Protein 5YY3 (pdb70)

Radius of gyration: 24.17 Å; Cα contacts (8 Å, |Δi|>4): 1103; chains: 1; bounding box: 72×65×64 Å

Organism: Emericella nidulans (strain FGSC A4 / ATCC 38163 / CBS 112.46 / NRRL 194 / M139) (NCBI:txid227321)

Structure (mmCIF, N/CA/C/O backbone):
data_5YY3
#
_entry.id   5YY3
#
_cell.length_a   85.082
_cell.length_b   117.435
_cell.length_c   159.000
_cell.angle_alpha   90.00
_cell.angle_beta   90.00
_cell.angle_gamma   90.00
#
_symmetry.space_group_name_H-M   'I 2 2 2'
#
loop_
_entity.id
_entity.type
_entity.pdbx_description
1 polymer 'Uncharacterized protein AsqI'
2 water water
#
loop_
_atom_site.group_PDB
_atom_site.id
_atom_site.type_symbol
_atom_site.label_atom_id
_atom_site.label_alt_id
_atom_site.label_comp_id
_atom_site.label_asym_id
_atom_site.label_entity_id
_atom_site.label_seq_id
_atom_site.pdbx_PDB_ins_code
_atom_site.Cartn_x
_atom_site.Cartn_y
_atom_site.Cartn_z
_atom_site.occupancy
_atom_site.B_iso_or_equiv
_atom_site.auth_seq_id
_atom_site.auth_comp_id
_atom_site.auth_asym_id
_atom_site.auth_atom_id
_atom_site.pdbx_PDB_model_num
ATOM 1 N N . ARG A 1 52 ? -8.165 -51.255 -20.327 1.00 72.64 42 ARG A N 1
ATOM 2 C CA . ARG A 1 52 ? -6.722 -51.174 -20.542 1.00 71.34 42 ARG A CA 1
ATOM 3 C C . ARG A 1 52 ? -6.385 -50.177 -21.642 1.00 65.28 42 ARG A C 1
ATOM 4 O O . ARG A 1 52 ? -5.223 -49.831 -21.837 1.00 68.85 42 ARG A O 1
ATOM 12 N N . VAL A 1 53 ? -7.402 -49.715 -22.362 1.00 67.37 43 VAL A N 1
ATOM 13 C CA . VAL A 1 53 ? -7.217 -48.589 -23.260 1.00 63.21 43 VAL A CA 1
ATOM 14 C C . VAL A 1 53 ? -6.998 -47.345 -22.403 1.00 57.83 43 VAL A C 1
ATOM 15 O O . VAL A 1 53 ? -6.093 -46.560 -22.661 1.00 58.29 43 VAL A O 1
ATOM 19 N N . SER A 1 54 ? -7.816 -47.185 -21.364 1.00 59.04 44 SER A N 1
ATOM 20 C CA . SER A 1 54 ? -7.763 -45.984 -20.537 1.00 60.07 44 SER A CA 1
ATOM 21 C C . SER A 1 54 ? -6.448 -45.882 -19.745 1.00 55.52 44 SER A C 1
ATOM 22 O O . SER A 1 54 ? -5.912 -44.788 -19.554 1.00 54.27 44 SER A O 1
ATOM 25 N N . SER A 1 55 ? -5.925 -47.016 -19.291 1.00 53.18 45 SER A N 1
ATOM 26 C CA . SER A 1 55 ? -4.694 -47.005 -18.504 1.00 60.54 45 SER A CA 1
ATOM 27 C C . SER A 1 55 ? -3.447 -46.930 -19.393 1.00 55.67 45 SER A C 1
ATOM 28 O O . SER A 1 55 ? -2.376 -46.525 -18.941 1.00 49.73 45 SER A O 1
ATOM 31 N N . ASP A 1 56 ? -3.592 -47.317 -20.656 1.00 57.74 46 ASP A N 1
ATOM 32 C CA . ASP A 1 56 ? -2.542 -47.090 -21.645 1.00 52.51 46 ASP A CA 1
ATOM 33 C C . ASP A 1 56 ? -2.361 -45.592 -21.836 1.00 47.27 46 ASP A C 1
ATOM 34 O O . ASP A 1 56 ? -1.242 -45.082 -21.861 1.00 45.90 46 ASP A O 1
ATOM 39 N N . VAL A 1 57 ? -3.486 -44.894 -21.960 1.00 47.45 47 VAL A N 1
ATOM 40 C CA . VAL A 1 57 ? -3.490 -43.458 -22.186 1.00 48.80 47 VAL A CA 1
ATOM 41 C C . VAL A 1 57 ? -2.869 -42.715 -21.004 1.00 48.38 47 VAL A C 1
ATOM 42 O O . VAL A 1 57 ? -2.007 -41.860 -21.204 1.00 46.99 47 VAL A O 1
ATOM 46 N N . ARG A 1 58 ? -3.294 -43.046 -19.781 1.00 50.79 48 ARG A N 1
ATOM 47 C CA . ARG A 1 58 ? -2.691 -42.466 -18.575 1.00 49.92 48 ARG A CA 1
ATOM 48 C C . ARG A 1 58 ? -1.201 -42.792 -18.486 1.00 46.76 48 ARG A C 1
ATOM 49 O O . ARG A 1 58 ? -0.397 -41.946 -18.098 1.00 48.82 48 ARG A O 1
ATOM 57 N N . GLY A 1 59 ? -0.836 -44.016 -18.847 1.00 44.94 49 GLY A N 1
ATOM 58 C CA . GLY A 1 59 ? 0.558 -44.412 -18.863 1.00 45.89 49 GLY A CA 1
ATOM 59 C C . GLY A 1 59 ? 1.394 -43.571 -19.811 1.00 44.83 49 GLY A C 1
ATOM 60 O O . GLY A 1 59 ? 2.512 -43.177 -19.489 1.00 44.55 49 GLY A O 1
ATOM 61 N N . ILE A 1 60 ? 0.849 -43.296 -20.990 1.00 47.22 50 ILE A N 1
ATOM 62 C CA . ILE A 1 60 ? 1.555 -42.502 -21.994 1.00 44.31 50 ILE A CA 1
ATOM 63 C C . ILE A 1 60 ? 1.715 -41.051 -21.520 1.00 42.71 50 ILE A C 1
ATOM 64 O O . ILE A 1 60 ? 2.816 -40.506 -21.529 1.00 41.32 50 ILE A O 1
ATOM 69 N N . PHE A 1 61 ? 0.617 -40.439 -21.082 1.00 44.93 51 PHE A N 1
ATOM 70 C CA . PHE A 1 61 ? 0.643 -39.057 -20.597 1.00 40.82 51 PHE A CA 1
ATOM 71 C C . PHE A 1 61 ? 1.546 -38.847 -19.383 1.00 42.87 51 PHE A C 1
ATOM 72 O O . PHE A 1 61 ? 1.934 -37.716 -19.080 1.00 38.32 51 PHE A O 1
ATOM 80 N N . ALA A 1 62 ? 1.890 -39.937 -18.700 1.00 44.26 52 ALA A N 1
ATOM 81 C CA . ALA A 1 62 ? 2.752 -39.862 -17.525 1.00 42.19 52 ALA A CA 1
ATOM 82 C C . ALA A 1 62 ? 4.239 -39.964 -17.874 1.00 45.30 52 ALA A C 1
ATOM 83 O O . ALA A 1 62 ? 5.104 -39.714 -17.026 1.00 45.32 52 ALA A O 1
ATOM 85 N N . LEU A 1 63 ? 4.542 -40.338 -19.113 1.00 41.55 53 LEU A N 1
ATOM 86 C CA . LEU A 1 63 ? 5.923 -40.600 -19.492 1.00 43.54 53 LEU A CA 1
ATOM 87 C C . LEU A 1 63 ? 6.833 -39.377 -19.370 1.00 46.89 53 LEU A C 1
ATOM 88 O O . LEU A 1 63 ? 6.591 -38.349 -20.002 1.00 43.94 53 LEU A O 1
ATOM 93 N N . PRO A 1 64 ? 7.899 -39.499 -18.562 1.00 47.49 54 PRO A N 1
ATOM 94 C CA . PRO A 1 64 ? 8.860 -38.417 -18.324 1.00 44.24 54 PRO A CA 1
ATOM 95 C C . PRO A 1 64 ? 9.843 -38.222 -19.480 1.00 46.97 54 PRO A C 1
ATOM 96 O O . PRO A 1 64 ? 10.282 -39.194 -20.102 1.00 50.83 54 PRO A O 1
ATOM 100 N N . VAL A 1 65 ? 10.187 -36.972 -19.765 1.00 47.52 55 VAL A N 1
ATOM 101 C CA . VAL A 1 65 ? 11.220 -36.690 -20.751 1.00 47.39 55 VAL A CA 1
ATOM 102 C C . VAL A 1 65 ? 12.577 -37.046 -20.167 1.00 48.28 55 VAL A C 1
ATOM 103 O O . VAL A 1 65 ? 12.946 -36.557 -19.103 1.00 49.79 55 VAL A O 1
ATOM 107 N N . GLN A 1 66 ? 13.323 -37.897 -20.864 1.00 53.47 56 GLN A N 1
ATOM 108 C CA . GLN A 1 66 ? 14.639 -38.309 -20.387 1.00 52.04 56 GLN A CA 1
ATOM 109 C C . GLN A 1 66 ? 15.734 -37.726 -21.272 1.00 52.12 56 GLN A C 1
ATOM 110 O O . GLN A 1 66 ? 15.447 -37.155 -22.323 1.00 53.53 56 GLN A O 1
ATOM 116 N N . LYS A 1 67 ? 16.986 -37.872 -20.854 1.00 48.08 57 LYS A N 1
ATOM 117 C CA . LYS A 1 67 ? 18.070 -37.096 -21.455 1.00 53.45 57 LYS A CA 1
ATOM 118 C C . LYS A 1 67 ? 18.465 -37.538 -22.872 1.00 51.24 57 LYS A C 1
ATOM 119 O O . LYS A 1 67 ? 19.198 -36.825 -23.561 1.00 50.42 57 LYS A O 1
ATOM 125 N N . ASP A 1 68 ? 17.973 -38.692 -23.317 1.00 53.38 58 ASP A N 1
ATOM 126 C CA . ASP A 1 68 ? 18.287 -39.176 -24.662 1.00 49.42 58 ASP A CA 1
ATOM 127 C C . ASP A 1 68 ? 17.232 -38.721 -25.663 1.00 51.63 58 ASP A C 1
ATOM 128 O O . ASP A 1 68 ? 17.461 -38.749 -26.880 1.00 52.87 58 ASP A O 1
ATOM 133 N N . HIS A 1 69 ? 16.073 -38.312 -25.146 1.00 48.90 59 HIS A N 1
ATOM 134 C CA . HIS A 1 69 ? 14.975 -37.851 -25.996 1.00 47.60 59 HIS A CA 1
ATOM 135 C C . HIS A 1 69 ? 15.398 -36.609 -26.767 1.00 44.84 59 HIS A C 1
ATOM 136 O O . HIS A 1 69 ? 15.949 -35.672 -26.189 1.00 47.85 59 HIS A O 1
ATOM 143 N N . LYS A 1 70 ? 15.175 -36.633 -28.076 1.00 42.92 60 LYS A N 1
ATOM 144 C CA . LYS A 1 70 ? 15.373 -35.465 -28.917 1.00 42.20 60 LYS A CA 1
ATOM 145 C C . LYS A 1 70 ? 14.564 -34.320 -28.323 1.00 47.48 60 LYS A C 1
ATOM 146 O O . LYS A 1 70 ? 13.415 -34.516 -27.933 1.00 48.52 60 LYS A O 1
ATOM 152 N N . PRO A 1 71 ? 15.165 -33.131 -28.207 1.00 47.02 61 PRO A N 1
ATOM 153 C CA . PRO A 1 71 ? 14.467 -32.037 -27.520 1.00 47.35 61 PRO A CA 1
ATOM 154 C C . PRO A 1 71 ? 13.248 -31.516 -28.287 1.00 46.46 61 PRO A C 1
ATOM 155 O O . PRO A 1 71 ? 13.220 -31.515 -29.526 1.00 41.43 61 PRO A O 1
ATOM 159 N N . TYR A 1 72 ? 12.241 -31.091 -27.526 1.00 39.13 62 TYR A N 1
ATOM 160 C CA . TYR A 1 72 ? 10.966 -30.649 -28.084 1.00 38.04 62 TYR A CA 1
ATOM 161 C C . TYR A 1 72 ? 10.597 -29.267 -27.547 1.00 33.69 62 TYR A C 1
ATOM 162 O O . TYR A 1 72 ? 10.807 -28.974 -26.363 1.00 37.05 62 TYR A O 1
ATOM 171 N N . ASN A 1 73 ? 10.055 -28.421 -28.422 1.00 34.00 63 ASN A N 1
ATOM 172 C CA . ASN A 1 73 ? 9.578 -27.101 -28.024 1.00 33.11 63 ASN A CA 1
ATOM 173 C C . ASN A 1 73 ? 8.108 -26.936 -28.399 1.00 31.25 63 ASN A C 1
ATOM 174 O O . ASN A 1 73 ? 7.783 -26.536 -29.523 1.00 28.71 63 ASN A O 1
ATOM 179 N N . GLY A 1 74 ? 7.221 -27.217 -27.443 1.00 34.24 64 GLY A N 1
ATOM 180 C CA . GLY A 1 74 ? 5.786 -27.131 -27.673 1.00 29.64 64 GLY A CA 1
ATOM 181 C C . GLY A 1 74 ? 5.259 -25.741 -28.009 1.00 29.19 64 GLY A C 1
ATOM 182 O O . GLY A 1 74 ? 4.063 -25.577 -28.234 1.00 31.47 64 GLY A O 1
ATOM 183 N N . LEU A 1 75 ? 6.140 -24.745 -28.036 1.00 29.63 65 LEU A N 1
ATOM 184 C CA . LEU A 1 75 ? 5.775 -23.380 -28.416 1.00 29.66 65 LEU A CA 1
ATOM 185 C C . LEU A 1 75 ? 6.488 -22.948 -29.698 1.00 36.13 65 LEU A C 1
ATOM 186 O O . LEU A 1 75 ? 6.398 -21.788 -30.108 1.00 38.06 65 LEU A O 1
ATOM 191 N N . SER A 1 76 ? 7.209 -23.871 -30.326 1.00 33.52 66 SER A N 1
ATOM 192 C CA . SER A 1 76 ? 7.848 -23.583 -31.613 1.00 35.11 66 SER A CA 1
ATOM 193 C C . SER A 1 76 ? 7.003 -24.057 -32.812 1.00 30.99 66 SER A C 1
ATOM 194 O O . SER A 1 76 ? 6.626 -25.231 -32.897 1.00 33.90 66 SER A O 1
ATOM 197 N N . PRO A 1 77 ? 6.702 -23.140 -33.740 1.00 29.38 67 PRO A N 1
ATOM 198 C CA . PRO A 1 77 ? 5.896 -23.512 -34.912 1.00 32.76 67 PRO A CA 1
ATOM 199 C C . PRO A 1 77 ? 6.483 -24.690 -35.702 1.00 33.54 67 PRO A C 1
ATOM 200 O O . PRO A 1 77 ? 5.720 -25.553 -36.152 1.00 34.06 67 PRO A O 1
ATOM 204 N N . GLU A 1 78 ? 7.808 -24.736 -35.843 1.00 29.91 68 GLU A N 1
ATOM 205 C CA . GLU A 1 78 ? 8.463 -25.859 -36.511 1.00 32.11 68 GLU A CA 1
ATOM 206 C C . GLU A 1 78 ? 8.193 -27.178 -35.787 1.00 34.18 68 GLU A C 1
ATOM 207 O O . GLU A 1 78 ? 7.870 -28.195 -36.411 1.00 35.35 68 GLU A O 1
ATOM 213 N N . HIS A 1 79 ? 8.318 -27.157 -34.466 1.00 28.22 69 HIS A N 1
ATOM 214 C CA . HIS A 1 79 ? 8.088 -28.354 -33.682 1.00 28.82 69 HIS A CA 1
ATOM 215 C C . HIS A 1 79 ? 6.606 -28.728 -33.662 1.00 30.25 69 HIS A C 1
ATOM 216 O O . HIS A 1 79 ? 6.266 -29.901 -33.534 1.00 32.94 69 HIS A O 1
ATOM 223 N N . LEU A 1 80 ? 5.724 -27.738 -33.763 1.00 26.44 70 LEU A N 1
ATOM 224 C CA . LEU A 1 80 ? 4.285 -28.025 -33.743 1.00 33.00 70 LEU A CA 1
ATOM 225 C C . LEU A 1 80 ? 3.888 -28.723 -35.035 1.00 32.49 70 LEU A C 1
ATOM 226 O O . LEU A 1 80 ? 3.032 -29.607 -35.038 1.00 32.78 70 LEU A O 1
ATOM 231 N N . GLU A 1 81 ? 4.532 -28.334 -36.128 1.00 31.86 71 GLU A N 1
ATOM 232 C CA . GLU A 1 81 ? 4.331 -28.990 -37.419 1.00 37.60 71 GLU A CA 1
ATOM 233 C C . GLU A 1 81 ? 4.621 -30.485 -37.308 1.00 35.68 71 GLU A C 1
ATOM 234 O O . GLU A 1 81 ? 3.848 -31.323 -37.784 1.00 32.96 71 GLU A O 1
ATOM 240 N N . THR A 1 82 ? 5.726 -30.805 -36.641 1.00 31.67 72 THR A N 1
ATOM 241 C CA . THR A 1 82 ? 6.160 -32.184 -36.464 1.00 35.00 72 THR A CA 1
ATOM 242 C C . THR A 1 82 ? 5.185 -32.939 -35.574 1.00 33.84 72 THR A C 1
ATOM 243 O O . THR A 1 82 ? 4.769 -34.061 -35.879 1.00 35.93 72 THR A O 1
ATOM 247 N N . MET A 1 83 ? 4.825 -32.302 -34.470 1.00 34.30 73 MET A N 1
ATOM 248 C CA . MET A 1 83 ? 3.860 -32.849 -33.531 1.00 29.96 73 MET A CA 1
ATOM 249 C C . MET A 1 83 ? 2.563 -33.178 -34.247 1.00 32.38 73 MET A C 1
ATOM 250 O O . MET A 1 83 ? 2.008 -34.262 -34.052 1.00 37.49 73 MET A O 1
ATOM 255 N N . LYS A 1 84 ? 2.086 -32.256 -35.085 1.00 30.52 74 LYS A N 1
ATOM 256 C CA . LYS A 1 84 ? 0.817 -32.452 -35.792 1.00 33.53 74 LYS A CA 1
ATOM 257 C C . LYS A 1 84 ? 0.878 -33.628 -36.762 1.00 33.44 74 LYS A C 1
ATOM 258 O O . LYS A 1 84 ? -0.082 -34.391 -36.874 1.00 38.54 74 LYS A O 1
ATOM 264 N N . ALA A 1 85 ? 1.999 -33.774 -37.465 1.00 33.31 75 ALA A N 1
ATOM 265 C CA . ALA A 1 85 ? 2.168 -34.890 -38.383 1.00 32.51 75 ALA A CA 1
ATOM 266 C C . ALA A 1 85 ? 2.178 -36.208 -37.615 1.00 35.00 75 ALA A C 1
ATOM 267 O O . ALA A 1 85 ? 1.670 -37.226 -38.094 1.00 37.61 75 ALA A O 1
ATOM 269 N N . VAL A 1 86 ? 2.746 -36.182 -36.415 1.00 31.37 76 VAL A N 1
ATOM 270 C CA . VAL A 1 86 ? 2.780 -37.367 -35.574 1.00 34.48 76 VAL A CA 1
ATOM 271 C C . VAL A 1 86 ? 1.377 -37.694 -35.090 1.00 39.05 76 VAL A C 1
ATOM 272 O O . VAL A 1 86 ? 0.981 -38.862 -34.997 1.00 38.77 76 VAL A O 1
ATOM 276 N N . SER A 1 87 ? 0.616 -36.647 -34.792 1.00 34.32 77 SER A N 1
ATOM 277 C CA . SER A 1 87 ? -0.777 -36.813 -34.433 1.00 33.90 77 SER A CA 1
ATOM 278 C C . SER A 1 87 ? -1.538 -37.473 -35.583 1.00 35.47 77 SER A C 1
ATOM 279 O O . SER A 1 87 ? -2.341 -38.383 -35.355 1.00 33.67 77 SER A O 1
ATOM 282 N N . LEU A 1 88 ? -1.279 -37.019 -36.811 1.00 35.59 78 LEU A N 1
ATOM 283 C CA . LEU A 1 88 ? -1.924 -37.587 -38.011 1.00 37.23 78 LEU A CA 1
ATOM 284 C C . LEU A 1 88 ? -1.481 -39.033 -38.257 1.00 35.07 78 LEU A C 1
ATOM 285 O O . LEU A 1 88 ? -2.262 -39.892 -38.682 1.00 34.62 78 LEU A O 1
ATOM 290 N N . MET A 1 89 ? -0.202 -39.265 -38.002 1.00 32.12 79 MET A N 1
ATOM 291 C CA . MET A 1 89 ? 0.390 -40.590 -37.991 1.00 38.31 79 MET A CA 1
ATOM 292 C C . MET A 1 89 ? -0.477 -41.528 -37.148 1.00 36.65 79 MET A C 1
ATOM 293 O O . MET A 1 89 ? -0.868 -42.591 -37.620 1.00 41.88 79 MET A O 1
ATOM 298 N N . LEU A 1 90 ? -0.812 -41.114 -35.923 1.00 38.84 80 LEU A N 1
ATOM 299 C CA . LEU A 1 90 ? -1.650 -41.930 -35.033 1.00 35.61 80 LEU A CA 1
ATOM 300 C C . LEU A 1 90 ? -3.001 -42.233 -35.662 1.00 34.78 80 LEU A C 1
ATOM 301 O O . LEU A 1 90 ? -3.535 -43.336 -35.555 1.00 38.47 80 LEU A O 1
ATOM 306 N N . ASP A 1 91 ? -3.551 -41.223 -36.313 1.00 32.74 81 ASP A N 1
ATOM 307 C CA . ASP A 1 91 ? -4.820 -41.338 -36.988 1.00 37.45 81 ASP A CA 1
ATOM 308 C C . ASP A 1 91 ? -4.721 -42.314 -38.170 1.00 40.91 81 ASP A C 1
ATOM 309 O O . ASP A 1 91 ? -5.661 -43.066 -38.459 1.00 38.24 81 ASP A O 1
ATOM 314 N N . ALA A 1 92 ? -3.565 -42.300 -38.835 1.00 42.70 82 ALA A N 1
ATOM 315 C CA . ALA A 1 92 ? -3.331 -43.094 -40.044 1.00 43.18 82 ALA A CA 1
ATOM 316 C C . ALA A 1 92 ? -3.176 -44.595 -39.769 1.00 42.09 82 ALA A C 1
ATOM 317 O O . ALA A 1 92 ? -3.240 -45.410 -40.688 1.00 40.41 82 ALA A O 1
ATOM 319 N N . ALA A 1 93 ? -2.998 -44.952 -38.499 1.00 42.94 83 ALA A N 1
ATOM 320 C CA . ALA A 1 93 ? -2.800 -46.345 -38.105 1.00 42.44 83 ALA A CA 1
ATOM 321 C C . ALA A 1 93 ? -4.104 -47.134 -38.017 1.00 45.79 83 ALA A C 1
ATOM 322 O O . ALA A 1 93 ? -4.079 -48.324 -37.710 1.00 51.43 83 ALA A O 1
ATOM 324 N N . GLY A 1 94 ? -5.240 -46.489 -38.275 1.00 42.64 84 GLY A N 1
ATOM 325 C CA . GLY A 1 94 ? -6.505 -47.207 -38.287 1.00 46.31 84 GLY A CA 1
ATOM 326 C C . G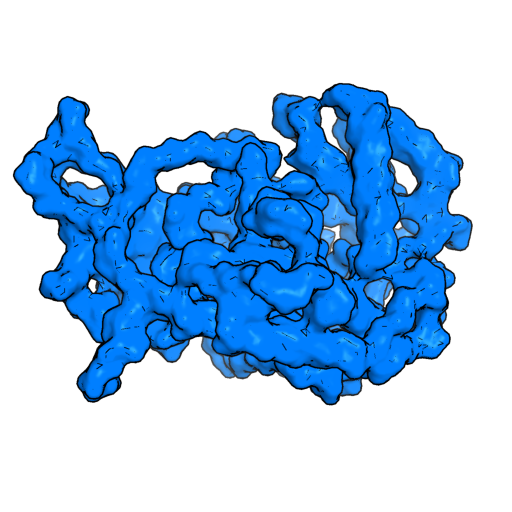LY A 1 94 ? -7.702 -46.496 -37.676 1.00 48.21 84 GLY A C 1
ATOM 327 O O . GLY A 1 94 ? -7.559 -45.437 -37.067 1.00 47.77 84 GLY A O 1
ATOM 328 N N . PRO A 1 95 ? -8.901 -47.087 -37.835 1.00 48.82 85 PRO A N 1
ATOM 329 C CA . PRO A 1 95 ? -10.159 -46.466 -37.408 1.00 50.28 85 PRO A CA 1
ATOM 330 C C . PRO A 1 95 ? -10.430 -46.561 -35.900 1.00 49.10 85 PRO A C 1
ATOM 331 O O . PRO A 1 95 ? -11.284 -45.827 -35.404 1.00 50.87 85 PRO A O 1
ATOM 335 N N . LYS A 1 96 ? -9.733 -47.442 -35.189 1.00 45.61 86 LYS A N 1
ATOM 336 C CA . LYS A 1 96 ? -10.025 -47.650 -33.771 1.00 48.70 86 LYS A CA 1
ATOM 337 C C . LYS A 1 96 ? -8.913 -47.164 -32.847 1.00 45.74 86 LYS A C 1
ATOM 338 O O . LYS A 1 96 ? -7.756 -47.053 -33.249 1.00 42.00 86 LYS A O 1
ATOM 344 N N . LEU A 1 97 ? -9.290 -46.877 -31.602 1.00 48.21 87 LEU A N 1
ATOM 345 C CA . LEU A 1 97 ? -8.371 -46.378 -30.584 1.00 42.02 87 LEU A CA 1
ATOM 346 C C . LEU A 1 97 ? -7.153 -47.249 -30.375 1.00 42.85 87 LEU A C 1
ATOM 347 O O . LEU A 1 97 ? -6.045 -46.738 -30.253 1.00 45.02 87 LEU A O 1
ATOM 352 N N . GLU A 1 98 ? -7.354 -48.559 -30.304 1.00 45.63 88 GLU A N 1
ATOM 353 C CA . GLU A 1 98 ? -6.236 -49.464 -30.052 1.00 50.04 88 GLU A CA 1
ATOM 354 C C . GLU A 1 98 ? -5.223 -49.390 -31.186 1.00 44.79 88 GLU A C 1
ATOM 355 O O . GLU A 1 98 ? -4.047 -49.700 -30.994 1.00 49.16 88 GLU A O 1
ATOM 361 N N . ASP A 1 99 ? -5.677 -48.963 -32.363 1.00 45.16 89 ASP A N 1
ATOM 362 C CA . ASP A 1 99 ? -4.762 -48.721 -33.475 1.00 45.80 89 ASP A CA 1
ATOM 363 C C . ASP A 1 99 ? -3.834 -47.537 -33.148 1.00 42.74 89 ASP A C 1
ATOM 364 O O . ASP A 1 99 ? -2.609 -47.671 -33.200 1.00 49.14 89 ASP A O 1
ATOM 369 N N . GLY A 1 100 ? -4.413 -46.392 -32.797 1.00 41.04 90 GLY A N 1
ATOM 370 C CA . GLY A 1 100 ? -3.626 -45.210 -32.484 1.00 38.74 90 GLY A CA 1
ATOM 371 C C . GLY A 1 100 ? -2.667 -45.464 -31.337 1.00 37.63 90 GLY A C 1
ATOM 372 O O . GLY A 1 100 ? -1.512 -45.042 -31.360 1.00 40.05 90 GLY A O 1
ATOM 373 N N . ILE A 1 101 ? -3.141 -46.184 -30.331 1.00 37.28 91 ILE A N 1
ATOM 374 C CA . ILE A 1 101 ? -2.337 -46.406 -29.143 1.00 40.96 91 ILE A CA 1
ATOM 375 C C . ILE A 1 101 ? -1.182 -47.366 -29.414 1.00 39.68 91 ILE A C 1
ATOM 376 O O . ILE A 1 101 ? -0.101 -47.207 -28.846 1.00 44.06 91 ILE A O 1
ATOM 381 N N . SER A 1 102 ? -1.401 -48.334 -30.304 1.00 44.18 92 SER A N 1
ATOM 382 C CA . SER A 1 102 ? -0.325 -49.216 -30.756 1.00 41.60 92 SER A CA 1
ATOM 383 C C . SER A 1 102 ? 0.789 -48.429 -31.443 1.00 40.57 92 SER A C 1
ATOM 384 O O . SER A 1 102 ? 1.968 -48.605 -31.113 1.00 44.49 92 SER A O 1
ATOM 387 N N . LYS A 1 103 ? 0.409 -47.571 -32.392 1.00 38.74 93 LYS A N 1
ATOM 388 C CA . LYS A 1 103 ? 1.362 -46.702 -33.092 1.00 40.16 93 LYS A CA 1
ATOM 389 C C . LYS A 1 103 ? 2.125 -45.847 -32.081 1.00 44.46 93 LYS A C 1
ATOM 390 O O . LYS A 1 103 ? 3.352 -45.707 -32.152 1.00 45.19 93 LYS A O 1
ATOM 396 N N . ALA A 1 104 ? 1.379 -45.298 -31.125 1.00 44.20 94 ALA A N 1
ATOM 397 C CA . ALA A 1 104 ? 1.932 -44.466 -30.064 1.00 39.62 94 ALA A CA 1
ATOM 398 C C . ALA A 1 104 ? 3.013 -45.201 -29.269 1.00 41.82 94 ALA A C 1
ATOM 399 O O . ALA A 1 104 ? 4.132 -44.696 -29.128 1.00 40.61 94 ALA A O 1
ATOM 401 N N . LYS A 1 105 ? 2.672 -46.380 -28.744 1.00 43.81 95 LYS A N 1
ATOM 402 C CA . LYS A 1 105 ? 3.622 -47.191 -27.984 1.00 43.86 95 LYS A CA 1
ATOM 403 C C . LYS A 1 105 ? 4.867 -47.441 -28.807 1.00 42.85 95 LYS A C 1
ATOM 404 O O . LYS A 1 105 ? 5.996 -47.351 -28.323 1.00 46.37 95 LYS A O 1
ATOM 410 N N . GLU A 1 106 ? 4.632 -47.763 -30.068 1.00 45.21 96 GLU A N 1
ATOM 411 C CA . GLU A 1 106 ? 5.696 -48.060 -31.009 1.00 46.09 96 GLU A CA 1
ATOM 412 C C . GLU A 1 106 ? 6.655 -46.885 -31.120 1.00 45.12 96 GLU A C 1
ATOM 413 O O . GLU A 1 106 ? 7.863 -47.034 -30.933 1.00 49.76 96 GLU A O 1
ATOM 419 N N . LEU A 1 107 ? 6.101 -45.712 -31.403 1.00 44.40 97 LEU A N 1
ATOM 420 C CA . LEU A 1 107 ? 6.891 -44.495 -31.533 1.00 42.78 97 LEU A CA 1
ATOM 421 C C . LEU A 1 107 ? 7.622 -44.173 -30.234 1.00 44.09 97 LEU A C 1
ATOM 422 O O . LEU A 1 107 ? 8.774 -43.740 -30.252 1.00 44.95 97 LEU A O 1
ATOM 427 N N . LEU A 1 108 ? 6.954 -44.404 -29.104 1.00 47.48 98 LEU A N 1
ATOM 428 C CA . LEU A 1 108 ? 7.548 -44.146 -27.786 1.00 45.49 98 LEU A CA 1
ATOM 429 C C . LEU A 1 108 ? 8.791 -44.998 -27.529 1.00 48.61 98 LEU A C 1
ATOM 430 O O . LEU A 1 108 ? 9.819 -44.487 -27.053 1.00 47.26 98 LEU A O 1
ATOM 435 N N . GLU A 1 109 ? 8.712 -46.289 -27.846 1.00 47.89 99 GLU A N 1
ATOM 436 C CA . GLU A 1 109 ? 9.882 -47.142 -27.649 1.00 56.08 99 GLU A CA 1
ATOM 437 C C . GLU A 1 109 ? 10.937 -46.887 -28.728 1.00 49.68 99 GLU A C 1
ATOM 438 O O . GLU A 1 109 ? 12.095 -47.256 -28.546 1.00 50.28 99 GLU A O 1
ATOM 444 N N . GLU A 1 110 ? 10.548 -46.228 -29.824 1.00 46.02 100 GLU A N 1
ATOM 445 C CA . GLU A 1 110 ? 11.524 -45.641 -30.756 1.00 44.86 100 GLU A CA 1
ATOM 446 C C . GLU A 1 110 ? 12.096 -44.311 -30.233 1.00 46.72 100 GLU A C 1
ATOM 447 O O . GLU A 1 110 ? 12.793 -43.596 -30.963 1.00 42.61 100 GLU A O 1
ATOM 453 N N . ARG A 1 111 ? 11.760 -43.982 -28.981 1.00 49.11 101 ARG A N 1
ATOM 454 C CA . ARG A 1 111 ? 12.324 -42.840 -28.238 1.00 50.26 101 ARG A CA 1
ATOM 455 C C . ARG A 1 111 ? 11.901 -41.453 -28.755 1.00 42.78 101 ARG A C 1
ATOM 456 O O . ARG A 1 111 ? 12.625 -40.478 -28.596 1.00 42.78 101 ARG A O 1
ATOM 464 N N . ILE A 1 112 ? 10.717 -41.359 -29.349 1.00 47.15 102 ILE A N 1
ATOM 465 C CA . ILE A 1 112 ? 10.141 -40.048 -29.615 1.00 40.34 102 ILE A CA 1
ATOM 466 C C . ILE A 1 112 ? 9.878 -39.337 -28.279 1.00 40.09 102 ILE A C 1
ATOM 467 O O . ILE A 1 112 ? 9.588 -39.981 -27.259 1.00 42.70 102 ILE A O 1
ATOM 472 N N . ASN A 1 113 ? 10.037 -38.016 -28.277 1.00 40.59 103 ASN A N 1
ATOM 473 C CA . ASN A 1 113 ? 9.840 -37.195 -27.081 1.00 37.08 103 ASN A CA 1
ATOM 474 C C . ASN A 1 113 ? 8.419 -37.330 -26.520 1.00 38.26 103 ASN A C 1
ATOM 475 O O . ASN A 1 113 ? 7.442 -37.119 -27.252 1.00 38.53 103 ASN A O 1
ATOM 480 N N . PRO A 1 114 ? 8.297 -37.687 -25.222 1.00 40.42 104 PRO A N 1
ATOM 481 C CA . PRO A 1 114 ? 7.006 -37.908 -24.550 1.00 38.22 104 PRO A CA 1
ATOM 482 C C . PRO A 1 114 ? 6.123 -36.661 -24.487 1.00 36.15 104 PRO A C 1
ATOM 483 O O . PRO A 1 114 ? 4.903 -36.786 -24.510 1.00 37.39 104 PRO A O 1
ATOM 487 N N . GLU A 1 115 ? 6.729 -35.483 -24.392 1.00 34.49 105 GLU A N 1
ATOM 488 C CA . GLU A 1 115 ? 5.967 -34.241 -24.374 1.00 32.20 105 GLU A CA 1
ATOM 489 C C . GLU A 1 115 ? 5.355 -34.033 -25.743 1.00 35.36 105 GLU A C 1
ATOM 490 O O . GLU A 1 115 ? 4.192 -33.634 -25.869 1.00 33.13 105 GLU A O 1
ATOM 496 N N . LEU A 1 116 ? 6.147 -34.315 -26.772 1.00 34.24 106 LEU A N 1
ATOM 497 C CA . LEU A 1 116 ? 5.650 -34.284 -28.134 1.00 32.43 106 LEU A CA 1
ATOM 498 C C . LEU A 1 116 ? 4.477 -35.250 -28.243 1.00 29.93 106 LEU A C 1
ATOM 499 O O . LEU A 1 116 ? 3.426 -34.904 -28.781 1.00 29.74 106 LEU A O 1
ATOM 504 N N . MET A 1 117 ? 4.663 -36.461 -27.724 1.00 32.32 107 MET A N 1
ATOM 505 C CA . MET A 1 117 ? 3.612 -37.477 -27.781 1.00 32.03 107 MET A CA 1
ATOM 506 C C . MET A 1 117 ? 2.346 -37.034 -27.051 1.00 34.17 107 MET A C 1
ATOM 507 O O . MET A 1 117 ? 1.240 -37.279 -27.532 1.00 32.98 107 MET A O 1
ATOM 512 N N . ARG A 1 118 ? 2.502 -36.380 -25.898 1.00 33.34 108 ARG A N 1
ATOM 513 C CA . ARG A 1 118 ? 1.336 -35.924 -25.129 1.00 33.71 108 ARG A CA 1
ATOM 514 C C . ARG A 1 118 ? 0.473 -34.977 -25.930 1.00 31.45 108 ARG A C 1
ATOM 515 O O . ARG A 1 118 ? -0.746 -35.113 -25.942 1.00 30.66 108 ARG A O 1
ATOM 523 N N . ASP A 1 119 ? 1.113 -34.037 -26.619 1.00 32.87 109 ASP A N 1
ATOM 524 C CA . ASP A 1 119 ? 0.404 -33.111 -27.488 1.00 30.11 109 ASP A CA 1
ATOM 525 C C . ASP A 1 119 ? -0.258 -33.848 -28.649 1.00 32.73 109 ASP A C 1
ATOM 526 O O . ASP A 1 119 ? -1.409 -33.577 -28.996 1.00 30.01 109 ASP A O 1
ATOM 531 N N . ALA A 1 120 ? 0.473 -34.788 -29.242 1.00 33.83 110 ALA A N 1
ATOM 532 C CA . ALA A 1 120 ? -0.017 -35.524 -30.405 1.00 32.39 110 ALA A CA 1
ATOM 533 C C . ALA A 1 120 ? -1.192 -36.416 -30.016 1.00 28.36 110 ALA A C 1
ATOM 534 O O . ALA A 1 120 ? -2.217 -36.458 -30.699 1.00 32.97 110 ALA A O 1
ATOM 536 N N . LEU A 1 121 ? -1.039 -37.112 -28.897 1.00 29.79 111 LEU A N 1
ATOM 537 C CA . LEU A 1 121 ? -2.048 -38.035 -28.423 1.00 31.99 111 LEU A CA 1
ATOM 538 C C . LEU A 1 121 ? -3.293 -37.289 -27.983 1.00 35.36 111 LEU A C 1
ATOM 539 O O . LEU A 1 121 ? -4.416 -37.775 -28.163 1.00 33.89 111 LEU A O 1
ATOM 544 N N . GLY A 1 122 ? -3.080 -36.109 -27.400 1.00 32.70 112 GLY A N 1
ATOM 545 C CA . GLY A 1 122 ? -4.163 -35.279 -26.912 1.00 27.81 112 GLY A CA 1
ATOM 546 C C . GLY A 1 122 ? -5.094 -34.897 -28.032 1.00 27.55 112 GLY A C 1
ATOM 547 O O . GLY A 1 122 ? -6.302 -35.108 -27.938 1.00 30.44 112 GLY A O 1
ATOM 548 N N . ILE A 1 123 ? -4.519 -34.329 -29.089 1.00 32.27 113 ILE A N 1
ATOM 549 C CA . ILE A 1 123 ? -5.243 -33.984 -30.310 1.00 29.40 113 ILE A CA 1
ATOM 550 C C . ILE A 1 123 ? -5.910 -35.211 -30.909 1.00 29.65 113 ILE A C 1
ATOM 551 O O . ILE A 1 123 ? -7.081 -35.181 -31.285 1.00 28.35 113 ILE A O 1
ATOM 556 N N . TYR A 1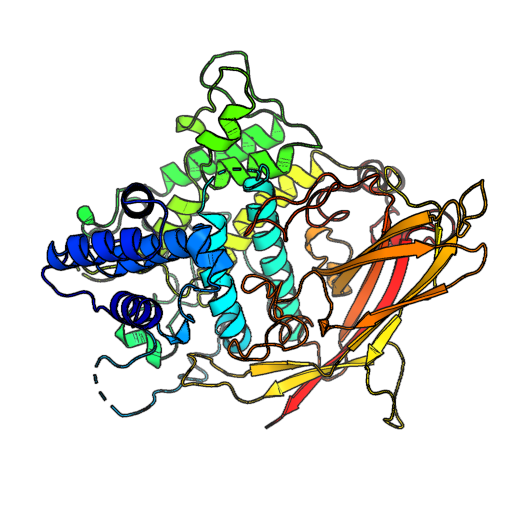 124 ? -5.150 -36.297 -30.984 1.00 34.06 114 TYR A N 1
ATOM 557 C CA . TYR A 1 124 ? -5.660 -37.537 -31.563 1.00 35.51 114 TYR A CA 1
ATOM 558 C C . TYR A 1 124 ? -6.940 -38.000 -30.862 1.00 30.07 114 TYR A C 1
ATOM 559 O O . TYR A 1 124 ? -7.965 -38.170 -31.506 1.00 34.66 114 TYR A O 1
ATOM 568 N N . LEU A 1 125 ? -6.870 -38.189 -29.548 1.00 32.26 115 LEU A N 1
ATOM 569 C CA . LEU A 1 125 ? -8.021 -38.613 -28.750 1.00 30.00 115 LEU A CA 1
ATOM 570 C C . LEU A 1 125 ? -9.194 -37.650 -28.898 1.00 32.08 115 LEU A C 1
ATOM 571 O O . LEU A 1 125 ? -10.331 -38.081 -29.078 1.00 36.71 115 LEU A O 1
ATOM 576 N N . THR A 1 126 ? -8.919 -36.348 -28.849 1.00 31.72 116 THR A N 1
ATOM 577 C CA . THR A 1 126 ? -9.984 -35.343 -28.926 1.00 35.98 116 THR A CA 1
ATOM 578 C C . THR A 1 126 ? -10.810 -35.447 -30.209 1.00 36.77 116 THR A C 1
ATOM 579 O O . THR A 1 126 ? -12.029 -35.227 -30.198 1.00 41.54 116 THR A O 1
ATOM 583 N N . HIS A 1 127 ? -10.158 -35.809 -31.311 1.00 37.74 117 HIS A N 1
ATOM 584 C CA . HIS A 1 127 ? -10.818 -35.781 -32.613 1.00 35.18 117 HIS A CA 1
ATOM 585 C C . HIS A 1 127 ? -11.099 -37.167 -33.193 1.00 32.14 117 HIS A C 1
ATOM 586 O O . HIS A 1 127 ? -11.637 -37.284 -34.287 1.00 36.71 117 HIS A O 1
ATOM 593 N N . SER A 1 128 ? -10.754 -38.209 -32.442 1.00 35.51 118 SER A N 1
ATOM 594 C CA . SER A 1 128 ? -11.116 -39.575 -32.806 1.00 36.39 118 SER A CA 1
ATOM 595 C C . SER A 1 128 ? -12.586 -39.880 -32.550 1.00 40.27 118 SER A C 1
ATOM 596 O O . SER A 1 128 ? -13.053 -39.804 -31.404 1.00 42.23 118 SER A O 1
ATOM 599 N N . LYS A 1 129 ? -13.308 -40.244 -33.607 1.00 39.13 119 LYS A N 1
ATOM 600 C CA . LYS A 1 129 ? -14.718 -40.591 -33.476 1.00 37.54 119 LYS A CA 1
ATOM 601 C C . LYS A 1 129 ? -14.871 -41.816 -32.589 1.00 43.28 119 LYS A C 1
ATOM 602 O O . LYS A 1 129 ? -15.827 -41.921 -31.815 1.00 42.96 119 LYS A O 1
ATOM 608 N N . ASP A 1 130 ? -13.915 -42.736 -32.686 1.00 46.45 120 ASP A N 1
ATOM 609 C CA . ASP A 1 130 ? -13.922 -43.907 -31.813 1.00 47.89 120 ASP A CA 1
ATOM 610 C C . ASP A 1 130 ? -13.819 -43.478 -30.350 1.00 45.98 120 ASP A C 1
ATOM 611 O O . ASP A 1 130 ? -14.590 -43.938 -29.508 1.00 48.71 120 ASP A O 1
ATOM 616 N N . ALA A 1 131 ? -12.874 -42.590 -30.054 1.00 43.02 121 ALA A N 1
ATOM 617 C CA . ALA A 1 131 ? -12.660 -42.166 -28.674 1.00 44.65 121 ALA A CA 1
ATOM 618 C C . ALA A 1 131 ? -13.877 -41.420 -28.137 1.00 44.13 121 ALA A C 1
ATOM 619 O O . ALA A 1 131 ? -14.275 -41.620 -26.993 1.00 41.73 121 ALA A O 1
ATOM 621 N N . GLN A 1 132 ? -14.471 -40.571 -28.966 1.00 40.93 122 GLN A N 1
ATOM 622 C CA . GLN A 1 132 ? -15.607 -39.769 -28.532 1.00 43.01 122 GLN A CA 1
ATOM 623 C C . GLN A 1 132 ? -16.797 -40.634 -28.158 1.00 49.93 122 GLN A C 1
ATOM 624 O O . GLN A 1 132 ? -17.398 -40.442 -27.098 1.00 48.79 122 GLN A O 1
ATOM 630 N N . GLN A 1 133 ? -17.122 -41.594 -29.022 1.00 47.59 123 GLN A N 1
ATOM 631 C CA . GLN A 1 133 ? -18.258 -42.478 -28.781 1.00 50.26 123 GLN A CA 1
ATOM 632 C C . GLN A 1 133 ? -17.968 -43.439 -27.620 1.00 47.56 123 GLN A C 1
ATOM 633 O O . GLN A 1 133 ? -18.878 -43.826 -26.888 1.00 51.40 123 GLN A O 1
ATOM 639 N N . ARG A 1 134 ? -16.699 -43.795 -27.439 1.00 46.88 124 ARG A N 1
ATOM 640 C CA . ARG A 1 134 ? -16.288 -44.650 -26.325 1.00 47.94 124 ARG A CA 1
ATOM 641 C C . ARG A 1 134 ? -16.020 -43.840 -25.061 1.00 50.28 124 ARG A C 1
ATOM 642 O O . ARG A 1 134 ? -15.458 -44.354 -24.092 1.00 46.41 124 ARG A O 1
ATOM 650 N N . LYS A 1 135 ? -16.425 -42.570 -25.093 1.00 50.55 125 LYS A N 1
ATOM 651 C CA . LYS A 1 135 ? -16.211 -41.601 -24.015 1.00 48.86 125 LYS A CA 1
ATOM 652 C C . LYS A 1 135 ? -14.802 -41.682 -23.407 1.00 50.50 125 LYS A C 1
ATOM 653 O O . LYS A 1 135 ? -14.618 -41.465 -22.209 1.00 52.52 125 LYS A O 1
ATOM 659 N N . ILE A 1 136 ? -13.804 -41.989 -24.240 1.00 49.92 126 ILE A N 1
ATOM 660 C CA . ILE A 1 136 ? -12.408 -41.978 -23.796 1.00 47.17 126 ILE A CA 1
ATOM 661 C C . ILE A 1 136 ? -11.770 -40.628 -24.119 1.00 45.28 126 ILE A C 1
ATOM 662 O O . ILE A 1 136 ? -11.830 -40.143 -25.256 1.00 43.53 126 ILE A O 1
ATOM 667 N N . PHE A 1 137 ? -11.184 -40.012 -23.098 1.00 41.65 127 PHE A N 1
ATOM 668 C CA . PHE A 1 137 ? -10.811 -38.606 -23.163 1.00 36.28 127 PHE A CA 1
ATOM 669 C C . PHE A 1 137 ? -9.347 -38.410 -22.848 1.00 32.83 127 PHE A C 1
ATOM 670 O O . PHE A 1 137 ? -8.749 -39.251 -22.187 1.00 31.96 127 PHE A O 1
ATOM 678 N N . PRO A 1 138 ? -8.763 -37.302 -23.327 1.00 29.78 128 PRO A N 1
ATOM 679 C CA . PRO A 1 138 ? -7.428 -36.960 -22.828 1.00 29.32 128 PRO A CA 1
ATOM 680 C C . PRO A 1 138 ? -7.514 -36.748 -21.317 1.00 34.91 128 PRO A C 1
ATOM 681 O O . PRO A 1 138 ? -8.551 -36.294 -20.834 1.00 27.93 128 PRO A O 1
ATOM 685 N N . PRO A 1 139 ? -6.451 -37.101 -20.577 1.00 33.70 129 PRO A N 1
ATOM 686 C CA . PRO A 1 139 ? -6.498 -37.045 -19.111 1.00 33.93 129 PRO A CA 1
ATOM 687 C C . PRO A 1 139 ? -6.732 -35.636 -18.574 1.00 35.55 129 PRO A C 1
ATOM 688 O O . PRO A 1 139 ? -6.496 -34.654 -19.279 1.00 34.75 129 PRO A O 1
ATOM 692 N N . PRO A 1 140 ? -7.215 -35.543 -17.335 1.00 33.03 130 PRO A N 1
ATOM 693 C CA . PRO A 1 140 ? -7.217 -34.275 -16.602 1.00 34.80 130 PRO A CA 1
ATOM 694 C C . PRO A 1 140 ? -5.831 -33.635 -16.620 1.00 31.10 130 PRO A C 1
ATOM 695 O O . PRO A 1 140 ? -4.849 -34.362 -16.610 1.00 33.17 130 PRO A O 1
ATOM 699 N N . LEU A 1 141 ? -5.752 -32.309 -16.654 1.00 30.30 131 LEU A N 1
ATOM 700 C CA . LEU A 1 141 ? -4.468 -31.624 -16.557 1.00 29.49 131 LEU A CA 1
ATOM 701 C C . LEU A 1 141 ? -3.723 -32.072 -15.308 1.00 31.40 131 LEU A C 1
ATOM 702 O O . LEU A 1 141 ? -2.492 -32.037 -15.268 1.00 32.69 131 LEU A O 1
ATOM 707 N N . LYS A 1 142 ? -4.476 -32.511 -14.297 1.00 29.96 132 LYS A N 1
ATOM 708 C CA . LYS A 1 142 ? -3.883 -32.918 -13.039 1.00 32.91 132 LYS A CA 1
ATOM 709 C C . LYS A 1 142 ? -2.945 -34.111 -13.210 1.00 34.37 132 LYS A C 1
ATOM 710 O O . LYS A 1 142 ? -2.050 -34.315 -12.402 1.00 36.90 132 LYS A O 1
ATOM 716 N N . ASN A 1 143 ? -3.147 -34.904 -14.256 1.00 34.61 133 ASN A N 1
ATOM 717 C CA . ASN A 1 143 ? -2.288 -36.057 -14.487 1.00 36.61 133 ASN A CA 1
ATOM 718 C C . ASN A 1 143 ? -0.947 -35.701 -15.116 1.00 35.16 133 ASN A C 1
ATOM 719 O O . ASN A 1 143 ? -0.056 -36.546 -15.161 1.00 37.13 133 ASN A O 1
ATOM 724 N N . HIS A 1 144 ? -0.809 -34.467 -15.597 1.00 30.59 134 HIS A N 1
ATOM 725 C CA . HIS A 1 144 ? 0.398 -34.042 -16.283 1.00 29.94 134 HIS A CA 1
ATOM 726 C C . HIS A 1 144 ? 1.596 -34.187 -15.351 1.00 32.47 134 HIS A C 1
ATOM 727 O O . HIS A 1 144 ? 1.481 -33.924 -14.149 1.00 34.78 134 HIS A O 1
ATOM 734 N N . PRO A 1 145 ? 2.739 -34.641 -15.897 1.00 32.01 135 PRO A N 1
ATOM 735 C CA . PRO A 1 145 ? 3.978 -34.833 -15.128 1.00 32.37 135 PRO A CA 1
ATOM 736 C C . PRO A 1 145 ? 4.365 -33.651 -14.231 1.00 33.51 135 PRO A C 1
ATOM 737 O O . PRO A 1 145 ? 4.975 -33.871 -13.185 1.00 34.51 135 PRO A O 1
ATOM 741 N N . PHE A 1 146 ? 4.028 -32.426 -14.631 1.00 33.50 136 PHE A N 1
ATOM 742 C CA . PHE A 1 146 ? 4.418 -31.243 -13.859 1.00 32.60 136 PHE A CA 1
ATOM 743 C C . PHE A 1 146 ? 3.665 -31.153 -12.525 1.00 31.40 136 PHE A C 1
ATOM 744 O O . PHE A 1 146 ? 4.099 -30.461 -11.606 1.00 34.81 136 PHE A O 1
ATOM 752 N N . PHE A 1 147 ? 2.540 -31.854 -12.430 1.00 32.02 137 PHE A N 1
ATOM 753 C CA . PHE A 1 147 ? 1.763 -31.920 -11.197 1.00 36.45 137 PHE A CA 1
ATOM 754 C C . PHE A 1 147 ? 2.332 -32.911 -10.190 1.00 37.77 137 PHE A C 1
ATOM 755 O O . PHE A 1 147 ? 1.648 -33.293 -9.246 1.00 46.41 137 PHE A O 1
ATOM 763 N N . SER A 1 148 ? 3.579 -33.330 -10.387 1.00 44.67 138 SER A N 1
ATOM 764 C CA . SER A 1 148 ? 4.251 -34.221 -9.441 1.00 45.22 138 SER A CA 1
ATOM 765 C C . SER A 1 148 ? 5.669 -33.743 -9.173 1.00 49.40 138 SER A C 1
ATOM 766 O O . SER A 1 148 ? 6.263 -33.045 -9.997 1.00 44.92 138 SER A O 1
ATOM 769 N N . THR A 1 149 ? 6.204 -34.123 -8.017 1.00 56.60 139 THR A N 1
ATOM 770 C CA . THR A 1 149 ? 7.564 -33.761 -7.629 1.00 57.78 139 THR A CA 1
ATOM 771 C C . THR A 1 149 ? 8.576 -34.701 -8.298 1.00 66.36 139 THR A C 1
ATOM 772 O O . THR A 1 149 ? 8.261 -35.860 -8.571 1.00 69.65 139 THR A O 1
ATOM 776 N N . LYS A 1 150 ? 9.773 -34.184 -8.589 1.00 71.13 140 LYS A N 1
ATOM 777 C CA . LYS A 1 150 ? 10.903 -34.989 -9.080 1.00 69.72 140 LYS A CA 1
ATOM 778 C C . LYS A 1 150 ? 10.584 -35.764 -10.356 1.00 72.32 140 LYS A C 1
ATOM 779 O O . LYS A 1 150 ? 10.885 -36.960 -10.447 1.00 74.08 140 LYS A O 1
ATOM 785 N N . ALA A 1 155 ? 8.464 -34.737 -1.424 1.00 55.45 145 ALA A N 1
ATOM 786 C CA . ALA A 1 155 ? 7.991 -35.126 -0.102 1.00 54.36 145 ALA A CA 1
ATOM 787 C C . ALA A 1 155 ? 7.172 -33.997 0.537 1.00 59.04 145 ALA A C 1
ATOM 788 O O . ALA A 1 155 ? 6.032 -34.211 0.980 1.00 64.97 145 ALA A O 1
ATOM 790 N N . ASN A 1 156 ? 7.755 -32.799 0.590 1.00 50.80 146 ASN A N 1
ATOM 791 C CA . ASN A 1 156 ? 7.067 -31.643 1.164 1.00 42.87 146 ASN A CA 1
ATOM 792 C C . ASN A 1 156 ? 6.289 -30.868 0.118 1.00 39.76 146 ASN A C 1
ATOM 793 O O . ASN A 1 156 ? 6.723 -30.749 -1.028 1.00 47.99 146 ASN A O 1
ATOM 798 N N . VAL A 1 157 ? 5.129 -30.355 0.512 1.00 32.63 147 VAL A N 1
ATOM 799 C CA . VAL A 1 157 ? 4.308 -29.583 -0.397 1.00 27.69 147 VAL A CA 1
ATOM 800 C C . VAL A 1 157 ? 4.683 -28.116 -0.273 1.00 29.36 147 VAL A C 1
ATOM 801 O O . VAL A 1 157 ? 4.451 -27.482 0.760 1.00 31.74 147 VAL A O 1
ATOM 805 N N . ALA A 1 158 ? 5.282 -27.585 -1.329 1.00 28.38 148 ALA A N 1
ATOM 806 C CA . ALA A 1 158 ? 5.727 -26.200 -1.339 1.00 29.99 148 ALA A CA 1
ATOM 807 C C . ALA A 1 158 ? 4.572 -25.282 -1.671 1.00 26.68 148 ALA A C 1
ATOM 808 O O . ALA A 1 158 ? 3.879 -25.480 -2.656 1.00 29.96 148 ALA A O 1
ATOM 810 N N . GLY A 1 159 ? 4.353 -24.280 -0.838 1.00 27.86 149 GLY A N 1
ATOM 811 C CA . GLY A 1 159 ? 3.322 -23.303 -1.133 1.00 27.78 149 GLY A CA 1
ATOM 812 C C . GLY A 1 159 ? 3.947 -22.123 -1.843 1.00 29.69 149 GLY A C 1
ATOM 813 O O . GLY A 1 159 ? 5.117 -22.163 -2.215 1.00 30.50 149 GLY A O 1
ATOM 814 N N . GLU A 1 160 ? 3.163 -21.071 -2.023 1.00 28.80 150 GLU A N 1
ATOM 815 C CA . GLU A 1 160 ? 3.598 -19.881 -2.727 1.00 28.27 150 GLU A CA 1
ATOM 816 C C . GLU A 1 160 ? 4.334 -18.938 -1.777 1.00 26.88 150 GLU A C 1
ATOM 817 O O . GLU A 1 160 ? 4.031 -18.882 -0.592 1.00 29.68 150 GLU A O 1
ATOM 823 N N . ILE A 1 161 ? 5.310 -18.200 -2.293 1.00 25.21 151 ILE A N 1
ATOM 824 C CA . ILE A 1 161 ? 5.965 -17.171 -1.502 1.00 27.07 151 ILE A CA 1
ATOM 825 C C . ILE A 1 161 ? 5.128 -15.880 -1.563 1.00 29.43 151 ILE A C 1
ATOM 826 O O . ILE A 1 161 ? 5.217 -15.150 -2.558 1.00 32.97 151 ILE A O 1
ATOM 831 N N . CYS A 1 162 ? 4.283 -15.627 -0.545 1.00 24.93 152 CYS A N 1
ATOM 832 C CA . CYS A 1 162 ? 3.497 -14.368 -0.473 1.00 29.27 152 CYS A CA 1
ATOM 833 C C . CYS A 1 162 ? 4.251 -13.489 0.538 1.00 27.63 152 CYS A C 1
ATOM 834 O O . CYS A 1 162 ? 4.232 -13.725 1.758 1.00 30.80 152 CYS A O 1
ATOM 837 N N . THR A 1 163 ? 4.930 -12.482 -0.005 1.00 23.73 153 THR A N 1
ATOM 838 C CA . THR A 1 163 ? 5.845 -11.607 0.717 1.00 20.86 153 THR A CA 1
ATOM 839 C C . THR A 1 163 ? 5.682 -10.169 0.190 1.00 25.60 153 THR A C 1
ATOM 840 O O . THR A 1 163 ? 5.182 -9.976 -0.911 1.00 26.15 153 THR A O 1
ATOM 844 N N . ALA A 1 164 ? 6.070 -9.155 0.961 1.00 25.69 154 ALA A N 1
ATOM 845 C CA . ALA A 1 164 ? 5.978 -7.777 0.478 1.00 23.76 154 ALA A CA 1
ATOM 846 C C . ALA A 1 164 ? 6.818 -7.597 -0.781 1.00 25.85 154 ALA A C 1
ATOM 847 O O . ALA A 1 164 ? 6.519 -6.761 -1.626 1.00 32.27 154 ALA A O 1
ATOM 849 N N . ASP A 1 165 ? 7.873 -8.386 -0.903 1.00 26.81 155 ASP A N 1
ATOM 850 C CA . ASP A 1 165 ? 8.742 -8.317 -2.062 1.00 24.18 155 ASP A CA 1
ATOM 851 C C . ASP A 1 165 ? 8.066 -8.934 -3.289 1.00 26.64 155 ASP A C 1
ATOM 852 O O . ASP A 1 165 ? 8.386 -8.569 -4.401 1.00 26.04 155 ASP A O 1
ATOM 857 N N . THR A 1 166 ? 7.130 -9.862 -3.091 1.00 27.17 156 THR A N 1
ATOM 858 C CA . THR A 1 166 ? 6.573 -10.611 -4.217 1.00 22.00 156 THR A CA 1
ATOM 859 C C . THR A 1 166 ? 5.140 -10.197 -4.568 1.00 31.83 156 THR A C 1
ATOM 860 O O . THR A 1 166 ? 4.544 -10.734 -5.508 1.00 29.01 156 THR A O 1
ATOM 864 N N . LEU A 1 167 ? 4.606 -9.239 -3.813 1.00 26.45 157 LEU A N 1
ATOM 865 C CA . LEU A 1 167 ? 3.243 -8.761 -3.979 1.00 27.20 157 LEU A CA 1
ATOM 866 C C . LEU A 1 167 ? 3.147 -7.439 -4.763 1.00 33.92 157 LEU A C 1
ATOM 867 O O . LEU A 1 167 ? 2.540 -6.474 -4.298 1.00 45.14 157 LEU A O 1
ATOM 872 N N . HIS A 1 168 ? 3.746 -7.398 -5.948 1.00 31.54 158 HIS A N 1
ATOM 873 C CA . HIS A 1 168 ? 3.745 -6.193 -6.775 1.00 35.21 158 HIS A CA 1
ATOM 874 C C . HIS A 1 168 ? 2.977 -6.469 -8.058 1.00 31.41 158 HIS A C 1
ATOM 875 O O . HIS A 1 168 ? 2.541 -7.594 -8.286 1.00 33.44 158 HIS A O 1
ATOM 882 N N . GLY A 1 169 ? 2.801 -5.445 -8.886 1.00 31.21 159 GLY A N 1
ATOM 883 C CA . GLY A 1 169 ? 2.104 -5.601 -10.150 1.00 25.70 159 GLY A CA 1
ATOM 884 C C . GLY A 1 169 ? 0.728 -6.227 -10.015 1.00 29.96 159 GLY A C 1
ATOM 885 O O . GLY A 1 169 ? -0.115 -5.755 -9.247 1.00 30.19 159 GLY A O 1
ATOM 886 N N . HIS A 1 170 ? 0.506 -7.305 -10.763 1.00 24.56 160 HIS A N 1
ATOM 887 C CA . HIS A 1 170 ? -0.757 -8.017 -10.718 1.00 26.91 160 HIS A CA 1
ATOM 888 C C . HIS A 1 170 ? -0.606 -9.361 -9.991 1.00 26.89 160 HIS A C 1
ATOM 889 O O . HIS A 1 170 ? -1.289 -10.332 -10.322 1.00 24.82 160 HIS A O 1
ATOM 896 N N . ALA A 1 171 ? 0.289 -9.422 -9.004 1.00 24.47 161 ALA A N 1
ATOM 897 C CA . ALA A 1 171 ? 0.505 -10.669 -8.270 1.00 24.18 161 ALA A CA 1
ATOM 898 C C . ALA A 1 171 ? -0.759 -11.129 -7.539 1.00 25.52 161 ALA A C 1
ATOM 899 O O . ALA A 1 171 ? -0.986 -12.330 -7.373 1.00 26.50 161 ALA A O 1
ATOM 901 N N . LEU A 1 172 ? -1.585 -10.187 -7.100 1.00 22.52 162 LEU A N 1
ATOM 902 C CA . LEU A 1 172 ? -2.785 -10.560 -6.365 1.00 23.31 162 LEU A CA 1
ATOM 903 C C . LEU A 1 172 ? -3.739 -11.412 -7.211 1.00 24.77 162 LEU A C 1
ATOM 904 O O . LEU A 1 172 ? -4.514 -12.211 -6.664 1.00 25.49 162 LEU A O 1
ATOM 909 N N . LEU A 1 173 ? -3.671 -11.250 -8.531 1.00 22.69 163 LEU A N 1
ATOM 910 C CA . LEU A 1 173 ? -4.568 -11.951 -9.469 1.00 23.31 163 LEU A CA 1
ATOM 911 C C . LEU A 1 173 ? -4.147 -13.399 -9.716 1.00 23.58 163 LEU A C 1
ATOM 912 O O . LEU A 1 173 ? -4.780 -14.135 -10.472 1.00 22.48 163 LEU A O 1
ATOM 917 N N . SER A 1 174 ? -3.052 -13.788 -9.090 1.00 23.12 164 SER A N 1
ATOM 918 C CA . SER A 1 174 ? -2.549 -15.146 -9.162 1.00 21.73 164 SER A CA 1
ATOM 919 C C . SER A 1 174 ? -3.640 -16.212 -8.928 1.00 19.67 164 SER A C 1
ATOM 920 O O . SER A 1 174 ? -3.631 -17.253 -9.579 1.00 22.67 164 SER A O 1
ATOM 923 N N . TYR A 1 175 ? -4.584 -15.951 -8.023 1.00 18.49 165 TYR A N 1
ATOM 924 C CA . TYR A 1 175 ? -5.661 -16.927 -7.743 1.00 21.38 165 TYR A CA 1
ATOM 925 C C . TYR A 1 175 ? -6.482 -17.230 -9.003 1.00 21.50 165 TYR A C 1
ATOM 926 O O . TYR A 1 175 ? -6.946 -18.352 -9.234 1.00 20.85 165 TYR A O 1
ATOM 935 N N . TRP A 1 176 ? -6.642 -16.208 -9.825 1.00 20.42 166 TRP A N 1
ATOM 936 C CA . TRP A 1 176 ? -7.414 -16.315 -11.037 1.00 20.04 166 TRP A CA 1
ATOM 937 C C . TRP A 1 176 ? -6.572 -16.974 -12.135 1.00 23.69 166 TRP A C 1
ATOM 938 O O . TRP A 1 176 ? -7.042 -17.878 -12.821 1.00 25.59 166 TRP A O 1
ATOM 949 N N . ARG A 1 177 ? -5.327 -16.540 -12.296 1.00 20.12 167 ARG A N 1
ATOM 950 C CA . ARG A 1 177 ? -4.481 -17.109 -13.359 1.00 21.14 167 ARG A CA 1
ATOM 951 C C . ARG A 1 177 ? -4.063 -18.556 -13.081 1.00 25.68 167 ARG A C 1
ATOM 952 O O . ARG A 1 177 ? -3.899 -19.350 -14.019 1.00 19.93 167 ARG A O 1
ATOM 960 N N . ASP A 1 178 ? -3.899 -18.908 -11.805 1.00 19.95 168 ASP A N 1
ATOM 961 C CA . ASP A 1 178 ? -3.518 -20.273 -11.438 1.00 20.19 168 ASP A CA 1
ATOM 962 C C . ASP A 1 178 ? -4.717 -21.180 -11.240 1.00 22.85 168 ASP A C 1
ATOM 963 O O . ASP A 1 178 ? -4.558 -22.336 -10.845 1.00 25.01 168 ASP A O 1
ATOM 968 N N . ASP A 1 179 ? -5.917 -20.664 -11.457 1.00 20.67 169 ASP A N 1
ATOM 969 C CA . ASP A 1 179 ? -7.094 -21.486 -11.225 1.00 24.57 169 ASP A CA 1
ATOM 970 C C . ASP A 1 179 ? -6.997 -22.786 -12.029 1.00 21.19 169 ASP A C 1
ATOM 971 O O . ASP A 1 179 ? -6.799 -22.765 -13.249 1.00 23.67 169 ASP A O 1
ATOM 976 N N . TYR A 1 180 ? -7.114 -23.908 -11.324 1.00 25.19 170 TYR A N 1
ATOM 977 C CA . TYR A 1 180 ? -6.977 -25.218 -11.944 1.00 25.08 170 TYR A CA 1
ATOM 978 C C . TYR A 1 180 ? -7.935 -25.386 -13.112 1.00 26.21 170 TYR A C 1
ATOM 979 O O . TYR A 1 180 ? -7.563 -25.910 -14.154 1.00 24.29 170 TYR A O 1
ATOM 988 N N . ASP A 1 181 ? -9.187 -24.975 -12.924 1.00 22.88 171 ASP A N 1
ATOM 989 C CA . ASP A 1 181 ? -10.196 -25.261 -13.917 1.00 22.17 171 ASP A CA 1
ATOM 990 C C . ASP A 1 181 ? -10.061 -24.324 -15.115 1.00 21.20 171 ASP A C 1
ATOM 991 O O . ASP A 1 181 ? -10.374 -24.708 -16.240 1.00 22.77 171 ASP A O 1
ATOM 996 N N . LEU A 1 182 ? -9.592 -23.104 -14.897 1.00 19.55 172 LEU A N 1
ATOM 997 C CA . LEU A 1 182 ? -9.234 -22.275 -16.041 1.00 20.64 172 LEU A CA 1
ATOM 998 C C . LEU A 1 182 ? -8.112 -22.963 -16.808 1.00 23.61 172 LEU A C 1
ATOM 999 O O . LEU A 1 182 ? -8.141 -23.057 -18.030 1.00 22.44 172 LEU A O 1
ATOM 1004 N N . ASN A 1 183 ? -7.127 -23.464 -16.085 1.00 23.21 173 ASN A N 1
ATOM 1005 C CA . ASN A 1 183 ? -5.979 -24.047 -16.739 1.00 21.64 173 ASN A CA 1
ATOM 1006 C C . ASN A 1 183 ? -6.313 -25.365 -17.411 1.00 26.00 173 ASN A C 1
ATOM 1007 O O . ASN A 1 183 ? -5.858 -25.626 -18.540 1.00 24.61 173 ASN A 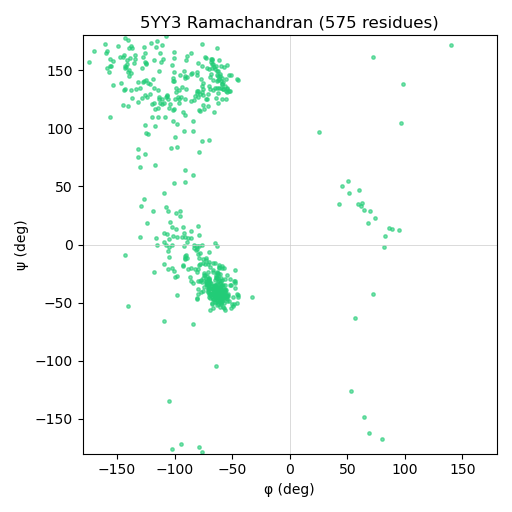O 1
ATOM 1012 N N . ASP A 1 184 ? -7.123 -26.191 -16.756 1.00 22.71 174 ASP A N 1
ATOM 1013 C CA . ASP A 1 184 ? -7.517 -27.434 -17.406 1.00 28.41 174 ASP A CA 1
ATOM 1014 C C . ASP A 1 184 ? -8.388 -27.132 -18.622 1.00 25.13 174 ASP A C 1
ATOM 1015 O O . ASP A 1 184 ? -8.265 -27.795 -19.642 1.00 29.17 174 ASP A O 1
ATOM 1020 N N . SER A 1 185 ? -9.258 -26.130 -18.519 1.00 23.22 175 SER A N 1
ATOM 1021 C CA . SER A 1 185 ? -10.103 -25.752 -19.655 1.00 24.11 175 SER A CA 1
ATOM 1022 C C . SER A 1 185 ? -9.282 -25.277 -20.856 1.00 25.56 175 SER A C 1
ATOM 1023 O O . SER A 1 185 ? -9.558 -25.634 -22.009 1.00 24.50 175 SER A O 1
ATOM 1026 N N . HIS A 1 186 ? -8.289 -24.442 -20.576 1.00 25.45 176 HIS A N 1
ATOM 1027 C CA . HIS A 1 186 ? -7.429 -23.872 -21.597 1.00 25.48 176 HIS A CA 1
ATOM 1028 C C . HIS A 1 186 ? -6.622 -24.980 -22.267 1.00 28.64 176 HIS A C 1
ATOM 1029 O O . HIS A 1 186 ? -6.351 -24.946 -23.468 1.00 29.48 176 HIS A O 1
ATOM 1036 N N . TYR A 1 187 ? -6.246 -25.960 -21.459 1.00 28.57 177 TYR A N 1
ATOM 1037 C CA . TYR A 1 187 ? -5.422 -27.086 -21.875 1.00 27.10 177 TYR A CA 1
ATOM 1038 C C . TYR A 1 187 ? -6.176 -27.961 -22.870 1.00 32.40 177 TYR A C 1
ATOM 1039 O O . TYR A 1 187 ? -5.629 -28.374 -23.890 1.00 34.31 177 TYR A O 1
ATOM 1048 N N . TYR A 1 188 ? -7.445 -28.217 -22.584 1.00 28.39 178 TYR A N 1
ATOM 1049 C CA . TYR A 1 188 ? -8.265 -28.985 -23.499 1.00 28.20 178 TYR A CA 1
ATOM 1050 C C . TYR A 1 188 ? -8.617 -28.151 -24.731 1.00 28.74 178 TYR A C 1
ATOM 1051 O O . TYR A 1 188 ? -8.716 -28.682 -25.832 1.00 27.95 178 TYR A O 1
ATOM 1060 N N . TRP A 1 189 ? -8.788 -26.846 -24.546 1.00 27.16 179 TRP A N 1
ATOM 1061 C CA . TRP A 1 189 ? -9.197 -25.977 -25.643 1.00 26.95 179 TRP A CA 1
ATOM 1062 C C . TRP A 1 189 ? -8.238 -26.088 -26.817 1.00 30.12 179 TRP A C 1
ATOM 1063 O O . TRP A 1 189 ? -8.642 -26.107 -27.973 1.00 31.90 179 TRP A O 1
ATOM 1074 N N . HIS A 1 190 ? -6.954 -26.161 -26.509 1.00 33.91 180 HIS A N 1
ATOM 1075 C CA . HIS A 1 190 ? -5.953 -26.206 -27.553 1.00 33.59 180 HIS A CA 1
ATOM 1076 C C . HIS A 1 190 ? -5.991 -27.553 -28.259 1.00 35.18 180 HIS A C 1
ATOM 1077 O O . HIS A 1 190 ? -5.782 -27.620 -29.472 1.00 37.79 180 HIS A O 1
ATOM 1084 N N . MET A 1 191 ? -6.298 -28.621 -27.521 1.00 29.68 181 MET A N 1
ATOM 1085 C CA . MET A 1 191 ? -6.487 -29.907 -28.167 1.00 32.19 181 MET A CA 1
ATOM 1086 C C . MET A 1 191 ? -7.681 -29.820 -29.109 1.00 32.46 181 MET A C 1
ATOM 1087 O O . MET A 1 191 ? -7.639 -30.336 -30.225 1.00 32.40 181 MET A O 1
ATOM 1092 N N . VAL A 1 192 ? -8.743 -29.159 -28.662 1.00 33.55 182 VAL A N 1
ATOM 1093 C CA . VAL A 1 192 ? -9.917 -28.981 -29.504 1.00 32.23 182 VAL A CA 1
ATOM 1094 C C . VAL A 1 192 ? -9.580 -28.170 -30.746 1.00 35.46 182 VAL A C 1
ATOM 1095 O O . VAL A 1 192 ? -9.873 -28.579 -31.871 1.00 37.04 182 VAL A O 1
ATOM 1099 N N . TYR A 1 193 ? -8.946 -27.025 -30.523 1.00 35.02 183 TYR A N 1
ATOM 1100 C CA . TYR A 1 193 ? -8.690 -26.048 -31.571 1.00 34.64 183 TYR A CA 1
ATOM 1101 C C . TYR A 1 193 ? -7.741 -26.577 -32.660 1.00 39.76 183 TYR A C 1
ATOM 1102 O O . TYR A 1 193 ? -7.950 -26.309 -33.844 1.00 39.80 183 TYR A O 1
ATOM 1111 N N . ARG A 1 194 ? -6.722 -27.339 -32.256 1.00 37.13 184 ARG A N 1
ATOM 1112 C CA . ARG A 1 194 ? -5.647 -27.772 -33.165 1.00 38.81 184 ARG A CA 1
ATOM 1113 C C . ARG A 1 194 ? -6.023 -28.907 -34.117 1.00 46.20 184 ARG A C 1
ATOM 1114 O O . ARG A 1 194 ? -5.193 -29.354 -34.918 1.00 50.18 184 ARG A O 1
ATOM 1122 N N . GLY A 1 195 ? -7.257 -29.386 -34.022 1.00 46.05 185 GLY A N 1
ATOM 1123 C CA . GLY A 1 195 ? -7.747 -30.372 -34.963 1.00 43.78 185 GLY A CA 1
ATOM 1124 C C . GLY A 1 195 ? -8.294 -29.669 -36.190 1.00 49.11 185 GLY A C 1
ATOM 1125 O O . GLY A 1 195 ? -8.842 -28.559 -36.089 1.00 50.62 185 GLY A O 1
ATOM 1126 N N . ALA A 1 196 ? -8.148 -30.320 -37.345 1.00 54.44 186 ALA A N 1
ATOM 1127 C CA . ALA A 1 196 ? -8.546 -29.746 -38.628 1.00 54.74 186 ALA A CA 1
ATOM 1128 C C . ALA A 1 196 ? -10.055 -29.512 -38.710 1.00 50.31 186 ALA A C 1
ATOM 1129 O O . ALA A 1 196 ? -10.502 -28.522 -39.289 1.00 52.84 186 ALA A O 1
ATOM 1131 N N . ASP A 1 206 ? -18.398 -30.049 -40.509 1.00 64.64 196 ASP A N 1
ATOM 1132 C CA . ASP A 1 206 ? -17.135 -29.358 -40.772 1.00 68.14 196 ASP A CA 1
ATOM 1133 C C . ASP A 1 206 ? -17.091 -28.025 -40.041 1.00 65.27 196 ASP A C 1
ATOM 1134 O O . ASP A 1 206 ? -18.134 -27.430 -39.765 1.00 61.23 196 ASP A O 1
ATOM 1139 N N . PHE A 1 207 ? -15.883 -27.551 -39.744 1.00 64.97 197 PHE A N 1
ATOM 1140 C CA . PHE A 1 207 ? -15.722 -26.306 -39.001 1.00 61.00 197 PHE A CA 1
ATOM 1141 C C . PHE A 1 207 ? -14.955 -25.211 -39.773 1.00 60.38 197 PHE A C 1
ATOM 1142 O O . PHE A 1 207 ? -13.792 -25.385 -40.141 1.00 59.01 197 PHE A O 1
ATOM 1150 N N . ASP A 1 208 ? -15.620 -24.071 -39.972 1.00 58.60 198 ASP A N 1
ATOM 1151 C CA . ASP A 1 208 ? -15.149 -22.994 -40.852 1.00 57.90 198 ASP A CA 1
ATOM 1152 C C . ASP A 1 208 ? -14.431 -21.836 -40.154 1.00 52.09 198 ASP A C 1
ATOM 1153 O O . ASP A 1 208 ? -13.611 -21.141 -40.760 1.00 47.41 198 ASP A O 1
ATOM 1158 N N . ARG A 1 209 ? -14.767 -21.613 -38.889 1.00 52.61 199 ARG A N 1
ATOM 1159 C CA . ARG A 1 209 ? -14.503 -20.326 -38.250 1.00 49.84 199 ARG A CA 1
ATOM 1160 C C . ARG A 1 209 ? -13.393 -20.343 -37.199 1.00 39.13 199 ARG A C 1
ATOM 1161 O O . ARG A 1 209 ? -13.560 -19.769 -36.129 1.00 40.73 199 ARG A O 1
ATOM 1169 N N . HIS A 1 210 ? -12.272 -20.995 -37.500 1.00 39.33 200 HIS A N 1
ATOM 1170 C CA . HIS A 1 210 ? -11.134 -21.054 -36.569 1.00 38.93 200 HIS A CA 1
ATOM 1171 C C . HIS A 1 210 ? -10.685 -19.667 -36.119 1.00 31.99 200 HIS A C 1
ATOM 1172 O O . HIS A 1 210 ? -10.423 -19.441 -34.942 1.00 34.23 200 HIS A O 1
ATOM 1179 N N . GLY A 1 211 ? -10.601 -18.742 -37.068 1.00 30.23 201 GLY A N 1
ATOM 1180 C CA . GLY A 1 211 ? -10.043 -17.432 -36.805 1.00 32.60 201 GLY A CA 1
ATOM 1181 C C . GLY A 1 211 ? -10.956 -16.597 -35.943 1.00 31.96 201 GLY A C 1
ATOM 1182 O O . GLY A 1 211 ? -10.504 -15.840 -35.090 1.00 27.43 201 GLY A O 1
ATOM 1183 N N . GLU A 1 212 ? -12.250 -16.742 -36.180 1.00 32.28 202 GLU A N 1
ATOM 1184 C CA . GLU A 1 212 ? -13.277 -16.051 -35.415 1.00 31.47 202 GLU A CA 1
ATOM 1185 C C . GLU A 1 212 ? -13.279 -16.490 -33.963 1.00 27.37 202 GLU A C 1
ATOM 1186 O O . GLU A 1 212 ? -13.293 -15.672 -33.053 1.00 30.73 202 GLU A O 1
ATOM 1192 N N . VAL A 1 213 ? -13.274 -17.803 -33.772 1.00 27.93 203 VAL A N 1
ATOM 1193 C CA . VAL A 1 213 ? -13.174 -18.424 -32.462 1.00 24.53 203 VAL A CA 1
ATOM 1194 C C . VAL A 1 213 ? -11.879 -18.068 -31.702 1.00 29.41 203 VAL A C 1
ATOM 1195 O O . VAL A 1 213 ? -11.915 -17.738 -30.516 1.00 25.40 203 VAL A O 1
ATOM 1199 N N . PHE A 1 214 ? -10.745 -18.160 -32.388 1.00 27.57 204 PHE A N 1
ATOM 1200 C CA . PHE A 1 214 ? -9.444 -17.789 -31.843 1.00 26.33 204 PHE A CA 1
ATOM 1201 C C . PHE A 1 214 ? -9.485 -16.386 -31.232 1.00 25.95 204 PHE A C 1
ATOM 1202 O O . PHE A 1 214 ? -9.163 -16.198 -30.066 1.00 26.61 204 PHE A O 1
ATOM 1210 N N . LEU A 1 215 ? -9.911 -15.412 -32.023 1.00 25.96 205 LEU A N 1
ATOM 1211 C CA . LEU A 1 215 ? -9.946 -14.019 -31.601 1.00 24.78 205 LEU A CA 1
ATOM 1212 C C . LEU A 1 215 ? -10.958 -13.778 -30.478 1.00 26.17 205 LEU A C 1
ATOM 1213 O O . LEU A 1 215 ? -10.687 -13.056 -29.512 1.00 25.20 205 LEU A O 1
ATOM 1218 N N . TYR A 1 216 ? -12.132 -14.388 -30.613 1.00 24.42 206 TYR A N 1
ATOM 1219 C CA . TYR A 1 216 ? -13.200 -14.213 -29.640 1.00 23.06 206 TYR A CA 1
ATOM 1220 C C . TYR A 1 216 ? -12.872 -14.783 -28.253 1.00 25.62 206 TYR A C 1
ATOM 1221 O O . TYR A 1 216 ? -13.093 -14.124 -27.229 1.00 25.22 206 TYR A O 1
ATOM 1230 N N . VAL A 1 217 ? -12.364 -16.008 -28.217 1.00 22.88 207 VAL A N 1
ATOM 1231 C CA . VAL A 1 217 ? -11.999 -16.644 -26.961 1.00 22.00 207 VAL A CA 1
ATOM 1232 C C . VAL A 1 217 ? -10.925 -15.836 -26.240 1.00 27.29 207 VAL A C 1
ATOM 1233 O O . VAL A 1 217 ? -11.048 -15.536 -25.047 1.00 24.82 207 VAL A O 1
ATOM 1237 N N . HIS A 1 218 ? -9.887 -15.447 -26.972 1.00 25.26 208 HIS A N 1
ATOM 1238 C CA . HIS A 1 218 ? -8.830 -14.653 -26.374 1.00 26.29 208 HIS A CA 1
ATOM 1239 C C . HIS A 1 218 ? -9.295 -13.259 -25.960 1.00 23.46 208 HIS A C 1
ATOM 1240 O O . HIS A 1 218 ? -8.873 -12.756 -24.920 1.00 27.00 208 HIS A O 1
ATOM 1247 N N . SER A 1 219 ? -10.156 -12.632 -26.754 1.00 22.92 209 SER A N 1
ATOM 1248 C CA . SER A 1 219 ? -10.676 -11.315 -26.371 1.00 26.00 209 SER A CA 1
ATOM 1249 C C . SER A 1 219 ? -11.598 -11.404 -25.165 1.00 26.68 209 SER A C 1
ATOM 1250 O O . SER A 1 219 ? -11.666 -10.500 -24.339 1.00 20.58 209 SER A O 1
ATOM 1253 N N . GLN A 1 220 ? -12.315 -12.511 -25.078 1.00 25.43 210 GLN A N 1
ATOM 1254 C CA . GLN A 1 220 ? -13.273 -12.696 -24.016 1.00 23.41 210 GLN A CA 1
ATOM 1255 C C . GLN A 1 220 ? -12.506 -13.002 -22.702 1.00 28.87 210 GLN A C 1
ATOM 1256 O O . GLN A 1 220 ? -12.877 -12.497 -21.630 1.00 23.94 210 GLN A O 1
ATOM 1262 N N . MET A 1 221 ? -11.398 -13.749 -22.760 1.00 24.14 211 MET A N 1
ATOM 1263 C CA . MET A 1 221 ? -10.670 -13.956 -21.503 1.00 27.80 211 MET A CA 1
ATOM 1264 C C . MET A 1 221 ? -9.921 -12.677 -21.061 1.00 23.82 211 MET A C 1
ATOM 1265 O O . MET A 1 221 ? -9.818 -12.416 -19.867 1.00 21.22 211 MET A O 1
ATOM 1270 N N . VAL A 1 222 ? -9.458 -11.860 -21.999 1.00 22.62 212 VAL A N 1
ATOM 1271 C CA . VAL A 1 222 ? -8.895 -10.547 -21.661 1.00 20.73 212 VAL A CA 1
ATOM 1272 C C . VAL A 1 222 ? -9.927 -9.610 -20.980 1.00 23.13 212 VAL A C 1
ATOM 1273 O O . VAL A 1 222 ? -9.615 -8.962 -19.969 1.00 22.38 212 VAL A O 1
ATOM 1277 N N . ALA A 1 223 ? -11.145 -9.530 -21.518 1.00 20.34 213 ALA A N 1
ATOM 1278 C CA . ALA A 1 223 ? -12.188 -8.715 -20.883 1.00 23.79 213 ALA A CA 1
ATOM 1279 C C . ALA A 1 223 ? -12.459 -9.167 -19.440 1.00 17.27 213 ALA A C 1
ATOM 1280 O O . ALA A 1 223 ? -12.603 -8.357 -18.535 1.00 18.85 213 ALA A O 1
ATOM 1282 N N . ARG A 1 224 ? -12.512 -10.472 -19.222 1.00 18.49 214 ARG A N 1
ATOM 1283 C CA . ARG A 1 224 ? -12.685 -11.004 -17.883 1.00 15.07 214 ARG A CA 1
ATOM 1284 C C . ARG A 1 224 ? -11.469 -10.728 -16.960 1.00 17.24 214 ARG A C 1
ATOM 1285 O O . ARG A 1 224 ? -11.633 -10.305 -15.806 1.00 17.39 214 ARG A O 1
ATOM 1293 N N . TYR A 1 225 ? -10.260 -10.982 -17.462 1.00 18.22 215 TYR A N 1
ATOM 1294 C CA . TYR A 1 225 ? -9.042 -10.696 -16.714 1.00 17.90 215 TYR A CA 1
ATOM 1295 C C . TYR A 1 225 ? -8.928 -9.224 -16.323 1.00 20.36 215 TYR A C 1
ATOM 1296 O O . TYR A 1 225 ? -8.535 -8.885 -15.198 1.00 19.78 215 TYR A O 1
ATOM 1305 N N . GLU A 1 226 ? -9.260 -8.351 -17.263 1.00 21.09 216 GLU A N 1
ATOM 1306 C CA . GLU A 1 226 ? -9.150 -6.928 -17.017 1.00 22.63 216 GLU A CA 1
ATOM 1307 C C . GLU A 1 226 ? -10.222 -6.498 -16.037 1.00 21.04 216 GLU A C 1
ATOM 1308 O O . GLU A 1 226 ? -9.963 -5.702 -15.141 1.00 24.88 216 GLU A O 1
ATOM 1314 N N . THR A 1 227 ? -11.429 -7.035 -16.200 1.00 19.96 217 THR A N 1
ATOM 1315 C CA . THR A 1 227 ? -12.511 -6.730 -15.272 1.00 20.96 217 THR A CA 1
ATOM 1316 C C . THR A 1 227 ? -12.152 -7.221 -13.866 1.00 21.00 217 THR A C 1
ATOM 1317 O O . THR A 1 227 ? -12.440 -6.551 -12.872 1.00 20.44 217 THR A O 1
ATOM 1321 N N . GLU A 1 228 ? -11.520 -8.388 -13.785 1.00 20.70 218 GLU A N 1
ATOM 1322 C CA . GLU A 1 228 ? -11.111 -8.945 -12.498 1.00 15.98 218 GLU A CA 1
ATOM 1323 C C . GLU A 1 228 ? -10.076 -8.024 -11.863 1.00 20.12 218 GLU A C 1
ATOM 1324 O O . GLU A 1 228 ? -10.083 -7.794 -10.645 1.00 19.88 218 GLU A O 1
ATOM 1330 N N . SER A 1 229 ? -9.183 -7.504 -12.698 1.00 21.45 219 SER A N 1
ATOM 1331 C CA . SER A 1 229 ? -8.230 -6.487 -12.278 1.00 20.44 219 SER A CA 1
ATOM 1332 C C . SER A 1 229 ? -8.903 -5.251 -11.640 1.00 23.73 219 SER A C 1
ATOM 1333 O O . SER A 1 229 ? -8.481 -4.782 -10.591 1.00 21.28 219 SER A O 1
ATOM 1336 N N . LEU A 1 230 ? -9.949 -4.734 -12.274 1.00 23.02 220 LEU A N 1
ATOM 1337 C CA . LEU A 1 230 ? -10.631 -3.554 -11.776 1.00 21.76 220 LEU A CA 1
ATOM 1338 C C . LEU A 1 230 ? -11.275 -3.784 -10.414 1.00 26.73 220 LEU A C 1
ATOM 1339 O O . LEU A 1 230 ? -11.429 -2.850 -9.623 1.00 27.76 220 LEU A O 1
ATOM 1344 N N . CYS A 1 231 ? -11.661 -5.026 -10.144 1.00 21.91 221 CYS A N 1
ATOM 1345 C CA . CYS A 1 231 ? -12.324 -5.349 -8.891 1.00 22.35 221 CYS A CA 1
ATOM 1346 C C . CYS A 1 231 ? -11.385 -5.120 -7.701 1.00 24.68 221 CYS A C 1
ATOM 1347 O O . CYS A 1 231 ? -11.809 -4.705 -6.620 1.00 23.02 221 CYS A O 1
ATOM 1350 N N . TRP A 1 232 ? -10.105 -5.380 -7.911 1.00 21.67 222 TRP A N 1
ATOM 1351 C CA . TRP A 1 232 ? -9.130 -5.144 -6.868 1.00 23.49 222 TRP A CA 1
ATOM 1352 C C . TRP A 1 232 ? -8.505 -3.764 -7.004 1.00 23.64 222 TRP A C 1
ATOM 1353 O O . TRP A 1 232 ? -7.557 -3.437 -6.298 1.00 24.72 222 TRP A O 1
ATOM 1364 N N . SER A 1 233 ? -9.036 -2.975 -7.932 1.00 21.52 223 SER A N 1
ATOM 1365 C CA . SER A 1 233 ? -8.547 -1.623 -8.197 1.00 25.07 223 SER A CA 1
ATOM 1366 C C . SER A 1 233 ? -7.122 -1.621 -8.736 1.00 28.09 223 SER A C 1
ATOM 1367 O O . SER A 1 233 ? -6.389 -0.665 -8.521 1.00 26.88 223 SER A O 1
ATOM 1370 N N . LEU A 1 234 ? -6.745 -2.684 -9.449 1.00 27.41 224 LEU A N 1
ATOM 1371 C CA . LEU A 1 234 ? -5.426 -2.769 -10.075 1.00 25.93 224 LEU A CA 1
ATOM 1372 C C . LEU A 1 234 ? -5.451 -2.170 -11.493 1.00 25.36 224 LEU A C 1
ATOM 1373 O O . LEU A 1 234 ? -6.513 -1.966 -12.068 1.00 28.19 224 LEU A O 1
ATOM 1378 N N . PRO A 1 235 ? -4.282 -1.850 -12.047 1.00 25.24 225 PRO A N 1
ATOM 1379 C CA . PRO A 1 235 ? -4.333 -1.241 -13.377 1.00 27.61 225 PRO A CA 1
ATOM 1380 C C . PRO A 1 235 ? -4.829 -2.170 -14.485 1.00 25.47 225 PRO A C 1
ATOM 1381 O O . PRO A 1 235 ? -4.810 -3.398 -14.357 1.00 25.19 225 PRO A O 1
ATOM 1385 N N . LEU A 1 236 ? -5.298 -1.563 -15.565 1.00 23.99 226 LEU A N 1
ATOM 1386 C CA . LEU A 1 236 ? -5.636 -2.311 -16.758 1.00 24.81 226 LEU A CA 1
ATOM 1387 C C . LEU A 1 236 ? -4.334 -2.851 -17.355 1.00 24.83 226 LEU A C 1
ATOM 1388 O O . LEU A 1 236 ? -3.243 -2.351 -17.059 1.00 27.71 226 LEU A O 1
ATOM 1393 N N . VAL A 1 237 ? -4.438 -3.884 -18.181 1.00 24.58 227 VAL A N 1
ATOM 1394 C CA . VAL A 1 237 ? -3.252 -4.494 -18.768 1.00 22.94 227 VAL A CA 1
ATOM 1395 C C . VAL A 1 237 ? -2.650 -3.649 -19.890 1.00 23.81 227 VAL A C 1
ATOM 1396 O O . VAL A 1 237 ? -3.382 -3.154 -20.758 1.00 24.30 227 VAL A O 1
ATOM 1400 N N . ARG A 1 238 ? -1.323 -3.475 -19.869 1.00 20.97 228 ARG A N 1
ATOM 1401 C CA . ARG A 1 238 ? -0.617 -2.862 -20.995 1.00 23.62 228 ARG A CA 1
ATOM 1402 C C . ARG A 1 238 ? -0.454 -3.900 -22.094 1.00 21.38 228 ARG A C 1
ATOM 1403 O O . ARG A 1 238 ? 0.229 -4.900 -21.908 1.00 26.15 228 ARG A O 1
ATOM 1411 N N . PRO A 1 239 ? -1.076 -3.670 -23.249 1.00 22.55 229 PRO A N 1
ATOM 1412 C CA . PRO A 1 239 ? -0.944 -4.683 -24.306 1.00 22.82 229 PRO A CA 1
ATOM 1413 C C . PRO A 1 239 ? 0.480 -4.770 -24.812 1.00 23.72 229 PRO A C 1
ATOM 1414 O O . PRO A 1 239 ? 1.229 -3.802 -24.692 1.00 24.46 229 PRO A O 1
ATOM 1418 N N . TRP A 1 240 ? 0.848 -5.924 -25.355 1.00 22.98 230 TRP A N 1
ATOM 1419 C CA . TRP A 1 240 ? 2.165 -6.117 -25.951 1.00 20.05 230 TRP A CA 1
ATOM 1420 C C . TRP A 1 240 ? 2.151 -5.613 -27.379 1.00 22.83 230 TRP A C 1
ATOM 1421 O O . TRP A 1 240 ? 2.366 -6.391 -28.319 1.00 20.02 230 TRP A O 1
ATOM 1432 N N . ASN A 1 241 ? 1.854 -4.323 -27.542 1.00 22.77 231 ASN A N 1
ATOM 1433 C CA . ASN A 1 241 ? 1.757 -3.709 -28.869 1.00 21.93 231 ASN A CA 1
ATOM 1434 C C . ASN A 1 241 ? 3.122 -3.279 -29.406 1.00 25.87 231 ASN A C 1
ATOM 1435 O O . ASN A 1 241 ? 3.359 -3.311 -30.616 1.00 25.92 231 ASN A O 1
ATOM 1440 N N . GLN A 1 242 ? 4.003 -2.872 -28.491 1.00 22.51 232 GLN A N 1
ATOM 1441 C CA . GLN A 1 242 ? 5.378 -2.521 -28.799 1.00 23.99 232 GLN A CA 1
ATOM 1442 C C . GLN A 1 242 ? 6.290 -3.702 -28.414 1.00 22.94 232 GLN A C 1
ATOM 1443 O O . GLN A 1 242 ? 6.382 -4.076 -27.247 1.00 24.89 232 GLN A O 1
ATOM 1449 N N . TYR A 1 243 ? 6.951 -4.303 -29.394 1.00 24.52 233 TYR A N 1
ATOM 1450 C CA . TYR A 1 243 ? 7.657 -5.569 -29.156 1.00 22.99 233 TYR A CA 1
ATOM 1451 C C . TYR A 1 243 ? 9.022 -5.388 -28.469 1.00 23.06 233 TYR A C 1
ATOM 1452 O O . TYR A 1 243 ? 9.657 -6.365 -28.070 1.00 24.69 233 TYR A O 1
ATOM 1461 N N . ASP A 1 244 ? 9.470 -4.144 -28.334 1.00 25.06 234 ASP A N 1
ATOM 1462 C CA . ASP A 1 244 ? 10.682 -3.845 -27.583 1.00 24.08 234 ASP A CA 1
ATOM 1463 C C . ASP A 1 244 ? 10.347 -3.451 -26.151 1.00 24.96 234 ASP A C 1
ATOM 1464 O O . ASP A 1 244 ? 11.071 -2.691 -25.512 1.00 25.07 234 ASP A O 1
ATOM 1469 N N . ASP A 1 245 ? 9.239 -3.970 -25.645 1.00 27.44 235 ASP A N 1
ATOM 1470 C CA . ASP A 1 245 ? 8.768 -3.558 -24.333 1.00 25.03 235 ASP A CA 1
ATOM 1471 C C . ASP A 1 245 ? 9.432 -4.365 -23.219 1.00 27.10 235 ASP A C 1
ATOM 1472 O O . ASP A 1 245 ? 10.045 -5.419 -23.451 1.00 21.85 235 ASP A O 1
ATOM 1477 N N . PHE A 1 246 ? 9.305 -3.846 -22.004 1.00 21.41 236 PHE A N 1
ATOM 1478 C CA . PHE A 1 246 ? 9.798 -4.534 -20.839 1.00 25.40 236 PHE A CA 1
ATOM 1479 C C . PHE A 1 246 ? 8.655 -5.231 -20.122 1.00 24.53 236 PHE A C 1
ATOM 1480 O O . PHE A 1 246 ? 7.525 -4.773 -20.156 1.00 26.78 236 PHE A O 1
ATOM 1488 N N . LEU A 1 247 ? 8.959 -6.353 -19.491 1.00 28.06 237 LEU A N 1
ATOM 1489 C CA . LEU A 1 247 ? 8.079 -6.958 -18.511 1.00 24.92 237 LEU A CA 1
ATOM 1490 C C . LEU A 1 247 ? 8.594 -6.568 -17.123 1.00 26.06 237 LEU A C 1
ATOM 1491 O O . LEU A 1 247 ? 9.448 -7.245 -16.564 1.00 30.23 237 LEU A O 1
ATOM 1496 N N . GLU A 1 248 ? 8.088 -5.484 -16.554 1.00 25.86 238 GLU A N 1
ATOM 1497 C CA . GLU A 1 248 ? 8.772 -4.912 -15.401 1.00 33.02 238 GLU A CA 1
ATOM 1498 C C . GLU A 1 248 ? 8.599 -5.662 -14.072 1.00 31.32 238 GLU A C 1
ATOM 1499 O O . GLU A 1 248 ? 9.334 -5.384 -13.121 1.00 34.03 238 GLU A O 1
ATOM 1505 N N . ASN A 1 249 ? 7.667 -6.608 -13.992 1.00 30.55 239 ASN A N 1
ATOM 1506 C CA . ASN A 1 249 ? 7.439 -7.287 -12.718 1.00 29.61 239 ASN A CA 1
ATOM 1507 C C . ASN A 1 249 ? 8.070 -8.668 -12.563 1.00 32.82 239 ASN A C 1
ATOM 1508 O O . ASN A 1 249 ? 8.298 -9.135 -11.433 1.00 38.02 239 ASN A O 1
ATOM 1513 N N . GLY A 1 250 ? 8.350 -9.340 -13.670 1.00 29.70 240 GLY A N 1
ATOM 1514 C CA . GLY A 1 250 ? 9.003 -10.631 -13.547 1.00 31.66 240 GLY A CA 1
ATOM 1515 C C . GLY A 1 250 ? 8.031 -11.665 -13.012 1.00 31.75 240 GLY A C 1
ATOM 1516 O O . GLY A 1 250 ? 7.003 -11.332 -12.441 1.00 38.17 240 GLY A O 1
ATOM 1517 N N . TYR A 1 251 ? 8.349 -12.935 -13.191 1.00 27.82 241 TYR A N 1
ATOM 1518 C CA . TYR A 1 251 ? 7.376 -13.961 -12.899 1.00 26.72 241 TYR A CA 1
ATOM 1519 C C . TYR A 1 251 ? 8.041 -15.212 -12.381 1.00 27.87 241 TYR A C 1
ATOM 1520 O O . TYR A 1 251 ? 9.080 -15.629 -12.896 1.00 27.51 241 TYR A O 1
ATOM 1529 N N . ALA A 1 252 ? 7.427 -15.827 -11.380 1.00 24.16 242 ALA A N 1
ATOM 1530 C CA . ALA A 1 252 ? 7.894 -17.110 -10.895 1.00 27.91 242 ALA A CA 1
ATOM 1531 C C . ALA A 1 252 ? 6.724 -18.072 -10.764 1.00 25.23 242 ALA A C 1
ATOM 1532 O O . ALA A 1 252 ? 5.769 -17.778 -10.048 1.00 29.47 242 ALA A O 1
ATOM 1534 N N . PRO A 1 253 ? 6.793 -19.232 -11.442 1.00 29.13 243 PRO A N 1
ATOM 1535 C CA . PRO A 1 253 ? 5.702 -20.213 -11.335 1.00 33.91 243 PRO A CA 1
ATOM 1536 C C . PRO A 1 253 ? 5.472 -20.606 -9.867 1.00 34.75 243 PRO A C 1
ATOM 1537 O O . PRO A 1 253 ? 6.428 -20.493 -9.094 1.00 32.81 243 PRO A O 1
ATOM 1541 N N . ILE A 1 254 ? 4.261 -21.022 -9.483 1.00 33.20 244 ILE A N 1
ATOM 1542 C CA . ILE A 1 254 ? 4.045 -21.426 -8.086 1.00 36.78 244 ILE A CA 1
ATOM 1543 C C . ILE A 1 254 ? 4.989 -22.548 -7.730 1.00 43.31 244 ILE A C 1
ATOM 1544 O O . ILE A 1 254 ? 5.197 -23.475 -8.525 1.00 43.12 244 ILE A O 1
ATOM 1549 N N . SER A 1 255 ? 5.519 -22.465 -6.514 1.00 39.10 245 SER A N 1
ATOM 1550 C CA . SER A 1 255 ? 6.728 -23.181 -6.131 1.00 42.82 245 SER A CA 1
ATOM 1551 C C . SER A 1 255 ? 6.718 -24.655 -6.545 1.00 39.47 245 SER A C 1
ATOM 1552 O O . SER A 1 255 ? 7.748 -25.208 -6.900 1.00 45.07 245 SER A O 1
ATOM 1555 N N . SER A 1 256 ? 5.553 -25.279 -6.540 1.00 33.15 246 SER A N 1
ATOM 1556 C CA . SER A 1 256 ? 5.473 -26.687 -6.900 1.00 35.98 246 SER A CA 1
ATOM 1557 C C . SER A 1 256 ? 5.886 -26.915 -8.367 1.00 40.47 246 SER A C 1
ATOM 1558 O O . SER A 1 256 ? 6.416 -27.967 -8.708 1.00 44.75 246 SER A O 1
ATOM 1561 N N . LEU A 1 257 ? 5.684 -25.908 -9.218 1.00 36.24 247 LEU A N 1
ATOM 1562 C CA . LEU A 1 257 ? 5.949 -26.007 -10.654 1.00 33.09 247 LEU A CA 1
ATOM 1563 C C . LEU A 1 257 ? 7.357 -25.573 -11.032 1.00 33.50 247 LEU A C 1
ATOM 1564 O O . LEU A 1 257 ? 7.793 -25.798 -12.164 1.00 30.96 247 LEU A O 1
ATOM 1569 N N . ILE A 1 258 ? 8.062 -24.936 -10.097 1.00 32.31 248 ILE A N 1
ATOM 1570 C CA . ILE A 1 258 ? 9.367 -24.353 -10.398 1.00 38.80 248 ILE A CA 1
ATOM 1571 C C . ILE A 1 258 ? 10.391 -25.448 -10.725 1.00 35.17 248 ILE A C 1
ATOM 1572 O O . ILE A 1 258 ? 11.402 -25.206 -11.389 1.00 32.80 248 ILE A O 1
ATOM 1577 N N . GLU A 1 259 ? 10.102 -26.661 -10.266 1.00 37.12 249 GLU A N 1
ATOM 1578 C CA . GLU A 1 259 ? 10.937 -27.817 -10.548 1.00 37.84 249 GLU A CA 1
ATOM 1579 C C . GLU A 1 259 ? 11.066 -28.088 -12.041 1.00 37.55 249 GLU A C 1
ATOM 1580 O O . GLU A 1 259 ? 12.136 -28.462 -12.518 1.00 39.72 249 GLU A O 1
ATOM 1586 N N . HIS A 1 260 ? 9.969 -27.897 -12.772 1.00 36.70 250 HIS A N 1
ATOM 1587 C CA . HIS A 1 260 ? 9.874 -28.351 -14.158 1.00 35.22 250 HIS A CA 1
ATOM 1588 C C . HIS A 1 260 ? 10.120 -27.249 -15.157 1.00 34.25 250 HIS A C 1
ATOM 1589 O O . HIS A 1 260 ? 10.541 -27.526 -16.272 1.00 38.24 250 HIS A O 1
ATOM 1596 N N . TYR A 1 261 ? 9.825 -26.008 -14.777 1.00 33.63 251 TYR A N 1
ATOM 1597 C CA . TYR A 1 261 ? 10.202 -24.857 -15.598 1.00 26.49 251 TYR A CA 1
ATOM 1598 C C . TYR A 1 261 ? 10.311 -23.592 -14.756 1.00 30.50 251 TYR A C 1
ATOM 1599 O O . TYR A 1 261 ? 9.766 -23.519 -13.650 1.00 35.20 251 TYR A O 1
ATOM 1608 N N . GLY A 1 262 ? 11.029 -22.603 -15.281 1.00 27.14 252 GLY A N 1
ATOM 1609 C CA . GLY A 1 262 ? 11.281 -21.377 -14.553 1.00 25.37 252 GLY A CA 1
ATOM 1610 C C . GLY A 1 262 ? 10.499 -20.190 -15.082 1.00 31.85 252 GLY A C 1
ATOM 1611 O O . GLY A 1 262 ? 9.723 -20.296 -16.040 1.00 26.65 252 GLY A O 1
ATOM 1612 N N . GLY A 1 263 ? 10.699 -19.047 -14.439 1.00 34.14 253 GLY A N 1
ATOM 1613 C CA . GLY A 1 263 ? 10.101 -17.812 -14.894 1.00 28.52 253 GLY A CA 1
ATOM 1614 C C . GLY A 1 263 ? 11.137 -16.925 -15.556 1.00 29.21 253 GLY A C 1
ATOM 1615 O O . GLY A 1 263 ? 11.940 -17.385 -16.361 1.00 28.76 253 GLY A O 1
ATOM 1616 N N . TYR A 1 264 ? 11.118 -15.647 -15.198 1.00 29.13 254 TYR A N 1
ATOM 1617 C CA . TYR A 1 264 ? 12.033 -14.663 -15.754 1.00 26.71 254 TYR A CA 1
ATOM 1618 C C . TYR A 1 264 ? 12.095 -13.498 -14.760 1.00 28.91 254 TYR A C 1
ATOM 1619 O O . TYR A 1 264 ? 11.140 -13.272 -14.008 1.00 25.95 254 TYR A O 1
ATOM 1628 N N . PRO A 1 265 ? 13.224 -12.770 -14.727 1.00 27.01 255 PRO A N 1
ATOM 1629 C CA . PRO A 1 265 ? 13.371 -11.671 -13.757 1.00 25.53 255 PRO A CA 1
ATOM 1630 C C . PRO A 1 265 ? 12.591 -10.399 -14.140 1.00 24.85 255 PRO A C 1
ATOM 1631 O O . PRO A 1 265 ? 12.039 -10.323 -15.238 1.00 28.13 255 PRO A O 1
ATOM 1635 N N . PRO A 1 266 ? 12.548 -9.403 -13.243 1.00 24.73 256 PRO A N 1
ATOM 1636 C CA . PRO A 1 266 ? 11.945 -8.123 -13.627 1.00 27.30 256 PRO A CA 1
ATOM 1637 C C . PRO A 1 266 ? 12.671 -7.482 -14.799 1.00 25.77 256 PRO A C 1
ATOM 1638 O O . PRO A 1 266 ? 13.890 -7.626 -14.913 1.00 28.24 256 PRO A O 1
ATOM 1642 N N . PHE A 1 267 ? 11.920 -6.802 -15.659 1.00 27.20 257 PHE A N 1
ATOM 1643 C CA . PHE A 1 267 ? 12.459 -6.128 -16.841 1.00 24.90 257 PHE A CA 1
ATOM 1644 C C . PHE A 1 267 ? 13.120 -7.082 -17.838 1.00 25.14 257 PHE A C 1
ATOM 1645 O O . PHE A 1 267 ? 14.070 -6.720 -18.511 1.00 24.42 257 PHE A O 1
ATOM 1653 N N . SER A 1 268 ? 12.595 -8.296 -17.942 1.00 24.48 258 SER A N 1
ATOM 1654 C CA . SER A 1 268 ? 12.923 -9.180 -19.061 1.00 26.14 258 SER A CA 1
ATOM 1655 C C . SER A 1 268 ? 12.355 -8.612 -20.354 1.00 25.34 258 SER A C 1
ATOM 1656 O O . SER A 1 268 ? 11.390 -7.842 -20.328 1.00 28.68 258 SER A O 1
ATOM 1659 N N . THR A 1 269 ? 12.955 -8.969 -21.484 1.00 25.10 259 THR A N 1
ATOM 1660 C CA . THR A 1 269 ? 12.452 -8.550 -22.795 1.00 21.86 259 THR A CA 1
ATOM 1661 C C . THR A 1 269 ? 12.549 -9.690 -23.788 1.00 25.01 259 THR A C 1
ATOM 1662 O O . THR A 1 269 ? 13.183 -10.707 -23.508 1.00 26.04 259 THR A O 1
ATOM 1666 N N . TRP A 1 270 ? 11.931 -9.527 -24.952 1.00 21.38 260 TRP A N 1
ATOM 1667 C CA . TRP A 1 270 ? 12.254 -10.394 -26.086 1.00 24.98 260 TRP A CA 1
ATOM 1668 C C . TRP A 1 270 ? 13.734 -10.240 -26.411 1.00 23.13 260 TRP A C 1
ATOM 1669 O O . TRP A 1 270 ? 14.340 -9.193 -26.126 1.00 25.03 260 TRP A O 1
ATOM 1680 N N . TYR A 1 271 ? 14.325 -11.272 -26.993 1.00 24.05 261 TYR A N 1
ATOM 1681 C CA . TYR A 1 271 ? 15.641 -11.104 -27.581 1.00 25.14 261 TYR A CA 1
ATOM 1682 C C . TYR A 1 271 ? 15.442 -10.457 -28.923 1.00 26.17 261 TYR A C 1
ATOM 1683 O O . TYR A 1 271 ? 14.567 -10.884 -29.695 1.00 26.41 261 TYR A O 1
ATOM 1692 N N . SER A 1 272 ? 16.230 -9.416 -29.187 1.00 26.01 262 SER A N 1
ATOM 1693 C CA . SER A 1 272 ? 16.257 -8.751 -30.489 1.00 28.69 262 SER A CA 1
ATOM 1694 C C . SER A 1 272 ? 16.409 -9.738 -31.630 1.00 26.56 262 SER A C 1
ATOM 1695 O O . SER A 1 272 ? 15.624 -9.723 -32.582 1.00 25.94 262 SER A O 1
ATOM 1698 N N . ILE A 1 273 ? 17.429 -10.589 -31.541 1.00 27.83 263 ILE A N 1
ATOM 1699 C CA . ILE A 1 273 ? 17.657 -11.570 -32.586 1.00 27.83 263 ILE A CA 1
ATOM 1700 C C . ILE A 1 273 ? 17.312 -12.951 -32.057 1.00 26.93 263 ILE A C 1
ATOM 1701 O O . ILE A 1 273 ? 16.340 -13.555 -32.499 1.00 28.89 263 ILE A O 1
ATOM 1706 N N . ARG A 1 274 ? 18.071 -13.442 -31.086 1.00 25.63 264 ARG A N 1
ATOM 1707 C CA . ARG A 1 274 ? 17.806 -14.780 -30.563 1.00 30.10 264 ARG A CA 1
ATOM 1708 C C . ARG A 1 274 ? 18.427 -14.942 -29.185 1.00 29.56 264 ARG A C 1
ATOM 1709 O O . ARG A 1 274 ? 19.249 -14.122 -28.784 1.00 32.41 264 ARG A O 1
ATOM 1717 N N . ASN A 1 275 ? 18.013 -15.979 -28.458 1.00 29.06 265 ASN A N 1
ATOM 1718 C CA . ASN A 1 275 ? 18.692 -16.364 -27.225 1.00 29.30 265 ASN A CA 1
ATOM 1719 C C . ASN A 1 275 ? 19.970 -17.127 -27.593 1.00 32.71 265 ASN A C 1
ATOM 1720 O O . ASN A 1 275 ? 19.894 -18.214 -28.178 1.00 33.54 265 ASN A O 1
ATOM 1725 N N . PRO A 1 276 ? 21.148 -16.553 -27.266 1.00 35.30 266 PRO A N 1
ATOM 1726 C CA . PRO A 1 276 ? 22.463 -17.140 -27.588 1.00 30.89 266 PRO A CA 1
ATOM 1727 C C . PRO A 1 276 ? 22.618 -18.510 -26.952 1.00 31.79 266 PRO A C 1
ATOM 1728 O O . PRO A 1 276 ? 23.209 -19.418 -27.525 1.00 35.42 266 PRO A O 1
ATOM 1732 N N . ASP A 1 277 ? 22.061 -18.644 -25.757 1.00 32.79 267 ASP A N 1
ATOM 1733 C CA . ASP A 1 277 ? 22.179 -19.853 -24.959 1.00 32.45 267 ASP A CA 1
ATOM 1734 C C . ASP A 1 277 ? 21.067 -20.849 -25.204 1.00 32.45 267 ASP A C 1
ATOM 1735 O O . ASP A 1 277 ? 20.964 -21.841 -24.490 1.00 38.72 267 ASP A O 1
ATOM 1740 N N . MET A 1 278 ? 20.222 -20.567 -26.192 1.00 33.63 268 MET A N 1
ATOM 1741 C CA . MET A 1 278 ? 19.154 -21.482 -26.567 1.00 31.05 268 MET A CA 1
ATOM 1742 C C . MET A 1 278 ? 19.529 -22.186 -27.863 1.00 30.73 268 MET A C 1
ATOM 1743 O O . MET A 1 278 ? 19.721 -21.538 -28.894 1.00 33.17 268 MET A O 1
ATOM 1748 N N . PRO A 1 279 ? 19.660 -23.517 -27.807 1.00 29.83 269 PRO A N 1
ATOM 1749 C CA . PRO A 1 279 ? 20.077 -24.298 -28.974 1.00 33.19 269 PRO A CA 1
ATOM 1750 C C . PRO A 1 279 ? 19.129 -24.121 -30.151 1.00 42.00 269 PRO A C 1
ATOM 1751 O O . PRO A 1 279 ? 17.914 -24.002 -29.976 1.00 39.55 269 PRO A O 1
ATOM 1755 N N . ASP A 1 280 ? 19.706 -24.102 -31.343 1.00 39.44 270 ASP A N 1
ATOM 1756 C CA . ASP A 1 280 ? 18.967 -23.956 -32.583 1.00 40.28 270 ASP A CA 1
ATOM 1757 C C . ASP A 1 280 ? 17.979 -25.126 -32.793 1.00 43.10 270 ASP A C 1
ATOM 1758 O O . ASP A 1 280 ? 17.004 -25.007 -33.537 1.00 42.45 270 ASP A O 1
ATOM 1763 N N . THR A 1 281 ? 18.222 -26.241 -32.108 1.00 43.70 271 THR A N 1
ATOM 1764 C CA . THR A 1 281 ? 17.334 -27.401 -32.176 1.00 45.17 271 THR A CA 1
ATOM 1765 C C . THR A 1 281 ? 15.984 -27.178 -31.480 1.00 41.56 271 THR A C 1
ATOM 1766 O O . THR A 1 281 ? 15.047 -27.947 -31.689 1.00 43.59 271 THR A O 1
ATOM 1770 N N . LEU A 1 282 ? 15.885 -26.141 -30.655 1.00 38.42 272 LEU A N 1
ATOM 1771 C CA . LEU A 1 282 ? 14.624 -25.825 -29.993 1.00 38.20 272 LEU A CA 1
ATOM 1772 C C . LEU A 1 282 ? 13.898 -24.657 -30.636 1.00 36.67 272 LEU A C 1
ATOM 1773 O O . LEU A 1 282 ? 12.688 -24.503 -30.480 1.00 38.44 272 LEU A O 1
ATOM 1778 N N . ASN A 1 283 ? 14.635 -23.845 -31.377 1.00 34.95 273 ASN A N 1
ATOM 1779 C CA . ASN A 1 283 ? 14.216 -22.476 -31.609 1.00 39.11 273 ASN A CA 1
ATOM 1780 C C . ASN A 1 283 ? 14.803 -21.886 -32.873 1.00 36.29 273 ASN A C 1
ATOM 1781 O O . ASN A 1 283 ? 16.004 -21.618 -32.929 1.00 39.94 273 ASN A O 1
ATOM 1786 N N . VAL A 1 284 ? 13.973 -21.669 -33.885 1.00 31.73 274 VAL A N 1
ATOM 1787 C CA . VAL A 1 284 ? 14.449 -21.023 -35.109 1.00 35.98 274 VAL A CA 1
ATOM 1788 C C . VAL A 1 284 ? 14.619 -19.540 -34.818 1.00 34.25 274 VAL A C 1
ATOM 1789 O O . VAL A 1 284 ? 13.812 -18.956 -34.108 1.00 33.62 274 VAL A O 1
ATOM 1793 N N . THR A 1 285 ? 15.691 -18.942 -35.325 1.00 38.05 275 THR A N 1
ATOM 1794 C CA . THR A 1 285 ? 15.932 -17.524 -35.097 1.00 32.70 275 THR A CA 1
ATOM 1795 C C . THR A 1 285 ? 14.839 -16.711 -35.796 1.00 29.72 275 THR A C 1
ATOM 1796 O O . THR A 1 285 ? 14.727 -16.739 -37.021 1.00 35.29 275 THR A O 1
ATOM 1800 N N . ILE A 1 286 ? 14.015 -16.022 -35.009 1.00 31.41 276 ILE A N 1
ATOM 1801 C CA . ILE A 1 286 ? 13.040 -15.071 -35.539 1.00 29.73 276 ILE A CA 1
ATOM 1802 C C . ILE A 1 286 ? 13.263 -13.728 -34.861 1.00 29.63 276 ILE A C 1
ATOM 1803 O O . ILE A 1 286 ? 12.771 -13.496 -33.765 1.00 31.63 276 ILE A O 1
ATOM 1808 N N . PRO A 1 287 ? 14.026 -12.838 -35.504 1.00 31.45 277 PRO A N 1
ATOM 1809 C CA . PRO A 1 287 ? 14.328 -11.582 -34.811 1.00 29.27 277 PRO A CA 1
ATOM 1810 C C . PRO A 1 287 ? 13.068 -10.749 -34.574 1.00 27.51 277 PRO A C 1
ATOM 1811 O O . PRO A 1 287 ? 12.104 -10.849 -35.329 1.00 27.58 277 PRO A O 1
ATOM 1815 N N . ARG A 1 288 ? 13.080 -9.963 -33.506 1.00 24.05 278 ARG A N 1
ATOM 1816 C CA . ARG A 1 288 ? 11.985 -9.066 -33.187 1.00 26.68 278 ARG A CA 1
ATOM 1817 C C . ARG A 1 288 ? 11.494 -8.280 -34.410 1.00 29.36 278 ARG A C 1
ATOM 1818 O O . ARG A 1 288 ? 10.280 -8.119 -34.614 1.00 29.31 278 ARG A O 1
ATOM 1826 N N . ALA A 1 289 ? 12.433 -7.798 -35.222 1.00 26.97 279 ALA A N 1
ATOM 1827 C CA . ALA A 1 289 ? 12.099 -6.968 -36.391 1.00 28.25 279 ALA A CA 1
ATOM 1828 C C . ALA A 1 289 ? 11.214 -7.709 -37.396 1.00 26.14 279 ALA A C 1
ATOM 1829 O O . ALA A 1 289 ? 10.352 -7.112 -38.048 1.00 26.97 279 ALA A O 1
ATOM 1831 N N . ARG A 1 290 ? 11.424 -9.014 -37.499 1.00 28.48 280 ARG A N 1
ATOM 1832 C CA . ARG A 1 290 ? 10.668 -9.874 -38.399 1.00 27.44 280 ARG A CA 1
ATOM 1833 C C . ARG A 1 290 ? 9.190 -9.967 -37.944 1.00 28.12 280 ARG A C 1
ATOM 1834 O O . ARG A 1 290 ? 8.270 -9.955 -38.768 1.00 25.25 280 ARG A O 1
ATOM 1842 N N . LEU A 1 291 ? 8.970 -10.045 -36.631 1.00 23.47 281 LEU A N 1
ATOM 1843 C CA . LEU A 1 291 ? 7.611 -10.096 -36.096 1.00 24.26 281 LEU A CA 1
ATOM 1844 C C . LEU A 1 291 ? 6.919 -8.747 -36.282 1.00 26.47 281 LEU A C 1
ATOM 1845 O O . LEU A 1 291 ? 5.753 -8.688 -36.679 1.00 25.09 281 LEU A O 1
ATOM 1850 N N . GLU A 1 292 ? 7.657 -7.668 -36.019 1.00 22.81 282 GLU A N 1
ATOM 1851 C CA . GLU A 1 292 ? 7.135 -6.315 -36.191 1.00 23.18 282 GLU A CA 1
ATOM 1852 C C . GLU A 1 292 ? 6.663 -6.087 -37.633 1.00 23.48 282 GLU A C 1
ATOM 1853 O O . GLU A 1 292 ? 5.606 -5.498 -37.867 1.00 25.08 282 GLU A O 1
ATOM 1859 N N . GLU A 1 293 ? 7.443 -6.563 -38.597 1.00 26.56 283 GLU A N 1
ATOM 1860 C CA . GLU A 1 293 ? 7.071 -6.426 -40.007 1.00 28.11 283 GLU A CA 1
ATOM 1861 C C . GLU A 1 293 ? 5.722 -7.108 -40.328 1.00 25.31 283 GLU A C 1
ATOM 1862 O O . GLU A 1 293 ? 4.832 -6.484 -40.911 1.00 24.61 283 GLU A O 1
ATOM 1868 N N . TRP A 1 294 ? 5.574 -8.370 -39.924 1.00 27.29 284 TRP A N 1
ATOM 1869 C CA . TRP A 1 294 ? 4.292 -9.082 -39.993 1.00 25.62 284 TRP A CA 1
ATOM 1870 C C . TRP A 1 294 ? 3.141 -8.271 -39.379 1.00 25.30 284 TRP A C 1
ATOM 1871 O O . TRP A 1 294 ? 2.098 -8.083 -40.009 1.00 26.43 284 TRP A O 1
ATOM 1882 N N . ARG A 1 295 ? 3.349 -7.793 -38.152 1.00 26.69 285 ARG A N 1
ATOM 1883 C CA . ARG A 1 295 ? 2.385 -6.943 -37.451 1.00 27.20 285 ARG A CA 1
ATOM 1884 C C . ARG A 1 295 ? 2.020 -5.718 -38.284 1.00 26.08 285 ARG A C 1
ATOM 1885 O O . ARG A 1 295 ? 0.843 -5.388 -38.427 1.00 23.10 285 ARG A O 1
ATOM 1893 N N . ASP A 1 296 ? 3.042 -5.037 -38.802 1.00 23.79 286 ASP A N 1
ATOM 1894 C CA . ASP A 1 296 ? 2.842 -3.821 -39.590 1.00 26.62 286 ASP A CA 1
ATOM 1895 C C . ASP A 1 296 ? 2.017 -4.118 -40.830 1.00 22.58 286 ASP A C 1
ATOM 1896 O O . ASP A 1 296 ? 1.211 -3.295 -41.269 1.00 24.07 286 ASP A O 1
ATOM 1901 N N . ASN A 1 297 ? 2.240 -5.296 -41.404 1.00 21.29 287 ASN A N 1
ATOM 1902 C CA . ASN A 1 297 ? 1.577 -5.652 -42.645 1.00 25.17 287 ASN A CA 1
ATOM 1903 C C . ASN A 1 297 ? 0.118 -6.019 -42.384 1.00 23.27 287 ASN A C 1
ATOM 1904 O O . ASN A 1 297 ? -0.769 -5.636 -43.150 1.00 23.37 287 ASN A O 1
ATOM 1909 N N . ILE A 1 298 ? -0.133 -6.735 -41.287 1.00 24.30 288 ILE A N 1
ATOM 1910 C CA . ILE A 1 298 ? -1.504 -7.042 -40.879 1.00 22.53 288 ILE A CA 1
ATOM 1911 C C . ILE A 1 298 ? -2.238 -5.753 -40.504 1.00 22.26 288 ILE A C 1
ATOM 1912 O O . ILE A 1 298 ? -3.431 -5.603 -40.796 1.00 25.68 288 ILE A O 1
ATOM 1917 N N . TYR A 1 299 ? -1.529 -4.806 -39.885 1.00 23.25 289 TYR A N 1
ATOM 1918 C CA . TYR A 1 299 ? -2.138 -3.509 -39.581 1.00 24.91 289 TYR A CA 1
ATOM 1919 C C . TYR A 1 299 ? -2.581 -2.818 -40.870 1.00 24.02 289 TYR A C 1
ATOM 1920 O O . TYR A 1 299 ? -3.726 -2.355 -41.001 1.00 23.46 289 TYR A O 1
ATOM 1929 N N . ALA A 1 300 ? -1.654 -2.768 -41.822 1.00 24.99 290 ALA A N 1
ATOM 1930 C CA . ALA A 1 300 ? -1.846 -2.060 -43.084 1.00 25.42 290 ALA A CA 1
ATOM 1931 C C . ALA A 1 300 ? -2.979 -2.672 -43.900 1.00 22.11 290 ALA A C 1
ATOM 1932 O O . ALA A 1 300 ? -3.805 -1.959 -44.481 1.00 24.23 290 ALA A O 1
ATOM 1934 N N . ALA A 1 301 ? -3.000 -4.000 -43.938 1.00 22.57 291 ALA A N 1
ATOM 1935 C CA . ALA A 1 301 ? -4.030 -4.754 -44.639 1.00 21.02 291 ALA A CA 1
ATOM 1936 C C . ALA A 1 301 ? -5.434 -4.484 -44.089 1.00 26.81 291 ALA A C 1
ATOM 1937 O O . ALA A 1 301 ? -6.387 -4.347 -44.847 1.00 29.98 291 ALA A O 1
ATOM 1939 N N . ILE A 1 302 ? -5.564 -4.431 -42.765 1.00 27.73 292 ILE A N 1
ATOM 1940 C CA . ILE A 1 302 ? -6.859 -4.191 -42.139 1.00 24.41 292 ILE A CA 1
ATOM 1941 C C . ILE A 1 302 ? -7.375 -2.787 -42.481 1.00 23.83 292 ILE A C 1
ATOM 1942 O O . ILE A 1 302 ? -8.540 -2.614 -42.812 1.00 25.59 292 ILE A O 1
ATOM 1947 N N . ARG A 1 303 ? -6.509 -1.787 -42.396 1.00 19.94 293 ARG A N 1
ATOM 1948 C CA . ARG A 1 303 ? -6.883 -0.437 -42.785 1.00 24.51 293 ARG A CA 1
ATOM 1949 C C . ARG A 1 303 ? -7.225 -0.384 -44.283 1.00 29.46 293 ARG A C 1
ATOM 1950 O O . ARG A 1 303 ? -8.201 0.252 -44.687 1.00 24.12 293 ARG A O 1
ATOM 1958 N N . LYS A 1 304 ? -6.428 -1.052 -45.110 1.00 29.80 294 LYS A N 1
ATOM 1959 C CA . LYS A 1 304 ? -6.668 -0.985 -46.552 1.00 29.67 294 LYS A CA 1
ATOM 1960 C C . LYS A 1 304 ? -7.888 -1.826 -46.919 1.00 31.46 294 LYS A C 1
ATOM 1961 O O . LYS A 1 304 ? -8.546 -1.578 -47.933 1.00 35.45 294 LYS A O 1
ATOM 1967 N N . GLY A 1 305 ? -8.197 -2.813 -46.086 1.00 27.81 295 GLY A N 1
ATOM 1968 C CA . GLY A 1 305 ? -9.379 -3.631 -46.304 1.00 29.14 295 GLY A CA 1
ATOM 1969 C C . GLY A 1 305 ? -9.168 -4.849 -47.183 1.00 31.90 295 GLY A C 1
ATOM 1970 O O . GLY A 1 305 ? -10.144 -5.437 -47.633 1.00 38.88 295 GLY A O 1
ATOM 1971 N N . GLN A 1 306 ? -7.908 -5.216 -47.435 1.00 33.52 296 GLN A N 1
ATOM 1972 C CA . GLN A 1 306 ? -7.556 -6.413 -48.214 1.00 34.88 296 GLN A CA 1
ATOM 1973 C C . GLN A 1 306 ? -6.353 -7.108 -47.609 1.00 33.51 296 GLN A C 1
ATOM 1974 O O . GLN A 1 306 ? -5.461 -6.445 -47.088 1.00 31.76 296 GLN A O 1
ATOM 1980 N N . PHE A 1 307 ? -6.285 -8.430 -47.734 1.00 31.82 297 PHE A N 1
ATOM 1981 C CA . PHE A 1 307 ? -5.014 -9.126 -47.539 1.00 30.23 297 PHE A CA 1
ATOM 1982 C C . PHE A 1 307 ? -4.455 -9.572 -48.901 1.00 40.27 297 PHE A C 1
ATOM 1983 O O . PHE A 1 307 ? -5.137 -10.257 -49.667 1.00 39.09 297 PHE A O 1
ATOM 1991 N N . GLU A 1 308 ? -3.215 -9.180 -49.193 1.00 37.74 298 GLU A N 1
ATOM 1992 C CA . GLU A 1 308 ? -2.591 -9.504 -50.471 1.00 39.72 298 GLU A CA 1
ATOM 1993 C C . GLU A 1 308 ? -2.428 -11.001 -50.658 1.00 41.92 298 GLU A C 1
ATOM 1994 O O . GLU A 1 308 ? -2.092 -11.745 -49.731 1.00 43.30 298 GLU A O 1
ATOM 2000 N N . THR A 1 309 ? -2.676 -11.414 -51.892 1.00 48.71 299 THR A N 1
ATOM 2001 C CA . THR A 1 309 ? -2.581 -12.793 -52.317 1.00 47.19 299 THR A CA 1
ATOM 2002 C C . THR A 1 309 ? -1.236 -12.940 -53.048 1.00 49.35 299 THR A C 1
ATOM 2003 O O . THR A 1 309 ? -0.570 -11.948 -53.350 1.00 43.71 299 THR A O 1
ATOM 2007 N N . THR A 1 310 ? -0.813 -14.177 -53.268 1.00 55.26 300 THR A N 1
ATOM 2008 C CA . THR A 1 310 ? 0.350 -14.489 -54.089 1.00 56.70 300 THR A CA 1
ATOM 2009 C C . THR A 1 310 ? 0.229 -13.982 -55.545 1.00 59.63 300 THR A C 1
ATOM 2010 O O . THR A 1 310 ? 1.238 -13.833 -56.242 1.00 62.12 300 THR A O 1
ATOM 2014 N N . SER A 1 311 ? -0.992 -13.719 -56.009 1.00 59.88 301 SER A N 1
ATOM 2015 C CA . SER A 1 311 ? -1.183 -13.217 -57.369 1.00 57.35 301 SER A CA 1
ATOM 2016 C C . SER A 1 311 ? -1.617 -11.743 -57.383 1.00 60.61 301 SER A C 1
ATOM 2017 O O . SER A 1 311 ? -2.659 -11.372 -56.832 1.00 57.31 301 SER A O 1
ATOM 2020 N N . LYS A 1 312 ? -0.802 -10.939 -58.064 1.00 62.38 302 LYS A N 1
ATOM 2021 C CA . LYS A 1 312 ? -0.775 -9.473 -57.984 1.00 60.21 302 LYS A CA 1
ATOM 2022 C C . LYS A 1 312 ? -2.090 -8.722 -57.726 1.00 57.46 302 LYS A C 1
ATOM 2023 O O . LYS A 1 312 ? -2.118 -7.804 -56.918 1.00 60.98 302 LYS A O 1
ATOM 2029 N N . ASP A 1 313 ? -3.166 -9.081 -58.413 1.00 63.30 303 ASP A N 1
ATOM 2030 C CA . ASP A 1 313 ? -4.355 -8.223 -58.422 1.00 61.86 303 ASP A CA 1
ATOM 2031 C C . ASP A 1 313 ? -5.620 -8.922 -57.961 1.00 55.26 303 ASP A C 1
ATOM 2032 O O . ASP A 1 313 ? -6.721 -8.449 -58.235 1.00 53.36 303 ASP A O 1
ATOM 2037 N N . LYS A 1 314 ? -5.473 -10.042 -57.264 1.00 54.26 304 LYS A N 1
ATOM 2038 C CA . LYS A 1 314 ? -6.632 -10.691 -56.655 1.00 54.99 304 LYS A CA 1
ATOM 2039 C C . LYS A 1 314 ? -6.495 -10.722 -55.122 1.00 49.27 304 LYS A C 1
ATOM 2040 O O . LYS A 1 314 ? -6.326 -11.788 -54.521 1.00 49.30 304 LYS A O 1
ATOM 2046 N N . PRO A 1 315 ? -6.568 -9.544 -54.484 1.00 42.93 305 PRO A N 1
ATOM 2047 C CA . PRO A 1 315 ? -6.444 -9.529 -53.033 1.00 39.90 305 PRO A CA 1
ATOM 2048 C C . PRO A 1 315 ? -7.668 -10.155 -52.417 1.00 39.28 305 PRO A C 1
ATOM 2049 O O . PRO A 1 315 ? -8.726 -10.090 -53.036 1.00 40.24 305 PRO A O 1
ATOM 2053 N N . LEU A 1 316 ? -7.552 -10.761 -51.241 1.00 40.84 306 LEU A N 1
ATOM 2054 C CA . LEU A 1 316 ? -8.767 -11.110 -50.524 1.00 33.27 306 LEU A CA 1
ATOM 2055 C C . LEU A 1 316 ? -9.377 -9.848 -49.924 1.00 34.04 306 LEU A C 1
ATOM 2056 O O . LEU A 1 316 ? -8.762 -9.195 -49.077 1.00 40.08 306 LEU A O 1
ATOM 2061 N N . VAL A 1 317 ? -10.579 -9.497 -50.363 1.00 35.96 307 VAL A N 1
ATOM 2062 C CA . VAL A 1 317 ? -11.239 -8.309 -49.850 1.00 34.59 307 VAL A CA 1
ATOM 2063 C C . VAL A 1 317 ? -11.958 -8.607 -48.541 1.00 38.31 307 VAL A C 1
ATOM 2064 O O . VAL A 1 317 ? -12.790 -9.513 -48.462 1.00 41.11 307 VAL A O 1
ATOM 2068 N N . LEU A 1 318 ? -11.618 -7.849 -47.505 1.00 34.30 308 LEU A N 1
ATOM 2069 C CA . LEU A 1 318 ? -12.301 -7.975 -46.224 1.00 36.50 308 LEU A CA 1
ATOM 2070 C C . LEU A 1 318 ? -13.729 -7.464 -46.341 1.00 37.13 308 LEU A C 1
ATOM 2071 O O . LEU A 1 318 ? -14.001 -6.501 -47.071 1.00 36.36 308 LEU A O 1
ATOM 2076 N N . THR A 1 319 ? -14.628 -8.134 -45.619 1.00 32.10 309 THR A N 1
ATOM 2077 C CA . THR A 1 319 ? -16.031 -7.763 -45.530 1.00 32.32 309 THR A CA 1
ATOM 2078 C C . THR A 1 319 ? -16.473 -7.820 -44.070 1.00 33.58 309 THR A C 1
ATOM 2079 O O . THR A 1 319 ? -15.835 -8.485 -43.252 1.00 31.16 309 THR A O 1
ATOM 2083 N N . ARG A 1 320 ? -17.567 -7.132 -43.754 1.00 32.07 310 ARG A N 1
ATOM 2084 C CA . ARG A 1 320 ? -18.190 -7.225 -42.438 1.00 33.15 310 ARG A CA 1
ATOM 2085 C C . ARG A 1 320 ? -18.289 -8.675 -41.966 1.00 33.42 310 ARG A C 1
ATOM 2086 O O . ARG A 1 320 ? -17.973 -9.004 -40.820 1.00 33.03 310 ARG A O 1
ATOM 2094 N N . ASP A 1 321 ? -18.681 -9.551 -42.879 1.00 33.96 311 ASP A N 1
ATOM 2095 C CA . ASP A 1 321 ? -18.883 -10.951 -42.557 1.00 34.88 311 ASP A CA 1
ATOM 2096 C C . ASP A 1 321 ? -17.609 -11.744 -42.294 1.00 39.13 311 ASP A C 1
ATOM 2097 O O . ASP A 1 321 ? -17.592 -12.607 -41.413 1.00 37.25 311 ASP A O 1
ATOM 2102 N N . ASN A 1 322 ? -16.546 -11.474 -43.052 1.00 35.60 312 ASN A N 1
ATOM 2103 C CA . ASN A 1 322 ? -15.360 -12.332 -42.987 1.00 35.25 312 ASN A CA 1
ATOM 2104 C C . ASN A 1 322 ? -14.156 -11.736 -42.248 1.00 31.51 312 ASN A C 1
ATOM 2105 O O . ASN A 1 322 ? -13.152 -12.428 -42.039 1.00 33.36 312 ASN A O 1
ATOM 2110 N N . CYS A 1 323 ? -14.252 -10.471 -41.839 1.00 30.87 313 CYS A N 1
ATOM 2111 C CA . CYS A 1 323 ? -13.081 -9.779 -41.295 1.00 30.73 313 CYS A CA 1
ATOM 2112 C C . CYS A 1 323 ? -12.465 -10.511 -40.092 1.00 28.33 313 CYS A C 1
ATOM 2113 O O . CYS A 1 323 ? -11.276 -10.769 -40.089 1.00 30.56 313 CYS A O 1
ATOM 2116 N N . LEU A 1 324 ? -13.253 -10.883 -39.095 1.00 30.11 314 LEU A N 1
ATOM 2117 C CA . LEU A 1 324 ? -12.652 -11.466 -37.887 1.00 34.91 314 LEU A CA 1
ATOM 2118 C C . LEU A 1 324 ? -12.074 -12.857 -38.130 1.00 31.90 314 LEU A C 1
ATOM 2119 O O . LEU A 1 324 ? -11.005 -13.209 -37.594 1.00 30.62 314 LEU A O 1
ATOM 2124 N N . ASN A 1 325 ? -12.778 -13.641 -38.939 1.00 31.63 315 ASN A N 1
ATOM 2125 C CA . ASN A 1 325 ? -12.313 -14.980 -39.273 1.00 32.17 315 ASN A CA 1
ATOM 2126 C C . ASN A 1 325 ? -10.980 -14.928 -39.994 1.00 29.49 315 ASN A C 1
ATOM 2127 O O . ASN A 1 325 ? -10.101 -15.762 -39.767 1.00 31.38 315 ASN A O 1
ATOM 2132 N N . PHE A 1 326 ? -10.826 -13.935 -40.857 1.00 28.84 316 PHE A N 1
ATOM 2133 C CA . PHE A 1 326 ? -9.603 -13.822 -41.633 1.00 31.08 316 PHE A CA 1
ATOM 2134 C C . PHE A 1 326 ? -8.492 -13.188 -40.825 1.00 27.44 316 PHE A C 1
ATOM 2135 O O . PHE A 1 326 ? -7.372 -13.684 -40.827 1.00 30.15 316 PHE A O 1
ATOM 2143 N N . VAL A 1 327 ? -8.790 -12.094 -40.135 1.00 28.26 317 VAL A N 1
ATOM 2144 C CA . VAL A 1 327 ? -7.792 -11.467 -39.284 1.00 26.39 317 VAL A CA 1
ATOM 2145 C C . VAL A 1 327 ? -7.291 -12.457 -38.224 1.00 25.61 317 VAL A C 1
ATOM 2146 O O . VAL A 1 327 ? -6.090 -12.598 -38.017 1.00 23.07 317 VAL A O 1
ATOM 2150 N N . GLY A 1 328 ? -8.220 -13.149 -37.570 1.00 29.52 318 GLY A N 1
ATOM 2151 C CA . GLY A 1 328 ? -7.878 -14.156 -36.581 1.00 25.37 318 GLY A CA 1
ATOM 2152 C C . GLY A 1 328 ? -7.135 -15.317 -37.204 1.00 26.83 318 GLY A C 1
ATOM 2153 O O . GLY A 1 328 ? -6.123 -15.783 -36.662 1.00 27.53 318 GLY A O 1
ATOM 2154 N N . GLY A 1 329 ? -7.630 -15.781 -38.351 1.00 26.22 319 GLY A N 1
ATOM 2155 C CA . GLY A 1 329 ? -7.011 -16.888 -39.059 1.00 28.52 319 GLY A CA 1
ATOM 2156 C C . GLY A 1 329 ? -5.571 -16.613 -39.477 1.00 27.09 319 GLY A C 1
ATOM 2157 O O . GLY A 1 329 ? -4.687 -17.451 -39.297 1.00 28.52 319 GLY A O 1
ATOM 2158 N N . ILE A 1 330 ? -5.323 -15.433 -40.032 1.00 24.36 320 ILE A N 1
ATOM 2159 C CA . ILE A 1 330 ? -3.985 -15.100 -40.477 1.00 24.62 320 ILE A CA 1
ATOM 2160 C C . ILE A 1 330 ? -3.021 -14.949 -39.290 1.00 28.31 320 ILE A C 1
ATOM 2161 O O . ILE A 1 330 ? -1.892 -15.446 -39.341 1.00 31.96 320 ILE A O 1
ATOM 2166 N N . LEU A 1 331 ? -3.470 -14.293 -38.219 1.00 27.24 321 LEU A N 1
ATOM 2167 C CA . LEU A 1 331 ? -2.693 -14.197 -36.976 1.00 25.38 321 LEU A CA 1
ATOM 2168 C C . LEU A 1 331 ? -2.223 -15.570 -36.501 1.00 27.11 321 LEU A C 1
ATOM 2169 O O . LEU A 1 331 ? -1.124 -15.703 -35.959 1.00 25.66 321 LEU A O 1
ATOM 2174 N N . ASP A 1 332 ? -3.052 -16.589 -36.724 1.00 26.48 322 ASP A N 1
ATOM 2175 C CA . ASP A 1 332 ? -2.734 -17.938 -36.271 1.00 27.55 322 ASP A CA 1
ATOM 2176 C C . ASP A 1 332 ? -2.227 -18.824 -37.413 1.00 27.10 322 ASP A C 1
ATOM 2177 O O . ASP A 1 332 ? -2.169 -20.049 -37.267 1.00 27.62 322 ASP A O 1
ATOM 2182 N N . ALA A 1 333 ? -1.850 -18.194 -38.533 1.00 31.17 323 ALA A N 1
ATOM 2183 C CA . ALA A 1 333 ? -1.278 -18.873 -39.726 1.00 29.96 323 ALA A CA 1
ATOM 2184 C C . ALA A 1 333 ? -2.103 -20.051 -40.234 1.00 31.31 323 ALA A C 1
ATOM 2185 O O . ALA A 1 333 ? -1.571 -21.106 -40.584 1.00 35.87 323 ALA A O 1
ATOM 2187 N N . GLN A 1 334 ? -3.406 -19.866 -40.299 1.00 27.32 324 GLN A N 1
ATOM 2188 C CA . GLN A 1 334 ? -4.268 -20.904 -40.854 1.00 35.56 324 GLN A CA 1
ATOM 2189 C C . GLN A 1 334 ? -4.509 -20.759 -42.332 1.00 36.09 324 GLN A C 1
ATOM 2190 O O . GLN A 1 334 ? -5.633 -20.733 -42.790 1.00 37.48 324 GLN A O 1
ATOM 2196 N N . TYR A 1 335 ? -3.413 -20.671 -43.064 1.00 34.75 325 TYR A N 1
ATOM 2197 C CA . TYR A 1 335 ? -3.482 -20.482 -44.494 1.00 40.44 325 TYR A CA 1
ATOM 2198 C C . TYR A 1 335 ? -4.145 -21.657 -45.240 1.00 41.89 325 TYR A C 1
ATOM 2199 O O . TYR A 1 335 ? -4.869 -21.415 -46.194 1.00 44.43 325 TYR A O 1
ATOM 2208 N N . PRO A 1 336 ? -3.940 -22.919 -44.801 1.00 41.32 326 PRO A N 1
ATOM 2209 C CA . PRO A 1 336 ? -4.693 -23.973 -45.503 1.00 41.36 326 PRO A CA 1
ATOM 2210 C C . PRO A 1 336 ? -6.221 -23.806 -45.440 1.00 46.60 326 PRO A C 1
ATOM 2211 O O . PRO A 1 336 ? -6.896 -23.941 -46.460 1.00 48.53 326 PRO A O 1
ATOM 2215 N N . SER A 1 337 ? -6.758 -23.494 -44.268 1.00 47.08 327 SER A N 1
ATOM 2216 C CA . SER A 1 337 ? -8.201 -23.311 -44.119 1.00 41.60 327 SER A CA 1
ATOM 2217 C C . SER A 1 337 ? -8.699 -22.072 -44.864 1.00 45.33 327 SER A C 1
ATOM 2218 O O . SER A 1 337 ? -9.646 -22.138 -45.651 1.00 49.02 327 SER A O 1
ATOM 2221 N N . LEU A 1 338 ? -8.051 -20.941 -44.626 1.00 45.20 328 LEU A N 1
ATOM 2222 C CA . LEU A 1 338 ? -8.472 -19.687 -45.232 1.00 45.25 328 LEU A CA 1
ATOM 2223 C C . LEU A 1 338 ? -8.362 -19.740 -46.759 1.00 45.80 328 LEU A C 1
ATOM 2224 O O . LEU A 1 338 ? -9.220 -19.203 -47.467 1.00 48.69 328 LEU A O 1
ATOM 2229 N N . ASN A 1 339 ? -7.317 -20.396 -47.263 1.00 47.47 329 ASN A N 1
ATOM 2230 C CA . ASN A 1 339 ? -7.084 -20.473 -48.709 1.00 47.01 329 ASN A CA 1
ATOM 2231 C C . ASN A 1 339 ? -8.208 -21.189 -49.482 1.00 49.86 329 ASN A C 1
ATOM 2232 O O . ASN A 1 339 ? -8.451 -20.883 -50.645 1.00 50.54 329 ASN A O 1
ATOM 2237 N N . LYS A 1 340 ? -8.897 -22.125 -48.830 1.00 50.33 330 LYS A N 1
ATOM 2238 C CA . LYS A 1 340 ? -9.978 -22.888 -49.459 1.00 47.30 330 LYS A CA 1
ATOM 2239 C C . LYS A 1 340 ? -11.170 -22.011 -49.855 1.00 52.28 330 LYS A C 1
ATOM 2240 O O . LYS A 1 340 ? -12.165 -22.512 -50.376 1.00 52.98 330 LYS A O 1
ATOM 2246 N N . LEU A 1 341 ? -11.063 -20.708 -49.608 1.00 56.15 331 LEU A N 1
ATOM 2247 C CA . LEU A 1 341 ? -12.131 -19.753 -49.899 1.00 54.97 331 LEU A CA 1
ATOM 2248 C C . LEU A 1 341 ? -11.748 -18.734 -50.968 1.00 54.57 331 LEU A C 1
ATOM 2249 O O . LEU A 1 341 ? -12.550 -17.866 -51.319 1.00 54.35 331 LEU A O 1
ATOM 2254 N N . LEU A 1 342 ? -10.528 -18.842 -51.483 1.00 49.98 332 LEU A N 1
ATOM 2255 C CA . LEU A 1 342 ? -9.987 -17.818 -52.359 1.00 57.95 332 LEU A CA 1
ATOM 2256 C C . LEU A 1 342 ? -9.996 -18.252 -53.823 1.00 65.13 332 LEU A C 1
ATOM 2257 O O . LEU A 1 342 ? -9.268 -17.684 -54.653 1.00 65.80 332 LEU A O 1
ATOM 2262 N N . GLY A 1 343 ? -10.820 -19.259 -54.122 1.00 61.81 333 GLY A N 1
ATOM 2263 C CA . GLY A 1 343 ? -11.030 -19.744 -55.481 1.00 64.08 333 GLY A CA 1
ATOM 2264 C C . GLY A 1 343 ? -9.802 -19.954 -56.355 1.00 62.85 333 GLY A C 1
ATOM 2265 O O . GLY A 1 343 ? -9.745 -19.465 -57.486 1.00 66.94 333 GLY A O 1
ATOM 2266 N N . GLY A 1 344 ? -8.817 -20.675 -55.831 1.00 63.69 334 GLY A N 1
ATOM 2267 C CA . GLY A 1 344 ? -7.609 -20.968 -56.582 1.00 63.45 334 GLY A CA 1
ATOM 2268 C C . GLY A 1 344 ? -6.463 -20.006 -56.324 1.00 64.45 334 GLY A C 1
ATOM 2269 O O . GLY A 1 344 ? -5.470 -20.007 -57.054 1.00 69.12 334 GLY A O 1
ATOM 2270 N N . CYS A 1 345 ? -6.594 -19.183 -55.289 1.00 61.60 335 CYS A N 1
ATOM 2271 C CA . CYS A 1 345 ? -5.530 -18.247 -54.929 1.00 61.41 335 CYS A CA 1
ATOM 2272 C C . CYS A 1 345 ? -4.978 -18.516 -53.529 1.00 54.04 335 CYS A C 1
ATOM 2273 O O . CYS A 1 345 ? -5.635 -19.151 -52.707 1.00 55.05 335 CYS A O 1
ATOM 2276 N N . SER A 1 346 ? -3.763 -18.045 -53.265 1.00 53.72 336 SER A N 1
ATOM 2277 C CA . SER A 1 346 ? -3.134 -18.258 -51.966 1.00 50.59 336 SER A CA 1
ATOM 2278 C C . SER A 1 346 ? -2.771 -16.949 -51.254 1.00 51.49 336 SER A C 1
ATOM 2279 O O . SER A 1 346 ? -2.273 -16.006 -51.873 1.00 49.71 336 SER A O 1
ATOM 2282 N N . LEU A 1 347 ? -3.021 -16.902 -49.947 1.00 46.63 337 LEU A N 1
ATOM 2283 C CA . LEU A 1 347 ? -2.617 -15.756 -49.134 1.00 41.52 337 LEU A CA 1
ATOM 2284 C C . LEU A 1 347 ? -1.104 -15.675 -49.064 1.00 39.96 337 LEU A C 1
ATOM 2285 O O . LEU A 1 347 ? -0.435 -16.706 -48.984 1.00 42.83 337 LEU A O 1
ATOM 2290 N N . ASP A 1 348 ? -0.570 -14.453 -49.098 1.00 38.60 338 ASP A N 1
ATOM 2291 C CA . ASP A 1 348 ? 0.882 -14.218 -49.082 1.00 37.38 338 ASP A CA 1
ATOM 2292 C C . ASP A 1 348 ? 1.504 -14.415 -47.678 1.00 36.03 338 ASP A C 1
ATOM 2293 O O . ASP A 1 348 ? 1.617 -13.469 -46.893 1.00 34.89 338 ASP A O 1
ATOM 2298 N N . GLU A 1 349 ? 1.912 -15.649 -47.385 1.00 34.45 339 GLU A N 1
ATOM 2299 C CA . GLU A 1 349 ? 2.471 -16.009 -46.083 1.00 33.82 339 GLU A CA 1
ATOM 2300 C C . GLU A 1 349 ? 3.791 -15.317 -45.771 1.00 36.95 339 GLU A C 1
ATOM 2301 O O . GLU A 1 349 ? 4.236 -15.310 -44.632 1.00 37.89 339 GLU A O 1
ATOM 2307 N N . GLU A 1 350 ? 4.438 -14.754 -46.778 1.00 36.51 340 GLU A N 1
ATOM 2308 C CA . GLU A 1 350 ? 5.692 -14.063 -46.527 1.00 39.41 340 GLU A CA 1
ATOM 2309 C C . GLU A 1 350 ? 5.399 -12.684 -45.970 1.00 31.83 340 GLU A C 1
ATOM 2310 O O . GLU A 1 350 ? 6.153 -12.154 -45.170 1.00 35.87 340 GLU A O 1
ATOM 2316 N N . ARG A 1 351 ? 4.283 -12.111 -46.394 1.00 30.10 341 ARG A N 1
ATOM 2317 C CA . ARG A 1 351 ? 3.929 -10.768 -45.985 1.00 33.70 341 ARG A CA 1
ATOM 2318 C C . ARG A 1 351 ? 3.322 -10.754 -44.562 1.00 32.12 341 ARG A C 1
ATOM 2319 O O . ARG A 1 351 ? 3.666 -9.895 -43.739 1.00 26.83 341 ARG A O 1
ATOM 2327 N N . TYR A 1 352 ? 2.451 -11.717 -44.258 1.00 30.64 342 TYR A N 1
ATOM 2328 C CA . TYR A 1 352 ? 1.746 -11.707 -42.977 1.00 29.88 342 TYR A CA 1
ATOM 2329 C C . TYR A 1 352 ? 2.264 -12.749 -41.965 1.00 30.56 342 TYR A C 1
ATOM 2330 O O . TYR A 1 352 ? 2.050 -12.604 -40.757 1.00 32.00 342 TYR A O 1
ATOM 2339 N N . GLY A 1 353 ? 2.938 -13.791 -42.443 1.00 33.07 343 GLY A N 1
ATOM 2340 C CA . GLY A 1 353 ? 3.635 -14.719 -41.564 1.00 26.64 343 GLY A CA 1
ATOM 2341 C C . GLY A 1 353 ? 2.797 -15.551 -40.608 1.00 31.32 343 GLY A C 1
ATOM 2342 O O . GLY A 1 353 ? 1.651 -15.920 -40.904 1.00 29.67 343 GLY A O 1
ATOM 2343 N N . ASN A 1 354 ? 3.391 -15.856 -39.455 1.00 29.21 344 ASN A N 1
ATOM 2344 C CA . ASN A 1 354 ? 2.736 -16.594 -38.375 1.00 30.70 344 ASN A CA 1
ATOM 2345 C C . ASN A 1 354 ? 2.921 -15.868 -37.039 1.00 30.26 344 ASN A C 1
ATOM 2346 O O . ASN A 1 354 ? 3.607 -16.365 -36.142 1.00 27.17 344 ASN A O 1
ATOM 2351 N N . LEU A 1 355 ? 2.315 -14.689 -36.912 1.00 30.64 345 LEU A N 1
ATOM 2352 C CA . LEU A 1 355 ? 2.635 -13.778 -35.806 1.00 28.75 345 LEU A CA 1
ATOM 2353 C C . LEU A 1 355 ? 2.286 -14.304 -34.407 1.00 25.97 345 LEU A C 1
ATOM 2354 O O . LEU A 1 355 ? 3.066 -14.125 -33.473 1.00 27.14 345 LEU A O 1
ATOM 2359 N N . HIS A 1 356 ? 1.120 -14.930 -34.251 1.00 28.06 346 HIS A N 1
ATOM 2360 C CA . HIS A 1 356 ? 0.682 -15.383 -32.934 1.00 25.43 346 HIS A CA 1
ATOM 2361 C C . HIS A 1 356 ? 1.632 -16.428 -32.376 1.00 28.74 346 HIS A C 1
ATOM 2362 O O . HIS A 1 356 ? 2.121 -16.302 -31.250 1.00 27.50 346 HIS A O 1
ATOM 2369 N N . ASN A 1 357 ? 1.905 -17.460 -33.165 1.00 28.01 347 ASN A N 1
ATOM 2370 C CA . ASN A 1 357 ? 2.690 -18.583 -32.651 1.00 27.70 347 ASN A CA 1
ATOM 2371 C C . ASN A 1 357 ? 4.193 -18.277 -32.558 1.00 25.51 347 ASN A C 1
ATOM 2372 O O . ASN A 1 357 ? 4.875 -18.768 -31.662 1.00 29.94 347 ASN A O 1
ATOM 2377 N N . TYR A 1 358 ? 4.723 -17.455 -33.454 1.00 27.73 348 TYR A N 1
ATOM 2378 C CA . TYR A 1 358 ? 6.117 -17.048 -33.279 1.00 26.48 348 TYR A CA 1
ATOM 2379 C C . TYR A 1 358 ? 6.220 -16.076 -32.114 1.00 25.55 348 TYR A C 1
ATOM 2380 O O . TYR A 1 358 ? 7.237 -16.045 -31.399 1.00 28.49 348 TYR A O 1
ATOM 2389 N N . GLY A 1 359 ? 5.168 -15.290 -31.910 1.00 24.09 349 GLY A N 1
ATOM 2390 C CA . GLY A 1 359 ? 5.110 -14.400 -30.759 1.00 22.36 349 GLY A CA 1
ATOM 2391 C C . GLY A 1 359 ? 5.205 -15.136 -29.433 1.00 22.49 349 GLY A C 1
ATOM 2392 O O . GLY A 1 359 ? 5.992 -14.751 -28.553 1.00 22.35 349 GLY A O 1
ATOM 2393 N N . LEU A 1 360 ? 4.406 -16.193 -29.285 1.00 20.48 350 LEU A N 1
ATOM 2394 C CA . LEU A 1 360 ? 4.452 -17.028 -28.083 1.00 21.85 350 LEU A CA 1
ATOM 2395 C C . LEU A 1 360 ? 5.841 -17.625 -27.933 1.00 24.13 350 LEU A C 1
ATOM 2396 O O . LEU A 1 360 ? 6.377 -17.722 -26.816 1.00 23.41 350 LEU A O 1
ATOM 2401 N N . GLY A 1 361 ? 6.411 -18.016 -29.074 1.00 23.47 351 GLY A N 1
ATOM 2402 C CA . GLY A 1 361 ? 7.762 -18.554 -29.143 1.00 26.17 351 GLY A CA 1
ATOM 2403 C C . GLY A 1 361 ? 8.829 -17.616 -28.606 1.00 24.69 351 GLY A C 1
ATOM 2404 O O . GLY A 1 361 ? 9.808 -18.065 -27.997 1.00 28.34 351 GLY A O 1
ATOM 2405 N N . LYS A 1 362 ? 8.639 -16.315 -28.804 1.00 20.63 352 LYS A N 1
ATOM 2406 C CA . LYS A 1 362 ? 9.587 -15.333 -28.289 1.00 21.50 352 LYS A CA 1
ATOM 2407 C C . LYS A 1 362 ? 9.525 -15.230 -26.758 1.00 25.33 352 LYS A C 1
ATOM 2408 O O . LYS A 1 362 ? 10.547 -14.995 -26.118 1.00 25.77 352 LYS A O 1
ATOM 2414 N N . PHE A 1 363 ? 8.343 -15.410 -26.161 1.00 25.63 353 PHE A N 1
ATOM 2415 C CA . PHE A 1 363 ? 8.258 -15.425 -24.701 1.00 22.87 353 PHE A CA 1
ATOM 2416 C C . PHE A 1 363 ? 8.918 -16.688 -24.143 1.00 21.68 353 PHE A C 1
ATOM 2417 O O . PHE A 1 363 ? 9.553 -16.649 -23.099 1.00 26.05 353 PHE A O 1
ATOM 2425 N N . ALA A 1 364 ? 8.766 -17.809 -24.836 1.00 24.72 354 ALA A N 1
ATOM 2426 C CA . ALA A 1 364 ? 9.468 -19.027 -24.445 1.00 25.23 354 ALA A CA 1
ATOM 2427 C C . ALA A 1 364 ? 10.974 -18.801 -24.529 1.00 27.14 354 ALA A C 1
ATOM 2428 O O . ALA A 1 364 ? 11.727 -19.192 -23.646 1.00 27.48 354 ALA A O 1
ATOM 2430 N N . GLU A 1 365 ? 11.396 -18.140 -25.597 1.00 27.44 355 GLU A N 1
ATOM 2431 C CA . GLU A 1 365 ? 12.811 -17.906 -25.848 1.00 28.11 355 GLU A CA 1
ATOM 2432 C C . GLU A 1 365 ? 13.384 -16.947 -24.804 1.00 27.84 355 GLU A C 1
ATOM 2433 O O . GLU A 1 365 ? 14.483 -17.155 -24.283 1.00 26.86 355 GLU A O 1
ATOM 2439 N N . MET A 1 366 ? 12.622 -15.906 -24.487 1.00 27.58 356 MET A N 1
ATOM 2440 C CA . MET A 1 366 ? 12.992 -14.971 -23.413 1.00 28.69 356 MET A CA 1
ATOM 2441 C C . MET A 1 366 ? 13.185 -15.660 -22.059 1.00 26.95 356 MET A C 1
ATOM 2442 O O . MET A 1 366 ? 14.071 -15.301 -21.290 1.00 31.98 356 MET A O 1
ATOM 2447 N N . ALA A 1 367 ? 12.343 -16.648 -21.777 1.00 27.41 357 ALA A N 1
ATOM 2448 C CA . ALA A 1 367 ? 12.327 -17.311 -20.478 1.00 28.31 357 ALA A CA 1
ATOM 2449 C C . ALA A 1 367 ? 13.331 -18.455 -20.395 1.00 33.07 357 ALA A C 1
ATOM 2450 O O . ALA A 1 367 ? 13.698 -18.871 -19.301 1.00 39.82 357 ALA A O 1
ATOM 2452 N N . TYR A 1 368 ? 13.767 -18.966 -21.546 1.00 34.48 358 TYR A N 1
ATOM 2453 C CA . TYR A 1 368 ? 14.751 -20.050 -21.575 1.00 34.13 358 TYR A CA 1
ATOM 2454 C C . TYR A 1 368 ? 16.093 -19.633 -20.987 1.00 36.20 358 TYR A C 1
ATOM 2455 O O . TYR A 1 368 ? 16.697 -18.645 -21.419 1.00 34.91 358 TYR A O 1
ATOM 2464 N N . ARG A 1 369 ? 16.574 -20.405 -20.023 1.00 40.18 359 ARG A N 1
ATOM 2465 C CA . ARG A 1 369 ? 17.824 -20.067 -19.344 1.00 42.99 359 ARG A CA 1
ATOM 2466 C C . ARG A 1 369 ? 18.823 -21.223 -19.327 1.00 50.52 359 ARG A C 1
ATOM 2467 O O . ARG A 1 369 ? 18.495 -22.325 -18.877 1.00 47.30 359 ARG A O 1
ATOM 2475 N N . ASN A 1 370 ? 20.036 -20.934 -19.808 1.00 55.08 360 ASN A N 1
ATOM 2476 C CA . ASN A 1 370 ? 21.164 -21.877 -19.923 1.00 58.75 360 ASN A CA 1
ATOM 2477 C C . ASN A 1 370 ? 20.803 -23.363 -20.028 1.00 57.72 360 ASN A C 1
ATOM 2478 O O . ASN A 1 370 ? 21.545 -24.148 -20.623 1.00 61.67 360 ASN A O 1
ATOM 2483 N N . GLY A 1 379 ? 19.661 -29.412 -25.696 1.00 54.49 369 GLY A N 1
ATOM 2484 C CA . GLY A 1 379 ? 18.714 -28.522 -25.047 1.00 47.12 369 GLY A CA 1
ATOM 2485 C C . GLY A 1 379 ? 17.702 -29.240 -24.172 1.00 55.62 369 GLY A C 1
ATOM 2486 O O . GLY A 1 379 ? 17.604 -30.468 -24.199 1.00 62.82 369 GLY A O 1
ATOM 2487 N N . LEU A 1 380 ? 16.942 -28.473 -23.392 1.00 53.91 370 LEU A N 1
ATOM 2488 C CA . LEU A 1 380 ? 15.935 -29.040 -22.498 1.00 49.92 370 LEU A CA 1
ATOM 2489 C C . LEU A 1 380 ? 14.539 -28.887 -23.122 1.00 50.94 370 LEU A C 1
ATOM 2490 O O . LEU A 1 380 ? 14.237 -27.876 -23.746 1.00 47.38 370 LEU A O 1
ATOM 2495 N N . THR A 1 381 ? 13.692 -29.896 -22.968 1.00 45.31 371 THR A N 1
ATOM 2496 C CA . THR A 1 381 ? 12.366 -29.850 -23.557 1.00 38.16 371 THR A CA 1
ATOM 2497 C C . THR A 1 381 ? 11.525 -28.712 -22.978 1.00 38.16 371 THR A C 1
ATOM 2498 O O . THR A 1 381 ? 11.511 -28.490 -21.767 1.00 44.45 371 THR A O 1
ATOM 2502 N N . ILE A 1 382 ? 10.849 -27.977 -23.858 1.00 41.86 372 ILE A N 1
ATOM 2503 C CA . ILE A 1 382 ? 9.916 -26.930 -23.444 1.00 36.06 372 ILE A CA 1
ATOM 2504 C C . ILE A 1 382 ? 8.487 -27.314 -23.744 1.00 31.98 372 ILE A C 1
ATOM 2505 O O . ILE A 1 382 ? 8.122 -27.538 -24.893 1.00 34.31 372 ILE A O 1
ATOM 2510 N N . SER A 1 383 ? 7.688 -27.359 -22.691 1.00 34.05 373 SER A N 1
ATOM 2511 C CA . SER A 1 383 ? 6.294 -27.725 -22.776 1.00 26.71 373 SER A CA 1
ATOM 2512 C C . SER A 1 383 ? 5.396 -26.509 -22.914 1.00 31.02 373 SER A C 1
ATOM 2513 O O . SER A 1 383 ? 5.577 -25.505 -22.223 1.00 35.22 373 SER A O 1
ATOM 2516 N N . ASN A 1 384 ? 4.433 -26.593 -23.824 1.00 34.08 374 ASN A N 1
ATOM 2517 C CA . ASN A 1 384 ? 3.341 -25.641 -23.822 1.00 34.38 374 ASN A CA 1
ATOM 2518 C C . ASN A 1 384 ? 2.484 -25.934 -22.607 1.00 38.12 374 ASN A C 1
ATOM 2519 O O . ASN A 1 384 ? 1.545 -26.729 -22.670 1.00 40.57 374 ASN A O 1
ATOM 2524 N N . PHE A 1 385 ? 2.821 -25.291 -21.503 1.00 32.60 375 PHE A N 1
ATOM 2525 C CA . PHE A 1 385 ? 2.157 -25.546 -20.243 1.00 31.53 375 PHE A CA 1
ATOM 2526 C C . PHE A 1 385 ? 2.037 -24.242 -19.480 1.00 32.49 375 PHE A C 1
ATOM 2527 O O . PHE A 1 385 ? 3.004 -23.480 -19.383 1.00 29.45 375 PHE A O 1
ATOM 2535 N N . GLY A 1 386 ? 0.843 -23.987 -18.959 1.00 27.65 376 GLY A N 1
ATOM 2536 C CA . GLY A 1 386 ? 0.650 -22.952 -17.960 1.00 26.13 376 GLY A CA 1
ATOM 2537 C C . GLY A 1 386 ? 0.695 -21.532 -18.467 1.00 26.33 376 GLY A C 1
ATOM 2538 O O . GLY A 1 386 ? 0.972 -20.615 -17.695 1.00 26.26 376 GLY A O 1
ATOM 2539 N N . ALA A 1 387 ? 0.432 -21.341 -19.758 1.00 25.60 377 ALA A N 1
ATOM 2540 C CA . ALA A 1 387 ? 0.396 -19.994 -20.318 1.00 24.88 377 ALA A CA 1
ATOM 2541 C C . ALA A 1 387 ? -0.536 -19.031 -19.543 1.00 28.08 377 ALA A C 1
ATOM 2542 O O . ALA A 1 387 ? -0.111 -17.911 -19.216 1.00 25.09 377 ALA A O 1
ATOM 2544 N N . PRO A 1 388 ? -1.797 -19.446 -19.242 1.00 26.50 378 PRO A N 1
ATOM 2545 C CA . PRO A 1 388 ? -2.660 -18.519 -18.490 1.00 24.73 378 PRO A CA 1
ATOM 2546 C C . PRO A 1 388 ? -2.087 -18.072 -17.141 1.00 21.78 378 PRO A C 1
ATOM 2547 O O . PRO A 1 388 ? -2.508 -17.036 -16.624 1.00 24.09 378 PRO A O 1
ATOM 2551 N N . ARG A 1 389 ? -1.143 -18.822 -16.586 1.00 22.05 379 ARG A N 1
ATOM 2552 C CA . ARG A 1 389 ? -0.589 -18.477 -15.283 1.00 21.65 379 ARG A CA 1
ATOM 2553 C C . ARG A 1 389 ? 0.316 -17.250 -15.365 1.00 23.49 379 ARG A C 1
ATOM 2554 O O . ARG A 1 389 ? 0.449 -16.491 -14.405 1.00 25.50 379 ARG A O 1
ATOM 2562 N N . ASP A 1 390 ? 0.938 -17.069 -16.524 1.00 26.97 380 ASP A N 1
ATOM 2563 C CA . ASP A 1 390 ? 1.995 -16.075 -16.721 1.00 25.31 380 ASP A CA 1
ATOM 2564 C C . ASP A 1 390 ? 1.443 -14.718 -17.199 1.00 24.60 380 ASP A C 1
ATOM 2565 O O . ASP A 1 390 ? 0.735 -14.657 -18.203 1.00 25.03 380 ASP A O 1
ATOM 2570 N N . PRO A 1 391 ? 1.757 -13.628 -16.478 1.00 23.83 381 PRO A N 1
ATOM 2571 C CA . PRO A 1 391 ? 1.231 -12.316 -16.886 1.00 21.25 381 PRO A CA 1
ATOM 2572 C C . PRO A 1 391 ? 1.718 -11.859 -18.260 1.00 25.29 381 PRO A C 1
ATOM 2573 O O . PRO A 1 391 ? 1.027 -11.049 -18.893 1.00 24.73 381 PRO A O 1
ATOM 2577 N N . CYS A 1 392 ? 2.865 -12.339 -18.740 1.00 26.19 382 CYS A N 1
ATOM 2578 C CA . CYS A 1 392 ? 3.289 -11.887 -20.071 1.00 25.14 382 CYS A CA 1
ATOM 2579 C C . CYS A 1 392 ? 2.307 -12.359 -21.156 1.00 24.15 382 CYS A C 1
ATOM 2580 O O . CYS A 1 392 ? 2.119 -11.676 -22.162 1.00 23.73 382 CYS A O 1
ATOM 2583 N N . PHE A 1 393 ? 1.655 -13.501 -20.962 1.00 22.63 383 PHE A N 1
ATOM 2584 C CA . PHE A 1 393 ? 0.762 -13.976 -22.010 1.00 20.11 383 PHE A CA 1
ATOM 2585 C C . PHE A 1 393 ? -0.530 -13.170 -22.054 1.00 22.60 383 PHE A C 1
ATOM 2586 O O . PHE A 1 393 ? -1.164 -13.061 -23.103 1.00 21.47 383 PHE A O 1
ATOM 2594 N N . TRP A 1 394 ? -0.913 -12.587 -20.921 1.00 23.62 384 TRP A N 1
ATOM 2595 C CA . TRP A 1 394 ? -2.110 -11.760 -20.891 1.00 21.82 384 TRP A CA 1
ATOM 2596 C C . TRP A 1 394 ? -1.810 -10.491 -21.641 1.00 20.85 384 TRP A C 1
ATOM 2597 O O . TRP A 1 394 ? -2.696 -9.925 -22.279 1.00 25.00 384 TRP A O 1
ATOM 2608 N N . ARG A 1 395 ? -0.547 -10.071 -21.628 1.00 20.59 385 ARG A N 1
ATOM 2609 C CA . ARG A 1 395 ? -0.174 -8.889 -22.399 1.00 23.11 385 ARG A CA 1
ATOM 2610 C C . ARG A 1 395 ? -0.186 -9.230 -23.899 1.00 21.51 385 ARG A C 1
ATOM 2611 O O . ARG A 1 395 ? -0.575 -8.403 -24.727 1.00 19.72 385 ARG A O 1
ATOM 2619 N N . TRP A 1 396 ? 0.199 -10.456 -24.246 1.00 19.03 386 TRP A N 1
ATOM 2620 C CA . TRP A 1 396 ? 0.070 -10.892 -25.630 1.00 18.37 386 TRP A CA 1
ATOM 2621 C C . TRP A 1 396 ? -1.411 -11.068 -26.025 1.00 23.01 386 TRP A C 1
ATOM 2622 O O . TRP A 1 396 ? -1.824 -10.606 -27.097 1.00 23.66 386 TRP A O 1
ATOM 2633 N N . TYR A 1 397 ? -2.211 -11.721 -25.178 1.00 19.94 387 TYR A N 1
ATOM 2634 C CA . TYR A 1 397 ? -3.645 -11.876 -25.480 1.00 20.12 387 TYR A CA 1
ATOM 2635 C C . TYR A 1 397 ? -4.308 -10.515 -25.713 1.00 20.64 387 TYR A C 1
ATOM 2636 O O . TYR A 1 397 ? -5.150 -10.379 -26.599 1.00 20.95 387 TYR A O 1
ATOM 2645 N N . LYS A 1 398 ? -3.929 -9.495 -24.946 1.00 22.31 388 LYS A N 1
ATOM 2646 C CA . LYS A 1 398 ? -4.554 -8.192 -25.178 1.00 19.39 388 LYS A CA 1
ATOM 2647 C C . LYS A 1 398 ? -4.049 -7.581 -26.490 1.00 22.85 388 LYS A C 1
ATOM 2648 O O . LYS A 1 398 ? -4.772 -6.819 -27.132 1.00 24.17 388 LYS A O 1
ATOM 2654 N N . HIS A 1 399 ? -2.830 -7.935 -26.906 1.00 22.03 389 HIS A N 1
ATOM 2655 C CA . HIS A 1 399 ? -2.348 -7.539 -28.235 1.00 21.32 389 HIS A CA 1
ATOM 2656 C C . HIS A 1 399 ? -3.179 -8.190 -29.328 1.00 21.29 389 HIS A C 1
ATOM 2657 O O . HIS A 1 399 ? -3.605 -7.511 -30.252 1.00 22.28 389 HIS A O 1
ATOM 2664 N N . LEU A 1 400 ? -3.387 -9.504 -29.239 1.00 18.99 390 LEU A N 1
ATOM 2665 C CA . LEU A 1 400 ? -4.333 -10.184 -30.135 1.00 22.06 390 LEU A CA 1
ATOM 2666 C C . LEU A 1 400 ? -5.673 -9.450 -30.175 1.00 23.80 390 LEU A C 1
ATOM 2667 O O . LEU A 1 400 ? -6.236 -9.222 -31.251 1.00 20.48 390 LEU A O 1
ATOM 2672 N N . GLN A 1 401 ? -6.178 -9.067 -28.998 1.00 24.52 391 GLN A N 1
ATOM 2673 C CA . GLN A 1 401 ? -7.465 -8.373 -28.927 1.00 24.77 391 GLN A CA 1
ATOM 2674 C C . GLN A 1 401 ? -7.447 -7.073 -29.745 1.00 26.48 391 GLN A C 1
ATOM 2675 O O . GLN A 1 401 ? -8.483 -6.649 -30.282 1.00 28.93 391 GLN A O 1
ATOM 2681 N N . TYR A 1 402 ? -6.274 -6.450 -29.850 1.00 22.65 392 TYR A N 1
ATOM 2682 C CA . TYR A 1 402 ? -6.141 -5.190 -30.591 1.00 22.64 392 TYR A CA 1
ATOM 2683 C C . TYR A 1 402 ? -6.524 -5.365 -32.064 1.00 24.91 392 TYR A C 1
ATOM 2684 O O . TYR A 1 402 ? -7.198 -4.507 -32.650 1.00 25.37 392 TYR A O 1
ATOM 2693 N N . TYR A 1 403 ? -6.133 -6.484 -32.659 1.00 22.38 393 TYR A N 1
ATOM 2694 C CA . TYR A 1 403 ? -6.494 -6.733 -34.048 1.00 22.36 393 TYR A CA 1
ATOM 2695 C C . TYR A 1 403 ? -8.015 -6.804 -34.190 1.00 25.74 393 TYR A C 1
ATOM 2696 O O . TYR A 1 403 ? -8.597 -6.248 -35.140 1.00 29.34 393 TYR A O 1
ATOM 2705 N N . GLY A 1 404 ? -8.654 -7.462 -33.226 1.00 25.63 394 GLY A N 1
ATOM 2706 C CA . GLY A 1 404 ? -10.106 -7.475 -33.128 1.00 24.14 394 GLY A CA 1
ATOM 2707 C C . GLY A 1 404 ? -10.732 -6.096 -33.025 1.00 23.41 394 GLY A C 1
ATOM 2708 O O . GLY A 1 404 ? -11.741 -5.832 -33.667 1.00 30.86 394 GLY A O 1
ATOM 2709 N N . ARG A 1 405 ? -10.148 -5.208 -32.227 1.00 26.67 395 ARG A N 1
ATOM 2710 C CA . ARG A 1 405 ? -10.657 -3.841 -32.131 1.00 25.14 395 ARG A CA 1
ATOM 2711 C C . ARG A 1 405 ? -10.567 -3.102 -33.466 1.00 25.24 395 ARG A C 1
ATOM 2712 O O . ARG A 1 405 ? -11.504 -2.390 -33.846 1.00 26.76 395 ARG A O 1
ATOM 2720 N N . LEU A 1 406 ? -9.444 -3.266 -34.169 1.00 26.44 396 LEU A N 1
ATOM 2721 C CA . LEU A 1 406 ? -9.237 -2.609 -35.459 1.00 23.05 396 LEU A CA 1
ATOM 2722 C C . LEU A 1 406 ? -10.286 -3.048 -36.484 1.00 26.98 396 LEU A C 1
ATOM 2723 O O . LEU A 1 406 ? -10.877 -2.226 -37.192 1.00 25.41 396 LEU A O 1
ATOM 2728 N N . ALA A 1 407 ? -10.504 -4.351 -36.563 1.00 22.34 397 ALA A N 1
ATOM 2729 C CA . ALA A 1 407 ? -11.401 -4.898 -37.567 1.00 32.03 397 ALA A CA 1
ATOM 2730 C C . ALA A 1 407 ? -12.832 -4.504 -37.229 1.00 31.49 397 ALA A C 1
ATOM 2731 O O . ALA A 1 407 ? -13.592 -4.073 -38.102 1.00 28.73 397 ALA A O 1
ATOM 2733 N N . ALA A 1 408 ? -13.169 -4.612 -35.945 1.00 29.18 398 ALA A N 1
ATOM 2734 C CA . ALA A 1 408 ? -14.518 -4.349 -35.478 1.00 26.57 398 ALA A CA 1
ATOM 2735 C C . ALA A 1 408 ? -14.975 -2.919 -35.770 1.00 26.43 398 ALA A C 1
ATOM 2736 O O . ALA A 1 408 ? -16.125 -2.709 -36.152 1.00 27.52 398 ALA A O 1
ATOM 2738 N N . THR A 1 409 ? -14.110 -1.923 -35.588 1.00 23.00 399 THR A N 1
ATOM 2739 C CA . THR A 1 409 ? -14.571 -0.561 -35.870 1.00 30.16 399 THR A CA 1
ATOM 2740 C C . THR A 1 409 ? -14.555 -0.259 -37.382 1.00 31.20 399 THR A C 1
ATOM 2741 O O . THR A 1 409 ? -15.259 0.652 -37.847 1.00 29.03 399 THR A O 1
ATOM 2745 N N . ARG A 1 410 ? -13.759 -1.025 -38.137 1.00 29.81 400 ARG A N 1
ATOM 2746 C CA . ARG A 1 410 ? -13.709 -0.904 -39.600 1.00 30.94 400 ARG A CA 1
ATOM 2747 C C . ARG A 1 410 ? -14.962 -1.433 -40.313 1.00 29.50 400 ARG A C 1
ATOM 2748 O O . ARG A 1 410 ? -15.362 -0.893 -41.341 1.00 29.75 400 ARG A O 1
ATOM 2756 N N . TYR A 1 411 ? -15.575 -2.484 -39.770 1.00 30.37 401 TYR A N 1
ATOM 2757 C CA . TYR A 1 411 ? -16.767 -3.069 -40.374 1.00 27.97 401 TYR A CA 1
ATOM 2758 C C . TYR A 1 411 ? -17.922 -3.148 -39.390 1.00 26.95 401 TYR A C 1
ATOM 2759 O O . TYR A 1 411 ? -18.222 -4.224 -38.858 1.00 28.70 401 TYR A O 1
ATOM 2768 N 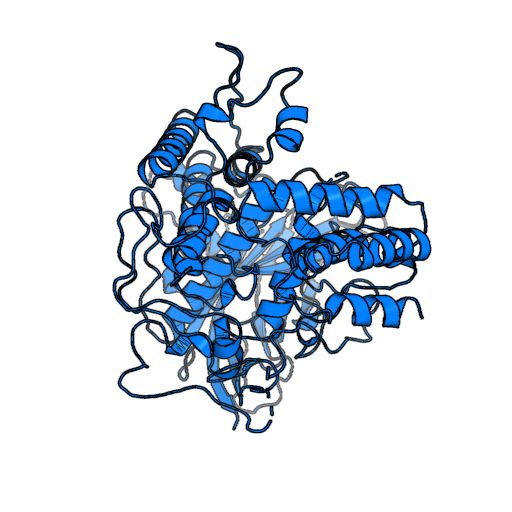N . PRO A 1 412 ? -18.587 -2.001 -39.155 1.00 22.02 402 PRO A N 1
ATOM 2769 C CA . PRO A 1 412 ? -19.676 -1.888 -38.180 1.00 25.59 402 PRO A CA 1
ATOM 2770 C C . PRO A 1 412 ? -20.862 -2.766 -38.574 1.00 29.70 402 PRO A C 1
ATOM 2771 O O . PRO A 1 412 ? -20.886 -3.288 -39.685 1.00 25.72 402 PRO A O 1
ATOM 2775 N N . GLN A 1 413 ? -21.825 -2.945 -37.675 1.00 29.46 403 GLN A N 1
ATOM 2776 C CA . GLN A 1 413 ? -23.014 -3.729 -38.003 1.00 28.52 403 GLN A CA 1
ATOM 2777 C C . GLN A 1 413 ? -24.247 -3.045 -37.447 1.00 28.59 403 GLN A C 1
ATOM 2778 O O . GLN A 1 413 ? -24.187 -2.377 -36.411 1.00 30.73 403 GLN A O 1
ATOM 2784 N N . ASP A 1 414 ? -25.355 -3.201 -38.164 1.00 34.97 404 ASP A N 1
ATOM 2785 C CA . ASP A 1 414 ? -26.652 -2.649 -37.779 1.00 31.89 404 ASP A CA 1
ATOM 2786 C C . ASP A 1 414 ? -27.224 -3.407 -36.576 1.00 28.75 404 ASP A C 1
ATOM 2787 O O . ASP A 1 414 ? -27.480 -4.609 -36.664 1.00 29.37 404 ASP A O 1
ATOM 2792 N N . ILE A 1 415 ? -27.452 -2.713 -35.465 1.00 25.59 405 ILE A N 1
ATOM 2793 C CA . ILE A 1 415 ? -27.884 -3.388 -34.247 1.00 31.03 405 ILE A CA 1
ATOM 2794 C C . ILE A 1 415 ? -29.329 -3.887 -34.361 1.00 31.05 405 ILE A C 1
ATOM 2795 O O . ILE A 1 415 ? -29.756 -4.742 -33.577 1.00 31.35 405 ILE A O 1
ATOM 2800 N N . THR A 1 416 ? -30.073 -3.358 -35.337 1.00 28.98 406 THR A N 1
ATOM 2801 C CA . THR A 1 416 ? -31.455 -3.780 -35.576 1.00 32.49 406 THR A CA 1
ATOM 2802 C C . THR A 1 416 ? -31.547 -4.902 -36.617 1.00 31.31 406 THR A C 1
ATOM 2803 O O . THR A 1 416 ? -32.554 -5.598 -36.687 1.00 35.98 406 THR A O 1
ATOM 2807 N N . ALA A 1 417 ? -30.491 -5.077 -37.410 1.00 33.58 407 ALA A N 1
ATOM 2808 C CA . ALA A 1 417 ? -30.492 -5.986 -38.565 1.00 32.91 407 ALA A CA 1
ATOM 2809 C C . ALA A 1 417 ? -31.042 -7.401 -38.316 1.00 34.90 407 ALA A C 1
ATOM 2810 O O . ALA A 1 417 ? -31.607 -8.010 -39.217 1.00 37.60 407 ALA A O 1
ATOM 2812 N N . HIS A 1 418 ? -30.880 -7.937 -37.114 1.00 31.10 408 HIS A N 1
ATOM 2813 C CA . HIS A 1 418 ? -31.383 -9.281 -36.847 1.00 29.07 408 HIS A CA 1
ATOM 2814 C C . HIS A 1 418 ? -32.244 -9.319 -35.575 1.00 29.35 408 HIS A C 1
ATOM 2815 O O . HIS A 1 418 ? -32.254 -10.322 -34.854 1.00 26.59 408 HIS A O 1
ATOM 2822 N N . ARG A 1 419 ? -32.956 -8.223 -35.312 1.00 23.60 409 ARG A N 1
ATOM 2823 C CA . ARG A 1 419 ? -33.856 -8.132 -34.161 1.00 31.13 409 ARG A CA 1
ATOM 2824 C C . ARG A 1 419 ? -34.953 -9.207 -34.197 1.00 32.06 409 ARG A C 1
ATOM 2825 O O . ARG A 1 419 ? -35.521 -9.480 -35.247 1.00 32.63 409 ARG A O 1
ATOM 2833 N N . ALA A 1 420 ? -35.258 -9.811 -33.054 1.00 34.26 410 ALA A N 1
ATOM 2834 C CA . ALA A 1 420 ? -36.452 -10.645 -32.954 1.00 29.83 410 ALA A CA 1
ATOM 2835 C C . ALA A 1 420 ? -37.670 -9.750 -32.752 1.00 31.52 410 ALA A C 1
ATOM 2836 O O . ALA A 1 420 ? -37.576 -8.704 -32.107 1.00 32.88 410 ALA A O 1
ATOM 2838 N N . GLU A 1 421 ? -38.812 -10.160 -33.303 1.00 36.06 411 GLU A N 1
ATOM 2839 C CA . GLU A 1 421 ? -40.039 -9.387 -33.174 1.00 30.45 411 GLU A CA 1
ATOM 2840 C C . GLU A 1 421 ? -40.631 -9.638 -31.792 1.00 35.54 411 GLU A C 1
ATOM 2841 O O . GLU A 1 421 ? -41.586 -10.408 -31.602 1.00 33.27 411 GLU A O 1
ATOM 2847 N N . VAL A 1 422 ? -40.060 -8.947 -30.823 1.00 28.56 412 VAL A N 1
ATOM 2848 C CA . VAL A 1 422 ? -40.335 -9.233 -29.439 1.00 31.06 412 VAL A CA 1
ATOM 2849 C C . VAL A 1 422 ? -40.053 -7.978 -28.624 1.00 29.19 412 VAL A C 1
ATOM 2850 O O . VAL A 1 422 ? -39.275 -7.120 -29.040 1.00 27.82 412 VAL A O 1
ATOM 2854 N N . VAL A 1 423 ? -40.716 -7.840 -27.486 1.00 31.77 413 VAL A N 1
ATOM 2855 C CA . VAL A 1 423 ? -40.390 -6.754 -26.575 1.00 26.94 413 VAL A CA 1
ATOM 2856 C C . VAL A 1 423 ? -39.803 -7.351 -25.322 1.00 27.58 413 VAL A C 1
ATOM 2857 O O . VAL A 1 423 ? -40.457 -8.179 -24.676 1.00 31.69 413 VAL A O 1
ATOM 2861 N N . LEU A 1 424 ? -38.572 -6.953 -24.991 1.00 23.31 414 LEU A N 1
ATOM 2862 C CA . LEU A 1 424 ? -37.933 -7.383 -23.749 1.00 23.20 414 LEU A CA 1
ATOM 2863 C C . LEU A 1 424 ? -38.125 -6.356 -22.648 1.00 22.67 414 LEU A C 1
ATOM 2864 O O . LEU A 1 424 ? -38.121 -5.151 -22.900 1.00 24.21 414 LEU A O 1
ATOM 2869 N N . SER A 1 425 ? -38.253 -6.833 -21.418 1.00 22.99 415 SER A N 1
ATOM 2870 C CA . SER A 1 425 ? -38.336 -5.937 -20.265 1.00 27.23 415 SER A CA 1
ATOM 2871 C C . SER A 1 425 ? -37.948 -6.689 -19.008 1.00 26.47 415 SER A C 1
ATOM 2872 O O . SER A 1 425 ? -37.861 -7.916 -19.013 1.00 29.80 415 SER A O 1
ATOM 2875 N N . ASN A 1 426 ? -37.701 -5.951 -17.938 1.00 30.44 416 ASN A N 1
ATOM 2876 C CA . ASN A 1 426 ? -37.543 -6.543 -16.614 1.00 27.15 416 ASN A CA 1
ATOM 2877 C C . ASN A 1 426 ? -36.407 -7.546 -16.496 1.00 26.16 416 ASN A C 1
ATOM 2878 O O . ASN A 1 426 ? -36.578 -8.624 -15.938 1.00 25.64 416 ASN A O 1
ATOM 2883 N N . LEU A 1 427 ? -35.239 -7.190 -17.006 1.00 24.89 417 LEU A N 1
ATOM 2884 C CA . LEU A 1 427 ? -34.082 -8.057 -16.870 1.00 24.35 417 LEU A CA 1
ATOM 2885 C C . LEU A 1 427 ? -33.609 -8.049 -15.422 1.00 25.37 417 LEU A C 1
ATOM 2886 O O . LEU A 1 427 ? -33.425 -6.989 -14.832 1.00 25.32 417 LEU A O 1
ATOM 2891 N N . VAL A 1 428 ? -33.427 -9.230 -14.847 1.00 22.87 418 VAL A N 1
ATOM 2892 C CA . VAL A 1 428 ? -32.934 -9.334 -13.490 1.00 27.19 418 VAL A CA 1
ATOM 2893 C C . VAL A 1 428 ? -31.779 -10.364 -13.386 1.00 27.03 418 VAL A C 1
ATOM 2894 O O . VAL A 1 428 ? -31.815 -11.419 -14.028 1.00 25.77 418 VAL A O 1
ATOM 2898 N N . VAL A 1 429 ? -30.753 -10.043 -12.598 1.00 26.04 419 VAL A N 1
ATOM 2899 C CA . VAL A 1 429 ? -29.763 -11.039 -12.165 1.00 29.65 419 VAL A CA 1
ATOM 2900 C C . VAL A 1 429 ? -29.907 -11.217 -10.642 1.00 27.83 419 VAL A C 1
ATOM 2901 O O . VAL A 1 429 ? -29.865 -10.226 -9.907 1.00 24.80 419 VAL A O 1
ATOM 2905 N N . ARG A 1 430 ? -30.112 -12.455 -10.178 1.00 27.01 420 ARG A N 1
ATOM 2906 C CA . ARG A 1 430 ? -30.441 -12.731 -8.761 1.00 27.31 420 ARG A CA 1
ATOM 2907 C C . ARG A 1 430 ? -29.721 -13.929 -8.227 1.00 20.82 420 ARG A C 1
ATOM 2908 O O . ARG A 1 430 ? -29.375 -14.821 -8.986 1.00 22.33 420 ARG A O 1
ATOM 2916 N N . LEU A 1 431 ? -29.633 -14.020 -6.907 1.00 23.29 421 LEU A N 1
ATOM 2917 C CA . LEU A 1 431 ? -29.299 -15.280 -6.259 1.00 25.35 421 LEU A CA 1
ATOM 2918 C C . LEU A 1 431 ? -30.419 -16.293 -6.487 1.00 30.75 421 LEU A C 1
ATOM 2919 O O . LEU A 1 431 ? -31.585 -15.930 -6.679 1.00 32.28 421 LEU A O 1
ATOM 2924 N N . GLN A 1 432 ? -30.063 -17.568 -6.468 1.00 27.96 422 GLN A N 1
ATOM 2925 C CA . GLN A 1 432 ? -31.072 -18.599 -6.538 1.00 27.31 422 GLN A CA 1
ATOM 2926 C C . GLN A 1 432 ? -31.745 -18.740 -5.175 1.00 31.68 422 GLN A C 1
ATOM 2927 O O . GLN A 1 432 ? -32.960 -18.916 -5.085 1.00 29.77 422 GLN A O 1
ATOM 2933 N N . ASP A 1 433 ? -30.939 -18.671 -4.121 1.00 32.82 423 ASP A N 1
ATOM 2934 C CA . ASP A 1 433 ? -31.444 -18.680 -2.759 1.00 32.67 423 ASP A CA 1
ATOM 2935 C C . ASP A 1 433 ? -31.852 -17.272 -2.346 1.00 32.49 423 ASP A C 1
ATOM 2936 O O . ASP A 1 433 ? -30.999 -16.436 -2.099 1.00 33.26 423 ASP A O 1
ATOM 2941 N N . ARG A 1 434 ? -33.154 -17.022 -2.275 1.00 35.09 424 ARG A N 1
ATOM 2942 C CA . ARG A 1 434 ? -33.677 -15.696 -1.945 1.00 40.42 424 ARG A CA 1
ATOM 2943 C C . ARG A 1 434 ? -34.241 -15.615 -0.518 1.00 43.04 424 ARG A C 1
ATOM 2944 O O . ARG A 1 434 ? -35.154 -14.821 -0.245 1.00 44.86 424 ARG A O 1
ATOM 2952 N N . SER A 1 435 ? -33.696 -16.434 0.380 1.00 42.41 425 SER A N 1
ATOM 2953 C CA . SER A 1 435 ? -34.253 -16.600 1.727 1.00 43.57 425 SER A CA 1
ATOM 2954 C C . SER A 1 435 ? -33.750 -15.559 2.725 1.00 49.62 425 SER A C 1
ATOM 2955 O O . SER A 1 435 ? -34.478 -15.198 3.644 1.00 55.12 425 SER A O 1
ATOM 2958 N N . SER A 1 436 ? -32.513 -15.089 2.551 1.00 50.39 426 SER A N 1
ATOM 2959 C CA . SER A 1 436 ? -31.940 -14.042 3.400 1.00 51.86 426 SER A CA 1
ATOM 2960 C C . SER A 1 436 ? -32.896 -12.868 3.657 1.00 51.04 426 SER A C 1
ATOM 2961 O O . SER A 1 436 ? -33.642 -12.454 2.769 1.00 53.92 426 SER A O 1
ATOM 2964 N N . PRO A 1 437 ? -32.888 -12.337 4.887 1.00 54.51 427 PRO A N 1
ATOM 2965 C CA . PRO A 1 437 ? -33.841 -11.273 5.209 1.00 54.16 427 PRO A CA 1
ATOM 2966 C C . PRO A 1 437 ? -33.386 -9.899 4.729 1.00 52.17 427 PRO A C 1
ATOM 2967 O O . PRO A 1 437 ? -34.136 -8.939 4.865 1.00 54.72 427 PRO A O 1
ATOM 2971 N N . HIS A 1 438 ? -32.177 -9.814 4.182 1.00 54.02 428 HIS A N 1
ATOM 2972 C CA . HIS A 1 438 ? -31.687 -8.577 3.581 1.00 51.94 428 HIS A CA 1
ATOM 2973 C C . HIS A 1 438 ? -31.676 -8.687 2.057 1.00 50.51 428 HIS A C 1
ATOM 2974 O O . HIS A 1 438 ? -31.162 -7.809 1.367 1.00 46.42 428 HIS A O 1
ATOM 2981 N N . TYR A 1 439 ? -32.270 -9.762 1.547 1.00 49.01 429 TYR A N 1
ATOM 2982 C CA . TYR A 1 439 ? -32.209 -10.097 0.126 1.00 44.91 429 TYR A CA 1
ATOM 2983 C C . TYR A 1 439 ? -32.765 -9.026 -0.827 1.00 41.85 429 TYR A C 1
ATOM 2984 O O . TYR A 1 439 ? -33.833 -8.455 -0.585 1.00 43.64 429 TYR A O 1
ATOM 2993 N N . LEU A 1 440 ? -32.068 -8.793 -1.936 1.00 34.56 430 LEU A N 1
ATOM 2994 C CA . LEU A 1 440 ? -32.611 -7.961 -3.010 1.00 35.35 430 LEU A CA 1
ATOM 2995 C C . LEU A 1 440 ? -32.288 -8.516 -4.408 1.00 39.44 430 LEU A C 1
ATOM 2996 O O . LEU A 1 440 ? -31.216 -9.091 -4.625 1.00 32.85 430 LEU A O 1
ATOM 3001 N N . ASP A 1 441 ? -33.213 -8.346 -5.357 1.00 35.99 431 ASP A N 1
ATOM 3002 C CA . ASP A 1 441 ? -32.872 -8.550 -6.765 1.00 31.39 431 ASP A CA 1
ATOM 3003 C C . ASP A 1 441 ? -31.664 -7.679 -7.131 1.00 31.31 431 ASP A C 1
ATOM 3004 O O . ASP A 1 441 ? -31.624 -6.493 -6.792 1.00 31.33 431 ASP A O 1
ATOM 3009 N N . GLY A 1 442 ? -30.698 -8.253 -7.843 1.00 31.79 432 GLY A N 1
ATOM 3010 C CA . GLY A 1 442 ? -29.562 -7.492 -8.341 1.00 26.98 432 GLY A CA 1
ATOM 3011 C C . GLY A 1 442 ? -28.425 -7.372 -7.346 1.00 24.48 432 GLY A C 1
ATOM 3012 O O . GLY A 1 442 ? -27.538 -6.552 -7.521 1.00 32.01 432 GLY A O 1
ATOM 3013 N N . HIS A 1 443 ? -28.443 -8.182 -6.295 1.00 25.21 433 HIS A N 1
ATOM 3014 C CA . HIS A 1 443 ? -27.327 -8.224 -5.349 1.00 24.32 433 HIS A CA 1
ATOM 3015 C C . HIS A 1 443 ? -26.870 -9.664 -5.229 1.00 26.83 433 HIS A C 1
ATOM 3016 O O . HIS A 1 443 ? -27.525 -10.482 -4.568 1.00 26.45 433 HIS A O 1
ATOM 3023 N N . ILE A 1 444 ? -25.753 -9.976 -5.885 1.00 23.31 434 ILE A N 1
ATOM 3024 C CA . ILE A 1 444 ? -25.250 -11.341 -5.899 1.00 24.06 434 ILE A CA 1
ATOM 3025 C C . ILE A 1 444 ? -23.830 -11.436 -5.310 1.00 26.55 434 ILE A C 1
ATOM 3026 O O . ILE A 1 444 ? -23.188 -10.418 -4.997 1.00 23.08 434 ILE A O 1
ATOM 3031 N N . THR A 1 445 ? -23.345 -12.663 -5.155 1.00 26.53 435 THR A N 1
ATOM 3032 C CA . THR A 1 445 ? -22.230 -12.906 -4.246 1.00 25.45 435 THR A CA 1
ATOM 3033 C C . THR A 1 445 ? -21.149 -13.876 -4.763 1.00 24.26 435 THR A C 1
ATOM 3034 O O . THR A 1 445 ? -21.438 -14.961 -5.271 1.00 23.28 435 THR A O 1
ATOM 3038 N N . THR A 1 446 ? -19.902 -13.461 -4.613 1.00 24.85 436 THR A N 1
ATOM 3039 C CA . THR A 1 446 ? -18.766 -14.326 -4.863 1.00 25.23 436 THR A CA 1
ATOM 3040 C C . THR A 1 446 ? -18.064 -14.600 -3.543 1.00 24.92 436 THR A C 1
ATOM 3041 O O . THR A 1 446 ? -18.295 -13.902 -2.550 1.00 25.89 436 THR A O 1
ATOM 3045 N N . PHE A 1 447 ? -17.204 -15.606 -3.526 1.00 23.36 437 PHE A N 1
ATOM 3046 C CA . PHE A 1 447 ? -16.412 -15.886 -2.342 1.00 25.10 437 PHE A CA 1
ATOM 3047 C C . PHE A 1 4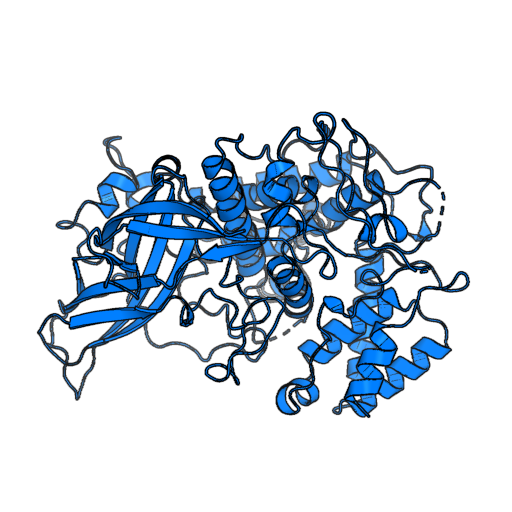47 ? -15.005 -16.323 -2.735 1.00 25.83 437 PHE A C 1
ATOM 3048 O O . PHE A 1 447 ? -14.774 -16.852 -3.829 1.00 21.08 437 PHE A O 1
ATOM 3056 N N . LEU A 1 448 ? -14.066 -16.068 -1.837 1.00 23.13 438 LEU A N 1
ATOM 3057 C CA . LEU A 1 448 ? -12.697 -16.512 -2.006 1.00 22.63 438 LEU A CA 1
ATOM 3058 C C . LEU A 1 448 ? -12.424 -17.525 -0.915 1.00 21.24 438 LEU A C 1
ATOM 3059 O O . LEU A 1 448 ? -12.389 -17.175 0.247 1.00 24.66 438 LEU A O 1
ATOM 3064 N N . GLY A 1 449 ? -12.288 -18.790 -1.294 1.00 21.85 439 GLY A N 1
ATOM 3065 C CA . GLY A 1 449 ? -11.904 -19.826 -0.359 1.00 18.92 439 GLY A CA 1
ATOM 3066 C C . GLY A 1 449 ? -10.440 -20.177 -0.547 1.00 22.93 439 GLY A C 1
ATOM 3067 O O . GLY A 1 449 ? -9.741 -19.562 -1.353 1.00 23.05 439 GLY A O 1
ATOM 3068 N N . PRO A 1 450 ? -9.966 -21.179 0.194 1.00 24.81 440 PRO A N 1
ATOM 3069 C CA . PRO A 1 450 ? -8.589 -21.663 0.106 1.00 24.95 440 PRO A CA 1
ATOM 3070 C C . PRO A 1 450 ? -8.247 -22.235 -1.273 1.00 23.60 440 PRO A C 1
ATOM 3071 O O . PRO A 1 450 ? -9.077 -22.883 -1.914 1.00 25.14 440 PRO A O 1
ATOM 3075 N N . PRO A 1 451 ? -7.027 -21.981 -1.742 1.00 21.33 441 PRO A N 1
ATOM 3076 C CA . PRO A 1 451 ? -6.617 -22.637 -2.988 1.00 23.90 441 PRO A CA 1
ATOM 3077 C C . PRO A 1 451 ? -6.288 -24.082 -2.690 1.00 24.50 441 PRO A C 1
ATOM 3078 O O . PRO A 1 451 ? -5.924 -24.414 -1.553 1.00 29.01 441 PRO A O 1
ATOM 3082 N N . ALA A 1 452 ? -6.432 -24.931 -3.693 1.00 20.71 442 ALA A N 1
ATOM 3083 C CA . ALA A 1 452 ? -5.985 -26.303 -3.595 1.00 24.94 442 ALA A CA 1
ATOM 3084 C C . ALA A 1 452 ? -4.542 -26.388 -4.113 1.00 27.04 442 ALA A C 1
ATOM 3085 O O . ALA A 1 452 ? -4.307 -26.451 -5.319 1.00 23.96 442 ALA A O 1
ATOM 3087 N N . VAL A 1 453 ? -3.581 -26.374 -3.190 1.00 30.71 443 VAL A N 1
ATOM 3088 C CA . VAL A 1 453 ? -2.157 -26.280 -3.539 1.00 23.73 443 VAL A CA 1
ATOM 3089 C C . VAL A 1 453 ? -1.671 -27.478 -4.342 1.00 28.38 443 VAL A C 1
ATOM 3090 O O . VAL A 1 453 ? -0.807 -27.339 -5.205 1.00 28.67 443 VAL A O 1
ATOM 3094 N N . ASN A 1 454 ? -2.225 -28.656 -4.056 1.00 29.19 444 ASN A N 1
ATOM 3095 C CA . ASN A 1 454 ? -1.892 -29.867 -4.816 1.00 30.82 444 ASN A CA 1
ATOM 3096 C C . ASN A 1 454 ? -2.371 -29.792 -6.274 1.00 28.42 444 ASN A C 1
ATOM 3097 O O . ASN A 1 454 ? -1.842 -30.489 -7.130 1.00 35.68 444 ASN A O 1
ATOM 3102 N N . PHE A 1 455 ? -3.382 -28.962 -6.545 1.00 26.72 445 PHE A N 1
ATOM 3103 C CA . PHE A 1 455 ? -3.824 -28.686 -7.912 1.00 23.86 445 PHE A CA 1
ATOM 3104 C C . PHE A 1 455 ? -3.183 -27.411 -8.492 1.00 27.95 445 PHE A C 1
ATOM 3105 O O . PHE A 1 455 ? -3.753 -26.774 -9.389 1.00 25.72 445 PHE A O 1
ATOM 3113 N N . MET A 1 456 ? -2.014 -27.039 -7.965 1.00 26.85 446 MET A N 1
ATOM 3114 C CA . MET A 1 456 ? -1.222 -25.905 -8.468 1.00 27.21 446 MET A CA 1
ATOM 3115 C C . MET A 1 456 ? -1.929 -24.547 -8.438 1.00 25.14 446 MET A C 1
ATOM 3116 O O . MET A 1 456 ? -1.699 -23.713 -9.306 1.00 25.45 446 MET A O 1
ATOM 3121 N N . GLU A 1 457 ? -2.763 -24.313 -7.430 1.00 25.43 447 GLU A N 1
ATOM 3122 C CA . GLU A 1 457 ? -3.448 -23.026 -7.285 1.00 26.91 447 GLU A CA 1
ATOM 3123 C C . GLU A 1 457 ? -2.750 -22.153 -6.246 1.00 26.72 447 GLU A C 1
ATOM 3124 O O . GLU A 1 457 ? -1.982 -22.646 -5.423 1.00 23.74 447 GLU A O 1
ATOM 3130 N N . SER A 1 458 ? -3.005 -20.849 -6.288 1.00 23.77 448 SER A N 1
ATOM 3131 C CA . SER A 1 458 ? -2.381 -19.952 -5.319 1.00 22.94 448 SER A CA 1
ATOM 3132 C C . SER A 1 458 ? -3.341 -18.882 -4.834 1.00 25.50 448 SER A C 1
ATOM 3133 O O . SER A 1 458 ? -4.260 -18.495 -5.559 1.00 24.23 448 SER A O 1
ATOM 3136 N N . LYS A 1 459 ? -3.127 -18.451 -3.587 1.00 25.68 449 LYS A N 1
ATOM 3137 C CA . LYS A 1 459 ? -3.765 -17.280 -2.978 1.00 23.80 449 LYS A CA 1
ATOM 3138 C C . LYS A 1 459 ? -5.253 -17.456 -2.640 1.00 22.98 449 LYS A C 1
ATOM 3139 O O . LYS A 1 459 ? -5.688 -17.033 -1.576 1.00 25.26 449 LYS A O 1
ATOM 3145 N N . ALA A 1 460 ? -6.023 -18.070 -3.536 1.00 22.23 450 ALA A N 1
ATOM 3146 C CA . ALA A 1 460 ? -7.446 -18.331 -3.295 1.00 24.78 450 ALA A CA 1
ATOM 3147 C C . ALA A 1 460 ? -8.033 -19.253 -4.367 1.00 22.95 450 ALA A C 1
ATOM 3148 O O . ALA A 1 460 ? -7.404 -19.510 -5.394 1.00 23.39 450 ALA A O 1
ATOM 3150 N N . LYS A 1 461 ? -9.226 -19.768 -4.089 1.00 20.70 451 LYS A N 1
ATOM 3151 C CA . LYS A 1 461 ? -10.058 -20.432 -5.082 1.00 22.54 451 LYS A CA 1
ATOM 3152 C C . LYS A 1 461 ? -11.365 -19.659 -5.174 1.00 19.11 451 LYS A C 1
ATOM 3153 O O . LYS A 1 461 ? -12.153 -19.685 -4.230 1.00 23.41 451 LYS A O 1
ATOM 3159 N N . LEU A 1 462 ? -11.586 -18.960 -6.282 1.00 18.99 452 LEU A N 1
ATOM 3160 C CA . LEU A 1 462 ? -12.791 -18.150 -6.435 1.00 20.22 452 LEU A CA 1
ATOM 3161 C C . LEU A 1 462 ? -14.004 -19.060 -6.623 1.00 21.77 452 LEU A C 1
ATOM 3162 O O . LEU A 1 462 ? -13.893 -20.186 -7.113 1.00 22.21 452 LEU A O 1
ATOM 3167 N N . GLY A 1 463 ? -15.162 -18.573 -6.211 1.00 23.93 453 GLY A N 1
ATOM 3168 C CA . GLY A 1 463 ? -16.418 -19.257 -6.430 1.00 23.31 453 GLY A CA 1
ATOM 3169 C C . GLY A 1 463 ? -17.522 -18.235 -6.274 1.00 24.45 453 GLY A C 1
ATOM 3170 O O . GLY A 1 463 ? -17.274 -17.085 -5.886 1.00 23.20 453 GLY A O 1
ATOM 3171 N N . HIS A 1 464 ? -18.750 -18.629 -6.578 1.00 24.07 454 HIS A N 1
ATOM 3172 C CA . HIS A 1 464 ? -19.854 -17.714 -6.355 1.00 26.55 454 HIS A CA 1
ATOM 3173 C C . HIS A 1 464 ? -21.088 -18.467 -5.881 1.00 25.53 454 HIS A C 1
ATOM 3174 O O . HIS A 1 464 ? -21.267 -19.647 -6.202 1.00 25.49 454 HIS A O 1
ATOM 3181 N N . GLU A 1 465 ? -21.935 -17.786 -5.114 1.00 24.30 455 GLU A N 1
ATOM 3182 C CA . GLU A 1 465 ? -23.222 -18.358 -4.746 1.00 28.07 455 GLU A CA 1
ATOM 3183 C C . GLU A 1 465 ? -24.018 -18.554 -6.021 1.00 24.40 455 GLU A C 1
ATOM 3184 O O . GLU A 1 465 ? -23.844 -17.792 -6.975 1.00 21.79 455 GLU A O 1
ATOM 3190 N N . PRO A 1 466 ? -24.888 -19.578 -6.041 1.00 24.80 456 PRO A N 1
ATOM 3191 C CA . PRO A 1 466 ? -25.713 -19.873 -7.215 1.00 25.02 456 PRO A CA 1
ATOM 3192 C C . PRO A 1 466 ? -26.533 -18.663 -7.653 1.00 25.99 456 PRO A C 1
ATOM 3193 O O . PRO A 1 466 ? -27.159 -18.003 -6.819 1.00 28.07 456 PRO A O 1
ATOM 3197 N N . TYR A 1 467 ? -26.501 -18.361 -8.949 1.00 23.48 457 TYR A N 1
ATOM 3198 C CA . TYR A 1 467 ? -27.280 -17.253 -9.473 1.00 24.97 457 TYR A CA 1
ATOM 3199 C C . TYR A 1 467 ? -28.161 -17.709 -10.633 1.00 24.03 457 TYR A C 1
ATOM 3200 O O . TYR A 1 467 ? -28.049 -18.823 -11.143 1.00 22.90 457 TYR A O 1
ATOM 3209 N N . GLU A 1 468 ? -29.046 -16.822 -11.035 1.00 21.70 458 GLU A N 1
ATOM 3210 C CA . GLU A 1 468 ? -29.899 -17.056 -12.172 1.00 24.84 458 GLU A CA 1
ATOM 3211 C C . GLU A 1 468 ? -30.136 -15.708 -12.812 1.00 21.04 458 GLU A C 1
ATOM 3212 O O . GLU A 1 468 ? -29.924 -14.680 -12.189 1.00 25.67 458 GLU A O 1
ATOM 3218 N N . TRP A 1 469 ? -30.554 -15.691 -14.059 1.00 21.41 459 TRP A N 1
ATOM 3219 C CA . TRP A 1 469 ? -31.093 -14.460 -14.577 1.00 23.56 459 TRP A CA 1
ATOM 3220 C C . TRP A 1 469 ? -32.470 -14.757 -15.140 1.00 25.29 459 TRP A C 1
ATOM 3221 O O . TRP A 1 469 ? -32.804 -15.915 -15.465 1.00 22.21 459 TRP A O 1
ATOM 3232 N N . ASN A 1 470 ? -33.288 -13.721 -15.216 1.00 21.30 460 ASN A N 1
ATOM 3233 C CA . ASN A 1 470 ? -34.546 -13.861 -15.901 1.00 23.20 460 ASN A CA 1
ATOM 3234 C C . ASN A 1 470 ? -34.869 -12.566 -16.627 1.00 27.79 460 ASN A C 1
ATOM 3235 O O . ASN A 1 470 ? -34.254 -11.519 -16.360 1.00 24.29 460 ASN A O 1
ATOM 3240 N N . VAL A 1 471 ? -35.803 -12.654 -17.572 1.00 22.76 461 VAL A N 1
ATOM 3241 C CA . VAL A 1 471 ? -36.168 -11.516 -18.385 1.00 25.30 461 VAL A CA 1
ATOM 3242 C C . VAL A 1 471 ? -37.589 -11.745 -18.890 1.00 29.03 461 VAL A C 1
ATOM 3243 O O . VAL A 1 471 ? -38.060 -12.887 -19.008 1.00 29.11 461 VAL A O 1
ATOM 3247 N N . GLN A 1 472 ? -38.286 -10.655 -19.163 1.00 26.10 462 GLN A N 1
ATOM 3248 C CA . GLN A 1 472 ? -39.647 -10.753 -19.627 1.00 27.34 462 GLN A CA 1
ATOM 3249 C C . GLN A 1 472 ? -39.664 -10.602 -21.143 1.00 27.67 462 GLN A C 1
ATOM 3250 O O . GLN A 1 472 ? -39.036 -9.693 -21.701 1.00 24.96 462 GLN A O 1
ATOM 3256 N N . VAL A 1 473 ? -40.366 -11.517 -21.809 1.00 27.30 463 VAL A N 1
ATOM 3257 C CA . VAL A 1 473 ? -40.441 -11.517 -23.265 1.00 24.31 463 VAL A CA 1
ATOM 3258 C C . VAL A 1 473 ? -41.903 -11.501 -23.720 1.00 31.87 463 VAL A C 1
ATOM 3259 O O . VAL A 1 473 ? -42.712 -12.328 -23.278 1.00 28.42 463 VAL A O 1
ATOM 3263 N N . LYS A 1 474 ? -42.246 -10.569 -24.602 1.00 32.73 464 LYS A N 1
ATOM 3264 C CA . LYS A 1 474 ? -43.598 -10.522 -25.149 1.00 28.16 464 LYS A CA 1
ATOM 3265 C C . LYS A 1 474 ? -43.558 -10.342 -26.658 1.00 30.36 464 LYS A C 1
ATOM 3266 O O . LYS A 1 474 ? -42.824 -9.501 -27.181 1.00 33.01 464 LYS A O 1
ATOM 3272 N N . SER A 1 475 ? -44.357 -11.128 -27.368 1.00 33.59 465 SER A N 1
ATOM 3273 C CA . SER A 1 475 ? -44.259 -11.120 -28.813 1.00 31.40 465 SER A CA 1
ATOM 3274 C C . SER A 1 475 ? -44.833 -9.851 -29.402 1.00 30.79 465 SER A C 1
ATOM 3275 O O . SER A 1 475 ? -45.650 -9.164 -28.797 1.00 39.81 465 SER A O 1
ATOM 3278 N N . CYS A 1 476 ? -44.408 -9.601 -30.627 1.00 32.63 466 CYS A N 1
ATOM 3279 C CA . CYS A 1 476 ? -44.509 -8.327 -31.300 1.00 35.49 466 CYS A CA 1
ATOM 3280 C C . CYS A 1 476 ? -44.806 -8.660 -32.787 1.00 37.79 466 CYS A C 1
ATOM 3281 O O . CYS A 1 476 ? -45.136 -7.793 -33.604 1.00 39.76 466 CYS A O 1
ATOM 3284 N N . ARG A 1 477 ? -44.705 -9.958 -33.089 1.00 32.57 467 ARG A N 1
ATOM 3285 C CA . ARG A 1 477 ? -44.887 -10.544 -34.427 1.00 37.08 467 ARG A CA 1
ATOM 3286 C C . ARG A 1 477 ? -46.302 -10.302 -34.976 1.00 41.59 467 ARG A C 1
ATOM 3287 O O . ARG A 1 477 ? -47.282 -10.360 -34.219 1.00 38.40 467 ARG A O 1
ATOM 3295 N N . ARG A 1 478 ? -46.415 -10.044 -36.283 1.00 42.69 468 ARG A N 1
ATOM 3296 C CA . ARG A 1 478 ? -47.711 -9.698 -36.895 1.00 43.37 468 ARG A CA 1
ATOM 3297 C C . ARG A 1 478 ? -48.756 -10.807 -36.720 1.00 41.91 468 ARG A C 1
ATOM 3298 O O . ARG A 1 478 ? -49.870 -10.556 -36.248 1.00 42.03 468 ARG A O 1
ATOM 3306 N N . SER A 1 479 ? -48.393 -12.032 -37.079 1.00 41.56 469 SER A N 1
ATOM 3307 C CA . SER A 1 479 ? -49.212 -13.184 -36.716 1.00 45.14 469 SER A CA 1
ATOM 3308 C C . SER A 1 479 ? -48.934 -13.563 -35.264 1.00 44.70 469 SER A C 1
ATOM 3309 O O . SER A 1 479 ? -47.781 -13.750 -34.879 1.00 46.62 469 SER A O 1
ATOM 3312 N N . PRO A 1 480 ? -49.984 -13.667 -34.443 1.00 49.85 470 PRO A N 1
ATOM 3313 C CA . PRO A 1 480 ? -49.744 -14.072 -33.049 1.00 47.59 470 PRO A CA 1
ATOM 3314 C C . PRO A 1 480 ? -49.094 -15.445 -33.015 1.00 44.42 470 PRO A C 1
ATOM 3315 O O . PRO A 1 480 ? -49.513 -16.326 -33.761 1.00 50.42 470 PRO A O 1
ATOM 3319 N N . PRO A 1 481 ? -48.057 -15.622 -32.193 1.00 44.94 471 PRO A N 1
ATOM 3320 C CA . PRO A 1 481 ? -47.490 -16.973 -32.130 1.00 43.18 471 PRO A CA 1
ATOM 3321 C C . PRO A 1 481 ? -48.531 -17.955 -31.605 1.00 40.99 471 PRO A C 1
ATOM 3322 O O . PRO A 1 481 ? -49.386 -17.559 -30.825 1.00 42.03 471 PRO A O 1
ATOM 3326 N N . SER A 1 482 ? -48.454 -19.207 -32.042 1.00 42.15 472 SER A N 1
ATOM 3327 C CA . SER A 1 482 ? -49.412 -20.241 -31.645 1.00 43.83 472 SER A CA 1
ATOM 3328 C C . SER A 1 482 ? -48.680 -21.551 -31.416 1.00 39.76 472 SER A C 1
ATOM 3329 O O . SER A 1 482 ? -47.480 -21.641 -31.662 1.00 44.84 472 SER A O 1
ATOM 3332 N N . LYS A 1 483 ? -49.395 -22.572 -30.963 1.00 40.95 473 LYS A N 1
ATOM 3333 C CA . LYS A 1 483 ? -48.775 -23.880 -30.827 1.00 43.64 473 LYS A CA 1
ATOM 3334 C C . LYS A 1 483 ? -48.528 -24.458 -32.221 1.00 47.11 473 LYS A C 1
ATOM 3335 O O . LYS A 1 483 ? -47.627 -25.280 -32.410 1.00 46.85 473 LYS A O 1
ATOM 3341 N N . GLU A 1 484 ? -49.307 -23.987 -33.198 1.00 46.23 474 GLU A N 1
ATOM 3342 C CA . GLU A 1 484 ? -49.171 -24.405 -34.589 1.00 43.02 474 GLU A CA 1
ATOM 3343 C C . GLU A 1 484 ? -48.028 -23.682 -35.294 1.00 45.95 474 GLU A C 1
ATOM 3344 O O . GLU A 1 484 ? -47.333 -24.276 -36.111 1.00 42.94 474 GLU A O 1
ATOM 3350 N N . ASN A 1 485 ? -47.856 -22.396 -34.993 1.00 47.10 475 ASN A N 1
ATOM 3351 C CA . ASN A 1 485 ? -46.759 -21.598 -35.554 1.00 40.43 475 ASN A CA 1
ATOM 3352 C C . ASN A 1 485 ? -46.032 -20.818 -34.451 1.00 39.22 475 ASN A C 1
ATOM 3353 O O . ASN A 1 485 ? -46.316 -19.633 -34.236 1.00 38.69 475 ASN A O 1
ATOM 3358 N N . PRO A 1 486 ? -45.101 -21.484 -33.747 1.00 39.70 476 PRO A N 1
ATOM 3359 C CA . PRO A 1 486 ? -44.343 -20.873 -32.646 1.00 39.82 476 PRO A CA 1
ATOM 3360 C C . PRO A 1 486 ? -43.395 -19.773 -33.127 1.00 39.34 476 PRO A C 1
ATOM 3361 O O . PRO A 1 486 ? -42.944 -19.820 -34.274 1.00 40.63 476 PRO A O 1
ATOM 3365 N N . GLN A 1 487 ? -43.114 -18.795 -32.268 1.00 38.43 477 GLN A N 1
ATOM 3366 C CA . GLN A 1 487 ? -42.030 -17.841 -32.514 1.00 36.21 477 GLN A CA 1
ATOM 3367 C C . GLN A 1 487 ? -40.780 -18.299 -31.783 1.00 38.38 477 GLN A C 1
ATOM 3368 O O . GLN A 1 487 ? -40.796 -18.465 -30.560 1.00 35.69 477 GLN A O 1
ATOM 3374 N N . THR A 1 488 ? -39.702 -18.515 -32.524 1.00 35.06 478 THR A N 1
ATOM 3375 C CA . THR A 1 488 ? -38.451 -18.915 -31.911 1.00 34.90 478 THR A CA 1
ATOM 3376 C C . THR A 1 488 ? -37.414 -17.811 -32.002 1.00 32.92 478 THR A C 1
ATOM 3377 O O . THR A 1 488 ? -37.131 -17.316 -33.072 1.00 31.44 478 THR A O 1
ATOM 3381 N N . LEU A 1 489 ? -36.858 -17.420 -30.864 1.00 36.68 479 LEU A N 1
ATOM 3382 C CA . LEU A 1 489 ? -35.849 -16.363 -30.824 1.00 34.77 479 LEU A CA 1
ATOM 3383 C C . LEU A 1 489 ? -34.719 -16.765 -29.886 1.00 27.25 479 LEU A C 1
ATOM 3384 O O . LEU A 1 489 ? -34.820 -17.749 -29.168 1.00 27.93 479 LEU A O 1
ATOM 3389 N N . THR A 1 490 ? -33.635 -16.013 -29.924 1.00 26.05 480 THR A N 1
ATOM 3390 C CA . THR A 1 490 ? -32.485 -16.302 -29.080 1.00 27.33 480 THR A CA 1
ATOM 3391 C C . THR A 1 490 ? -32.187 -15.100 -28.186 1.00 26.57 480 THR A C 1
ATOM 3392 O O . THR A 1 490 ? -32.126 -13.958 -28.659 1.00 24.61 480 THR A O 1
ATOM 3396 N N . LEU A 1 491 ? -32.044 -15.369 -26.887 1.00 26.68 481 LEU A N 1
ATOM 3397 C CA . LEU A 1 491 ? -31.713 -14.340 -25.900 1.00 25.54 481 LEU A CA 1
ATOM 3398 C C . LEU A 1 491 ? -30.213 -14.369 -25.652 1.00 27.38 481 LEU A C 1
ATOM 3399 O O . LEU A 1 491 ? -29.653 -15.425 -25.341 1.00 25.87 481 LEU A O 1
ATOM 3404 N N . ARG A 1 492 ? -29.568 -13.214 -25.795 1.00 23.19 482 ARG A N 1
ATOM 3405 C CA . ARG A 1 492 ? -28.128 -13.121 -25.610 1.00 24.85 482 ARG A CA 1
ATOM 3406 C C . ARG A 1 492 ? -27.785 -12.205 -24.443 1.00 24.51 482 ARG A C 1
ATOM 3407 O O . ARG A 1 492 ? -28.069 -11.001 -24.484 1.00 24.97 482 ARG A O 1
ATOM 3415 N N . LEU A 1 493 ? -27.170 -12.777 -23.415 1.00 18.00 483 LEU A N 1
ATOM 3416 C CA . LEU A 1 493 ? -26.871 -12.043 -22.188 1.00 22.01 483 LEU A CA 1
ATOM 3417 C C . LEU A 1 493 ? -25.378 -11.722 -22.018 1.00 25.16 483 LEU A C 1
ATOM 3418 O O . LEU A 1 493 ? -24.520 -12.616 -22.085 1.00 24.21 483 LEU A O 1
ATOM 3423 N N . PHE A 1 494 ? -25.098 -10.439 -21.787 1.00 21.80 484 PHE A N 1
ATOM 3424 C CA . PHE A 1 494 ? -23.763 -9.932 -21.515 1.00 19.65 484 PHE A CA 1
ATOM 3425 C C . PHE A 1 494 ? -23.760 -9.078 -20.241 1.00 24.78 484 PHE A C 1
ATOM 3426 O O . PHE A 1 494 ? -24.780 -8.461 -19.886 1.00 23.31 484 PHE A O 1
ATOM 3434 N N . ILE A 1 495 ? -22.618 -9.036 -19.554 1.00 23.26 485 ILE A N 1
ATOM 3435 C CA . ILE A 1 495 ? -22.411 -8.075 -18.474 1.00 23.80 485 ILE A CA 1
ATOM 3436 C C . ILE A 1 495 ? -21.124 -7.292 -18.692 1.00 24.30 485 ILE A C 1
ATOM 3437 O O . ILE A 1 495 ? -20.242 -7.703 -19.445 1.00 22.08 485 ILE A O 1
ATOM 3442 N N . ALA A 1 496 ? -21.030 -6.153 -18.020 1.00 23.56 486 ALA A N 1
ATOM 3443 C CA . ALA A 1 496 ? -19.875 -5.288 -18.121 1.00 22.33 486 ALA A CA 1
ATOM 3444 C C . ALA A 1 496 ? -19.753 -4.493 -16.831 1.00 24.12 486 ALA A C 1
ATOM 3445 O O . ALA A 1 496 ? -20.759 -4.049 -16.278 1.00 22.88 486 ALA A O 1
ATOM 3447 N N . ALA A 1 497 ? -18.528 -4.369 -16.326 1.00 22.18 487 ALA A N 1
ATOM 3448 C CA . ALA A 1 497 ? -18.239 -3.422 -15.255 1.00 25.95 487 ALA A CA 1
ATOM 3449 C C . ALA A 1 497 ? -18.762 -2.059 -15.693 1.00 23.34 487 ALA A C 1
ATOM 3450 O O . ALA A 1 497 ? -18.513 -1.637 -16.826 1.00 23.37 487 ALA A O 1
ATOM 3452 N N . GLU A 1 498 ? -19.493 -1.379 -14.815 1.00 26.84 488 GLU A N 1
ATOM 3453 C CA . GLU A 1 498 ? -20.122 -0.111 -15.191 1.00 28.14 488 GLU A CA 1
ATOM 3454 C C . GLU A 1 498 ? -19.146 0.905 -15.821 1.00 29.41 488 GLU A C 1
ATOM 3455 O O . GLU A 1 498 ? -19.529 1.658 -16.711 1.00 27.72 488 GLU A O 1
ATOM 3461 N N . ASP A 1 499 ? -17.896 0.931 -15.364 1.00 24.96 489 ASP A N 1
ATOM 3462 C CA . ASP A 1 499 ? -16.909 1.873 -15.907 1.00 29.09 489 ASP A CA 1
ATOM 3463 C C . ASP A 1 499 ? -16.508 1.542 -17.342 1.00 28.12 489 ASP A C 1
ATOM 3464 O O . ASP A 1 499 ? -16.210 2.442 -18.134 1.00 29.15 489 ASP A O 1
ATOM 3469 N N . LEU A 1 500 ? -16.488 0.253 -17.673 1.00 24.22 490 LEU A N 1
ATOM 3470 C CA . LEU A 1 500 ? -16.038 -0.178 -18.999 1.00 26.73 490 LEU A CA 1
ATOM 3471 C C . LEU A 1 500 ? -17.178 -0.302 -20.008 1.00 27.67 490 LEU A C 1
ATOM 3472 O O . LEU A 1 500 ? -16.957 -0.629 -21.166 1.00 25.09 490 LEU A O 1
ATOM 3477 N N . MET A 1 501 ? -18.396 -0.035 -19.551 1.00 26.91 491 MET A N 1
ATOM 3478 C CA . MET A 1 501 ? -19.622 -0.319 -20.301 1.00 26.44 491 MET A CA 1
ATOM 3479 C C . MET A 1 501 ? -19.689 0.218 -21.738 1.00 25.35 491 MET A C 1
ATOM 3480 O O . MET A 1 501 ? -20.337 -0.396 -22.586 1.00 22.38 491 MET A O 1
ATOM 3485 N N . ASN A 1 502 ? -19.018 1.330 -22.039 1.00 21.19 492 ASN A N 1
ATOM 3486 C CA . ASN A 1 502 ? -19.068 1.867 -23.410 1.00 24.79 492 ASN A CA 1
ATOM 3487 C C . ASN A 1 502 ? -18.003 1.318 -24.365 1.00 25.42 492 ASN A C 1
ATOM 3488 O O . ASN A 1 502 ? -17.863 1.792 -25.489 1.00 24.58 492 ASN A O 1
ATOM 3493 N N . ASP A 1 503 ? -17.240 0.343 -23.901 1.00 22.63 493 ASP A N 1
ATOM 3494 C CA . ASP A 1 503 ? -16.308 -0.363 -24.754 1.00 27.20 493 ASP A CA 1
ATOM 3495 C C . ASP A 1 503 ? -16.929 -1.693 -25.139 1.00 23.22 493 ASP A C 1
ATOM 3496 O O . ASP A 1 503 ? -17.185 -2.530 -24.265 1.00 26.11 493 ASP A O 1
ATOM 3501 N N . TYR A 1 504 ? -17.195 -1.866 -26.434 1.00 25.68 494 TYR A N 1
ATOM 3502 C CA . TYR A 1 504 ? -17.725 -3.115 -26.987 1.00 23.54 494 TYR A CA 1
ATOM 3503 C C . TYR A 1 504 ? -17.013 -4.345 -26.434 1.00 25.49 494 TYR A C 1
ATOM 3504 O O . TYR A 1 504 ? -17.641 -5.336 -26.069 1.00 22.41 494 TYR A O 1
ATOM 3513 N N . HIS A 1 505 ? -15.688 -4.275 -26.389 1.00 25.19 495 HIS A N 1
ATOM 3514 C CA . HIS A 1 505 ? -14.876 -5.455 -26.131 1.00 23.37 495 HIS A CA 1
ATOM 3515 C C . HIS A 1 505 ? -14.757 -5.749 -24.655 1.00 25.47 495 HIS A C 1
ATOM 3516 O O . HIS A 1 505 ? -14.165 -6.761 -24.273 1.00 25.00 495 HIS A O 1
ATOM 3523 N N . SER A 1 506 ? -15.346 -4.880 -23.831 1.00 23.19 496 SER A N 1
ATOM 3524 C CA . SER A 1 506 ? -15.362 -5.099 -22.388 1.00 21.54 496 SER A CA 1
ATOM 3525 C C . SER A 1 506 ? -16.590 -5.888 -21.957 1.00 25.41 496 SER A C 1
ATOM 3526 O O . SER A 1 506 ? -16.687 -6.313 -20.801 1.00 23.26 496 SER A O 1
ATOM 3529 N N . TRP A 1 507 ? -17.524 -6.092 -22.879 1.00 20.29 497 TRP A N 1
ATOM 3530 C CA . TRP A 1 507 ? -18.698 -6.856 -22.546 1.00 20.58 497 TRP A CA 1
ATOM 3531 C C . TRP A 1 507 ? -18.358 -8.333 -22.485 1.00 21.27 497 TRP A C 1
ATOM 3532 O O . TRP A 1 507 ? -17.752 -8.889 -23.405 1.00 24.16 497 TRP A O 1
ATOM 3543 N N . ILE A 1 508 ? -18.747 -8.940 -21.371 1.00 21.59 498 ILE A N 1
ATOM 3544 C CA . ILE A 1 508 ? -18.509 -10.347 -21.068 1.00 20.48 498 ILE A CA 1
ATOM 3545 C C . ILE A 1 508 ? -19.761 -11.192 -21.355 1.00 24.41 498 ILE A C 1
ATOM 3546 O O . ILE A 1 508 ? -20.840 -10.902 -20.824 1.00 21.90 498 ILE A O 1
ATOM 3551 N N . GLU A 1 509 ? -19.627 -12.233 -22.179 1.00 23.11 499 GLU A N 1
ATOM 3552 C CA . GLU A 1 509 ? -20.765 -13.074 -22.510 1.00 23.20 499 GLU A CA 1
ATOM 3553 C C . GLU A 1 509 ? -21.091 -14.005 -21.354 1.00 22.30 499 GLU A C 1
ATOM 3554 O O . GLU A 1 509 ? -20.215 -14.678 -20.827 1.00 25.60 499 GLU A O 1
ATOM 3560 N N . MET A 1 510 ? -22.364 -14.054 -20.974 1.00 23.36 500 MET A N 1
ATOM 3561 C CA . MET A 1 510 ? -22.792 -14.828 -19.816 1.00 18.66 500 MET A CA 1
ATOM 3562 C C . MET A 1 510 ? -23.764 -15.946 -20.191 1.00 21.77 500 MET A C 1
ATOM 3563 O O . MET A 1 510 ? -23.895 -16.950 -19.472 1.00 22.60 500 MET A O 1
ATOM 3568 N N . ASP A 1 511 ? -24.440 -15.784 -21.325 1.00 22.05 501 ASP A N 1
ATOM 3569 C CA . ASP A 1 511 ? -25.426 -16.779 -21.733 1.00 25.08 501 ASP A CA 1
ATOM 3570 C C . ASP A 1 511 ? -25.993 -16.502 -23.111 1.00 24.76 501 ASP A C 1
ATOM 3571 O O . ASP A 1 511 ? -25.985 -15.362 -23.594 1.00 22.34 501 ASP A O 1
ATOM 3576 N N . ARG A 1 512 ? -26.495 -17.573 -23.717 1.00 27.78 502 ARG A N 1
ATOM 3577 C CA . ARG A 1 512 ? -27.200 -17.544 -24.998 1.00 31.17 502 ARG A CA 1
ATOM 3578 C C . ARG A 1 512 ? -28.289 -18.606 -24.936 1.00 33.04 502 ARG A C 1
ATOM 3579 O O . ARG A 1 512 ? -27.981 -19.783 -24.732 1.00 29.56 502 ARG A O 1
ATOM 3587 N N . ALA A 1 513 ? -29.552 -18.214 -25.081 1.00 25.83 503 ALA A N 1
ATOM 3588 C CA . ALA A 1 513 ? -30.630 -19.170 -24.864 1.00 32.56 503 ALA A CA 1
ATOM 3589 C C . ALA A 1 513 ? -31.798 -18.988 -25.819 1.00 32.19 503 ALA A C 1
ATOM 3590 O O . ALA A 1 513 ? -32.291 -17.876 -26.040 1.00 31.21 503 ALA A O 1
ATOM 3592 N N . THR A 1 514 ? -32.241 -20.108 -26.370 1.00 34.98 504 THR A N 1
ATOM 3593 C CA . THR A 1 514 ? -33.387 -20.127 -27.262 1.00 33.50 504 THR A CA 1
ATOM 3594 C C . THR A 1 514 ? -34.681 -19.995 -26.464 1.00 35.92 504 THR A C 1
ATOM 3595 O O . THR A 1 514 ? -34.844 -20.597 -25.408 1.00 34.13 504 THR A O 1
ATOM 3599 N N . VAL A 1 515 ? -35.591 -19.167 -26.949 1.00 33.44 505 VAL A N 1
ATOM 3600 C CA . VAL A 1 515 ? -36.907 -19.104 -26.348 1.00 33.83 505 VAL A CA 1
ATOM 3601 C C . VAL A 1 515 ? -37.932 -19.400 -27.427 1.00 34.70 505 VAL A C 1
ATOM 3602 O O . VAL A 1 515 ? -37.795 -18.949 -28.559 1.00 35.89 505 VAL A O 1
ATOM 3606 N N . GLN A 1 516 ? -38.948 -20.174 -27.080 1.00 33.57 506 GLN A N 1
ATOM 3607 C CA . GLN A 1 516 ? -40.020 -20.453 -28.015 1.00 37.11 506 GLN A CA 1
ATOM 3608 C C . GLN A 1 516 ? -41.334 -19.911 -27.457 1.00 41.52 506 GLN A C 1
ATOM 3609 O O . GLN A 1 516 ? -41.750 -20.280 -26.354 1.00 36.16 506 GLN A O 1
ATOM 3615 N N . LEU A 1 517 ? -41.975 -19.019 -28.205 1.00 38.03 507 LEU A N 1
ATOM 3616 C CA . LEU A 1 517 ? -43.258 -18.477 -27.780 1.00 37.23 507 LEU A CA 1
ATOM 3617 C C . LEU A 1 517 ? -44.396 -19.155 -28.536 1.00 40.83 507 LEU A C 1
ATOM 3618 O O . LEU A 1 517 ? -44.273 -19.486 -29.718 1.00 41.42 507 LEU A O 1
ATOM 3623 N N . THR A 1 518 ? -45.505 -19.364 -27.841 1.00 44.08 508 THR A N 1
ATOM 3624 C CA . THR A 1 518 ? -46.692 -19.945 -28.451 1.00 41.95 508 THR A CA 1
ATOM 3625 C C . THR A 1 518 ? -47.951 -19.112 -28.156 1.00 41.87 508 THR A C 1
ATOM 3626 O O . THR A 1 518 ? -49.047 -19.515 -28.520 1.00 47.78 508 THR A O 1
ATOM 3630 N N . ASP A 1 519 ? -47.777 -17.949 -27.520 1.00 39.80 509 ASP A N 1
ATOM 3631 C CA . ASP A 1 519 ? -48.884 -17.056 -27.141 1.00 42.87 509 ASP A CA 1
ATOM 3632 C C . ASP A 1 519 ? -48.579 -15.599 -27.404 1.00 42.51 509 ASP A C 1
ATOM 3633 O O . ASP A 1 519 ? -47.436 -15.221 -27.654 1.00 40.56 509 ASP A O 1
ATOM 3638 N N . GLU A 1 520 ? -49.619 -14.783 -27.255 1.00 42.73 510 GLU A N 1
ATOM 3639 C CA . GLU A 1 520 ? -49.536 -13.333 -27.329 1.00 45.98 510 GLU A CA 1
ATOM 3640 C C . GLU A 1 520 ? -49.001 -12.732 -26.036 1.00 41.39 510 GLU A C 1
ATOM 3641 O O . GLU A 1 520 ? -48.602 -11.570 -26.007 1.00 41.00 510 GLU A O 1
ATOM 3647 N N . SER A 1 521 ? -49.030 -13.508 -24.960 1.00 33.72 511 SER A N 1
ATOM 3648 C CA . SER A 1 521 ? -48.777 -12.952 -23.635 1.00 39.95 511 SER A CA 1
ATOM 3649 C C . SER A 1 521 ? -47.298 -12.990 -23.227 1.00 35.84 511 SER A C 1
ATOM 3650 O O . SER A 1 521 ? -46.503 -13.763 -23.763 1.00 36.47 511 SER A O 1
ATOM 3653 N N . ALA A 1 522 ? -46.938 -12.141 -22.274 1.00 33.00 512 ALA A N 1
ATOM 3654 C CA . ALA A 1 522 ? -45.571 -12.080 -21.784 1.00 29.28 512 ALA A CA 1
ATOM 3655 C C . ALA A 1 522 ? -45.203 -13.331 -20.987 1.00 34.51 512 ALA A C 1
ATOM 3656 O O . ALA A 1 522 ? -45.958 -13.800 -20.137 1.00 32.70 512 ALA A O 1
ATOM 3658 N N . ILE A 1 523 ? -44.036 -13.882 -21.268 1.00 33.54 513 ILE A N 1
ATOM 3659 C CA . ILE A 1 523 ? -43.496 -14.925 -20.410 1.00 35.59 513 ILE A CA 1
ATOM 3660 C C . ILE A 1 523 ? -42.285 -14.393 -19.658 1.00 30.87 513 ILE A C 1
ATOM 3661 O O . ILE A 1 523 ? -41.676 -13.406 -20.072 1.00 31.59 513 ILE A O 1
ATOM 3666 N N . THR A 1 524 ? -41.933 -15.046 -18.556 1.00 31.69 514 THR A N 1
ATOM 3667 C CA . THR A 1 524 ? -40.639 -14.807 -17.919 1.00 32.00 514 THR A CA 1
ATOM 3668 C C . THR A 1 524 ? -39.701 -16.002 -18.128 1.00 30.54 514 THR A C 1
ATOM 3669 O O . THR A 1 524 ? -39.908 -17.079 -17.558 1.00 35.92 514 THR A O 1
ATOM 3673 N N . LYS A 1 525 ? -38.676 -15.819 -18.951 1.00 29.76 515 LYS A N 1
ATOM 3674 C CA . LYS A 1 525 ? -37.685 -16.881 -19.139 1.00 31.07 515 LYS A CA 1
ATOM 3675 C C . LYS A 1 525 ? -36.707 -16.861 -17.981 1.00 28.55 515 LYS A C 1
ATOM 3676 O O . LYS A 1 525 ? -36.197 -15.798 -17.629 1.00 28.47 515 LYS A O 1
ATOM 3682 N N . VAL A 1 526 ? -36.464 -18.017 -17.373 1.00 30.19 516 VAL A N 1
ATOM 3683 C CA . VAL A 1 526 ? -35.453 -18.132 -16.325 1.00 24.57 516 VAL A CA 1
ATOM 3684 C C . VAL A 1 526 ? -34.287 -19.039 -16.767 1.00 27.95 516 VAL A C 1
ATOM 3685 O O . VAL A 1 526 ? -34.497 -20.131 -17.301 1.00 27.79 516 VAL A O 1
ATOM 3689 N N . ARG A 1 527 ? -33.062 -18.570 -16.534 1.00 27.64 517 ARG A N 1
ATOM 3690 C CA . ARG A 1 527 ? -31.857 -19.348 -16.814 1.00 27.77 517 ARG A CA 1
ATOM 3691 C C . ARG A 1 527 ? -30.977 -19.484 -15.575 1.00 26.79 517 ARG A C 1
ATOM 3692 O O . ARG A 1 527 ? -30.626 -18.478 -14.954 1.00 26.02 517 ARG A O 1
ATOM 3700 N N . LEU A 1 528 ? -30.606 -20.713 -15.221 1.00 27.62 518 LEU A N 1
ATOM 3701 C CA . LEU A 1 528 ? -29.661 -20.925 -14.117 1.00 25.72 518 LEU A CA 1
ATOM 3702 C C . LEU A 1 528 ? -28.228 -20.681 -14.582 1.00 28.46 518 LEU A C 1
ATOM 3703 O O . LEU A 1 528 ? -27.928 -20.776 -15.790 1.00 25.93 518 LEU A O 1
ATOM 3708 N N . ASP A 1 529 ? -27.350 -20.360 -13.623 1.00 25.05 519 ASP A N 1
ATOM 3709 C CA . ASP A 1 529 ? -25.916 -20.217 -13.886 1.00 25.53 519 ASP A CA 1
ATOM 3710 C C . ASP A 1 529 ? -25.341 -21.486 -14.515 1.00 24.54 519 ASP A C 1
ATOM 3711 O O . ASP A 1 529 ? -24.510 -21.439 -15.438 1.00 22.41 519 ASP A O 1
ATOM 3716 N N . THR A 1 530 ? -25.805 -22.623 -14.007 1.00 26.89 520 THR A N 1
ATOM 3717 C CA . THR A 1 530 ? -25.223 -23.919 -14.329 1.00 25.05 520 THR A CA 1
ATOM 3718 C C . THR A 1 530 ? -25.713 -24.442 -15.676 1.00 28.80 520 THR A C 1
ATOM 3719 O O . THR A 1 530 ? -25.271 -25.495 -16.126 1.00 30.33 520 THR A O 1
ATOM 3723 N N . ASP A 1 531 ? -26.629 -23.709 -16.312 1.00 25.68 521 ASP A N 1
ATOM 3724 C CA . ASP A 1 531 ? -27.124 -24.086 -17.634 1.00 25.37 521 ASP A CA 1
ATOM 3725 C C . ASP A 1 531 ? -26.528 -23.198 -18.731 1.00 28.35 521 ASP A C 1
ATOM 3726 O O . ASP A 1 531 ? -26.806 -23.391 -19.911 1.00 25.24 521 ASP A O 1
ATOM 3731 N N . SER A 1 532 ? -25.709 -22.229 -18.332 1.00 26.61 522 SER A N 1
ATOM 3732 C CA . SER A 1 532 ? -25.143 -21.253 -19.252 1.00 27.33 522 SER A CA 1
ATOM 3733 C C . SER A 1 532 ? -24.430 -21.873 -20.456 1.00 25.67 522 SER A C 1
ATOM 3734 O O . SER A 1 532 ? -23.606 -22.774 -20.309 1.00 25.65 522 SER A O 1
ATOM 3737 N N . SER A 1 533 ? -24.735 -21.372 -21.651 1.00 26.72 523 SER A N 1
ATOM 3738 C CA . SER A 1 533 ? -24.082 -21.851 -22.873 1.00 26.90 523 SER A CA 1
ATOM 3739 C C . SER A 1 533 ? -22.566 -21.606 -22.867 1.00 30.33 523 SER A C 1
ATOM 3740 O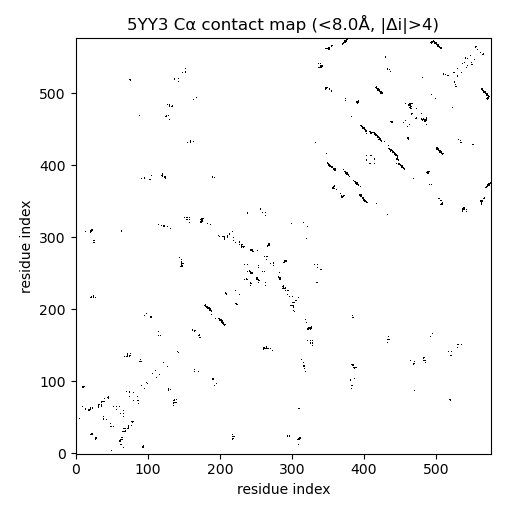 O . SER A 1 533 ? -21.819 -22.233 -23.621 1.00 30.81 523 SER A O 1
ATOM 3743 N N . VAL A 1 534 ? -22.130 -20.689 -22.011 1.00 28.00 524 VAL A N 1
ATOM 3744 C CA . VAL A 1 534 ? -20.743 -20.242 -21.930 1.00 27.79 524 VAL A CA 1
ATOM 3745 C C . VAL A 1 534 ? -19.910 -21.112 -20.972 1.00 25.37 524 VAL A C 1
ATOM 3746 O O . VAL A 1 534 ? -18.686 -21.196 -21.073 1.00 24.38 524 VAL A O 1
ATOM 3750 N N . ALA A 1 535 ? -20.593 -21.804 -20.073 1.00 25.30 525 ALA A N 1
ATOM 3751 C CA . ALA A 1 535 ? -19.939 -22.426 -18.934 1.00 24.19 525 ALA A CA 1
ATOM 3752 C C . ALA A 1 535 ? -19.471 -23.859 -19.167 1.00 24.88 525 ALA A C 1
ATOM 3753 O O . ALA A 1 535 ? -20.117 -24.636 -19.856 1.00 26.76 525 ALA A O 1
ATOM 3755 N N . ARG A 1 536 ? -18.340 -24.189 -18.554 1.00 26.08 526 ARG A N 1
ATOM 3756 C CA . ARG A 1 536 ? -17.825 -25.553 -18.469 1.00 24.38 526 ARG A CA 1
ATOM 3757 C C . ARG A 1 536 ? -18.690 -26.355 -17.492 1.00 25.41 526 ARG A C 1
ATOM 3758 O O . ARG A 1 536 ? -18.911 -25.931 -16.363 1.00 25.19 526 ARG A O 1
ATOM 3766 N N . LYS A 1 537 ? -19.223 -27.491 -17.925 1.00 27.06 527 LYS A N 1
ATOM 3767 C CA . LYS A 1 537 ? -20.204 -28.195 -17.101 1.00 29.17 527 LYS A CA 1
ATOM 3768 C C . LYS A 1 537 ? -19.565 -29.206 -16.176 1.00 29.11 527 LYS A C 1
ATOM 3769 O O . LYS A 1 537 ? -19.793 -30.406 -16.286 1.00 33.48 527 LYS A O 1
ATOM 3775 N N . MET A 1 538 ? -18.763 -28.701 -15.252 1.00 27.80 528 MET A N 1
ATOM 3776 C CA . MET A 1 538 ? -18.081 -29.540 -14.298 1.00 30.63 528 MET A CA 1
ATOM 3777 C C . MET A 1 538 ? -18.093 -28.818 -12.970 1.00 29.62 528 MET A C 1
ATOM 3778 O O . MET A 1 538 ? -18.203 -27.594 -12.934 1.00 30.32 528 MET A O 1
ATOM 3783 N N . GLY A 1 539 ? -17.987 -29.567 -11.878 1.00 30.18 529 GLY A N 1
ATOM 3784 C CA . GLY A 1 539 ? -17.724 -28.962 -10.590 1.00 27.80 529 GLY A CA 1
ATOM 3785 C C . GLY A 1 539 ? -16.256 -28.579 -10.542 1.00 30.76 529 GLY A C 1
ATOM 3786 O O . GLY A 1 539 ? -15.531 -28.769 -11.529 1.00 31.36 529 GLY A O 1
ATOM 3787 N N . ASN A 1 540 ? -15.811 -28.037 -9.410 1.00 27.86 530 ASN A N 1
ATOM 3788 C CA . ASN A 1 540 ? -14.397 -27.714 -9.212 1.00 24.77 530 ASN A CA 1
ATOM 3789 C C . ASN A 1 540 ? -13.485 -28.908 -9.435 1.00 27.54 530 ASN A C 1
ATOM 3790 O O . ASN A 1 540 ? -13.834 -30.036 -9.057 1.00 26.67 530 ASN A O 1
ATOM 3795 N N . TYR A 1 541 ? -12.323 -28.646 -10.038 1.00 24.65 531 TYR A N 1
ATOM 3796 C CA . TYR A 1 541 ? -11.298 -29.660 -10.274 1.00 26.03 531 TYR A CA 1
ATOM 3797 C C . TYR A 1 541 ? -11.786 -30.773 -11.204 1.00 26.77 531 TYR A C 1
ATOM 3798 O O . TYR A 1 541 ? -11.414 -31.946 -11.058 1.00 27.62 531 TYR A O 1
ATOM 3807 N N . GLY A 1 542 ? -12.610 -30.378 -12.172 1.00 28.33 532 GLY A N 1
ATOM 3808 C CA . GLY A 1 542 ? -13.059 -31.279 -13.217 1.00 28.01 532 GLY A CA 1
ATOM 3809 C C . GLY A 1 542 ? -13.979 -32.391 -12.748 1.00 33.30 532 GLY A C 1
ATOM 3810 O O . GLY A 1 542 ? -14.132 -33.386 -13.452 1.00 36.29 532 GLY A O 1
ATOM 3811 N N . GLU A 1 543 ? -14.587 -32.242 -11.570 1.00 31.51 533 GLU A N 1
ATOM 3812 C CA . GLU A 1 543 ? -15.615 -33.187 -11.118 1.00 35.46 533 GLU A CA 1
ATOM 3813 C C . GLU A 1 543 ? -16.834 -33.111 -12.023 1.00 38.63 533 GLU A C 1
ATOM 3814 O O . GLU A 1 543 ? -17.309 -32.021 -12.337 1.00 38.08 533 GLU A O 1
ATOM 3820 N N . PRO A 1 544 ? -17.364 -34.270 -12.432 1.00 42.46 534 PRO A N 1
ATOM 3821 C CA . PRO A 1 544 ? -18.422 -34.258 -13.443 1.00 45.17 534 PRO A CA 1
ATOM 3822 C C . PRO A 1 544 ? -19.753 -33.786 -12.890 1.00 40.12 534 PRO A C 1
ATOM 3823 O O . PRO A 1 544 ? -19.956 -33.773 -11.677 1.00 46.33 534 PRO A O 1
ATOM 3827 N N . ASP A 1 545 ? -20.636 -33.383 -13.794 1.00 49.02 535 ASP A N 1
ATOM 3828 C CA . ASP A 1 545 ? -22.014 -33.044 -13.457 1.00 55.98 535 ASP A CA 1
ATOM 3829 C C . ASP A 1 545 ? -22.966 -34.034 -14.112 1.00 54.03 535 ASP A C 1
ATOM 3830 O O . ASP A 1 545 ? -23.010 -34.122 -15.347 1.00 53.09 535 ASP A O 1
ATOM 3835 N N . PRO A 1 546 ? -23.724 -34.783 -13.283 1.00 54.99 536 PRO A N 1
ATOM 3836 C CA . PRO A 1 546 ? -24.724 -35.759 -13.739 1.00 56.35 536 PRO A CA 1
ATOM 3837 C C . PRO A 1 546 ? -25.616 -35.210 -14.849 1.00 60.02 536 PRO A C 1
ATOM 3838 O O . PRO A 1 546 ? -25.766 -35.841 -15.908 1.00 65.79 536 PRO A O 1
ATOM 3842 N N . ARG A 1 547 ? -26.174 -34.025 -14.607 1.00 55.09 537 ARG A N 1
ATOM 3843 C CA . ARG A 1 547 ? -27.095 -33.389 -15.543 1.00 54.31 537 ARG A CA 1
ATOM 3844 C C . ARG A 1 547 ? -26.464 -33.153 -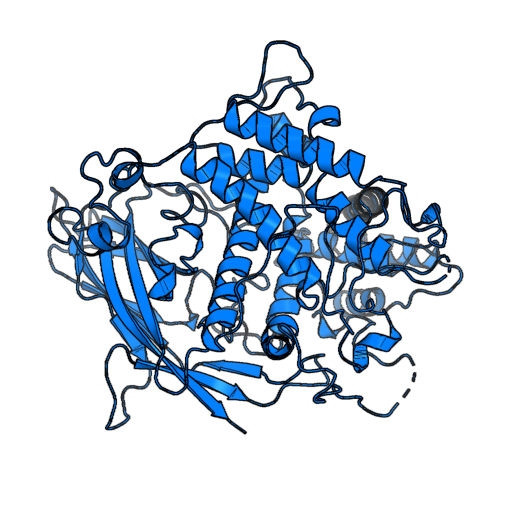16.914 1.00 52.41 537 ARG A C 1
ATOM 3845 O O . ARG A 1 547 ? -27.165 -32.951 -17.907 1.00 52.75 537 ARG A O 1
ATOM 3853 N N . TYR A 1 548 ? -25.140 -33.179 -16.979 1.00 54.31 538 TYR A N 1
ATOM 3854 C CA . TYR A 1 548 ? -24.482 -32.827 -18.225 1.00 57.35 538 TYR A CA 1
ATOM 3855 C C . TYR A 1 548 ? -23.506 -33.888 -18.714 1.00 61.54 538 TYR A C 1
ATOM 3856 O O . TYR A 1 548 ? -22.445 -33.568 -19.258 1.00 66.72 538 TYR A O 1
ATOM 3865 N N . ALA A 1 549 ? -23.897 -35.151 -18.543 1.00 61.83 539 ALA A N 1
ATOM 3866 C CA . ALA A 1 549 ? -23.101 -36.288 -18.988 1.00 54.92 539 ALA A CA 1
ATOM 3867 C C . ALA A 1 549 ? -22.771 -36.218 -20.486 1.00 55.77 539 ALA A C 1
ATOM 3868 O O . ALA A 1 549 ? -21.728 -36.709 -20.911 1.00 54.75 539 ALA A O 1
ATOM 3870 N N . SER A 1 550 ? -23.638 -35.604 -21.289 1.00 56.66 540 SER A N 1
ATOM 3871 C CA . SER A 1 550 ? -23.368 -35.533 -22.725 1.00 56.14 540 SER A CA 1
ATOM 3872 C C . SER A 1 550 ? -22.457 -34.356 -23.064 1.00 52.21 540 SER A C 1
ATOM 3873 O O . SER A 1 550 ? -21.304 -34.561 -23.444 1.00 54.06 540 SER A O 1
ATOM 3876 N N . ALA A 1 551 ? -22.963 -33.132 -22.911 1.00 50.47 541 ALA A N 1
ATOM 3877 C CA . ALA A 1 551 ? -22.237 -31.931 -23.336 1.00 45.39 541 ALA A CA 1
ATOM 3878 C C . ALA A 1 551 ? -21.496 -31.257 -22.172 1.00 42.98 541 ALA A C 1
ATOM 3879 O O . ALA A 1 551 ? -21.991 -30.311 -21.569 1.00 39.32 541 ALA A O 1
ATOM 3881 N N . VAL A 1 552 ? -20.297 -31.749 -21.882 1.00 41.43 542 VAL A N 1
ATOM 3882 C CA . VAL A 1 552 ? -19.521 -31.325 -20.726 1.00 36.36 542 VAL A CA 1
ATOM 3883 C C . VAL A 1 552 ? -18.876 -29.943 -20.928 1.00 34.22 542 VAL A C 1
ATOM 3884 O O . VAL A 1 552 ? -18.683 -29.197 -19.961 1.00 31.21 542 VAL A O 1
ATOM 3888 N N . PHE A 1 553 ? -18.576 -29.605 -22.185 1.00 31.98 543 PHE A N 1
ATOM 3889 C CA . PHE A 1 553 ? -17.918 -28.353 -22.548 1.00 27.29 543 PHE A CA 1
ATOM 3890 C C . PHE A 1 553 ? -16.668 -28.147 -21.689 1.00 28.82 543 PHE A C 1
ATOM 3891 O O . PHE A 1 553 ? -16.510 -27.119 -21.022 1.00 30.11 543 PHE A O 1
ATOM 3899 N N . ARG A 1 554 ? -15.782 -29.145 -21.708 1.00 27.82 544 ARG A N 1
ATOM 3900 C CA . ARG A 1 554 ? -14.596 -29.129 -20.860 1.00 24.02 544 ARG A CA 1
ATOM 3901 C C . ARG A 1 554 ? -13.769 -27.872 -21.101 1.00 24.50 544 ARG A C 1
ATOM 3902 O O . ARG A 1 554 ? -13.173 -27.328 -20.174 1.00 20.62 544 ARG A O 1
ATOM 3910 N N . HIS A 1 555 ? -13.751 -27.408 -22.348 1.00 25.35 545 HIS A N 1
ATOM 3911 C CA . HIS A 1 555 ? -12.987 -26.216 -22.727 1.00 25.03 545 HIS A CA 1
ATOM 3912 C C . HIS A 1 555 ? -13.818 -24.928 -22.667 1.00 24.48 545 HIS A C 1
ATOM 3913 O O . HIS A 1 555 ? -13.413 -23.897 -23.198 1.00 25.11 545 HIS A O 1
ATOM 3920 N N . GLY A 1 556 ? -14.974 -24.984 -22.015 1.00 22.03 546 GLY A N 1
ATOM 3921 C CA . GLY A 1 556 ? -15.732 -23.776 -21.734 1.00 22.15 546 GLY A CA 1
ATOM 3922 C C . GLY A 1 556 ? -15.183 -22.977 -20.544 1.00 24.97 546 GLY A C 1
ATOM 3923 O O . GLY A 1 556 ? -14.124 -23.289 -19.981 1.00 21.41 546 GLY A O 1
ATOM 3924 N N . TRP A 1 557 ? -15.903 -21.932 -20.161 1.00 23.15 547 TRP A N 1
ATOM 3925 C CA . TRP A 1 557 ? -15.480 -21.091 -19.051 1.00 23.90 547 TRP A CA 1
ATOM 3926 C C . TRP A 1 557 ? -15.841 -21.727 -17.695 1.00 23.05 547 TRP A C 1
ATOM 3927 O O . TRP A 1 557 ? -16.957 -22.189 -17.506 1.00 22.97 547 TRP A O 1
ATOM 3938 N N . PRO A 1 558 ? -14.880 -21.775 -16.758 1.00 25.00 548 PRO A N 1
ATOM 3939 C CA . PRO A 1 558 ? -15.161 -22.409 -15.457 1.00 24.48 548 PRO A CA 1
ATOM 3940 C C . PRO A 1 558 ? -16.359 -21.761 -14.718 1.00 23.79 548 PRO A C 1
ATOM 3941 O O . PRO A 1 558 ? -16.452 -20.531 -14.655 1.00 22.56 548 PRO A O 1
ATOM 3945 N N . GLN A 1 559 ? -17.264 -22.579 -14.191 1.00 21.26 549 GLN A N 1
ATOM 3946 C CA . GLN A 1 559 ? -18.438 -22.069 -13.472 1.00 24.66 549 GLN A CA 1
ATOM 3947 C C . GLN A 1 559 ? -18.051 -21.160 -12.283 1.00 23.41 549 GLN A C 1
ATOM 3948 O O . GLN A 1 559 ? -18.685 -20.128 -12.046 1.00 21.57 549 GLN A O 1
ATOM 3954 N N . ASN A 1 560 ? -16.995 -21.534 -11.562 1.00 21.67 550 ASN A N 1
ATOM 3955 C CA . ASN A 1 560 ? -16.526 -20.752 -10.426 1.00 21.97 550 ASN A CA 1
ATOM 3956 C C . ASN A 1 560 ? -15.961 -19.379 -10.803 1.00 22.22 550 ASN A C 1
ATOM 3957 O O . ASN A 1 560 ? -15.814 -18.520 -9.928 1.00 22.73 550 ASN A O 1
ATOM 3962 N N . LEU A 1 561 ? -15.655 -19.166 -12.088 1.00 19.95 551 LEU A N 1
ATOM 3963 C CA . LEU A 1 561 ? -15.143 -17.871 -12.538 1.00 20.72 551 LEU A CA 1
ATOM 3964 C C . LEU A 1 561 ? -16.157 -17.111 -13.369 1.00 19.81 551 LEU A C 1
ATOM 3965 O O . LEU A 1 561 ? -15.810 -16.104 -13.984 1.00 21.83 551 LEU A O 1
ATOM 3970 N N . MET A 1 562 ? -17.399 -17.590 -13.413 1.00 21.76 552 MET A N 1
ATOM 3971 C CA . MET A 1 562 ? -18.401 -16.978 -14.288 1.00 20.57 552 MET A CA 1
ATOM 3972 C C . MET A 1 562 ? -18.643 -15.540 -13.901 1.00 21.57 552 MET A C 1
ATOM 3973 O O . MET A 1 562 ? -18.826 -14.675 -14.754 1.00 21.85 552 MET A O 1
ATOM 3978 N N . LEU A 1 563 ? -18.628 -15.281 -12.600 1.00 21.79 553 LEU A N 1
ATOM 3979 C CA . LEU A 1 563 ? -18.815 -13.923 -12.104 1.00 21.96 553 LEU A CA 1
ATOM 3980 C C . LEU A 1 563 ? -17.478 -13.252 -11.831 1.00 20.15 553 LEU A C 1
ATOM 3981 O O . LEU A 1 563 ? -16.611 -13.852 -11.202 1.00 21.06 553 LEU A O 1
ATOM 3986 N N . PRO A 1 564 ? -17.305 -12.007 -12.300 1.00 18.75 554 PRO A N 1
ATOM 3987 C CA . PRO A 1 564 ? -16.195 -11.212 -11.772 1.00 19.58 554 PRO A CA 1
ATOM 3988 C C . PRO A 1 564 ? -16.270 -11.185 -10.252 1.00 19.28 554 PRO A C 1
ATOM 3989 O O . PRO A 1 564 ? -17.371 -11.214 -9.732 1.00 17.98 554 PRO A O 1
ATOM 3993 N N . VAL A 1 565 ? -15.132 -11.156 -9.567 1.00 19.43 555 VAL A N 1
ATOM 3994 C CA . VAL A 1 565 ? -15.089 -11.287 -8.113 1.00 22.34 555 VAL A CA 1
ATOM 3995 C C . VAL A 1 565 ? -15.883 -10.166 -7.388 1.00 23.03 555 VAL A C 1
ATOM 3996 O O . VAL A 1 565 ? -16.459 -10.399 -6.322 1.00 20.70 555 VAL A O 1
ATOM 4000 N N . GLY A 1 566 ? -15.937 -8.971 -7.976 1.00 19.48 556 GLY A N 1
ATOM 4001 C CA . GLY A 1 566 ? -16.673 -7.870 -7.384 1.00 19.42 556 GLY A CA 1
ATOM 4002 C C . GLY A 1 566 ? -15.922 -7.163 -6.270 1.00 20.93 556 GLY A C 1
ATOM 4003 O O . GLY A 1 566 ? -14.716 -7.357 -6.093 1.00 21.47 556 GLY A O 1
ATOM 4004 N N . LYS A 1 567 ? -16.634 -6.330 -5.512 1.00 24.26 557 LYS A N 1
ATOM 4005 C CA . LYS A 1 567 ? -16.035 -5.628 -4.370 1.00 22.24 557 LYS A CA 1
ATOM 4006 C C . LYS A 1 567 ? -16.802 -5.890 -3.086 1.00 23.13 557 LYS A C 1
ATOM 4007 O O . LYS A 1 567 ? -17.992 -6.207 -3.126 1.00 26.01 557 LYS A O 1
ATOM 4013 N N . VAL A 1 568 ? -16.124 -5.759 -1.945 1.00 25.79 558 VAL A N 1
ATOM 4014 C CA . VAL A 1 568 ? -16.749 -6.042 -0.645 1.00 25.04 558 VAL A CA 1
ATOM 4015 C C . VAL A 1 568 ? -18.040 -5.237 -0.478 1.00 23.02 558 VAL A C 1
ATOM 4016 O O . VAL A 1 568 ? -19.067 -5.774 -0.043 1.00 28.01 558 VAL A O 1
ATOM 4020 N N . GLU A 1 569 ? -17.993 -3.967 -0.880 1.00 22.17 559 GLU A N 1
ATOM 4021 C CA . GLU A 1 569 ? -19.130 -3.066 -0.776 1.00 24.84 559 GLU A CA 1
ATOM 4022 C C . GLU A 1 569 ? -20.177 -3.277 -1.866 1.00 30.10 559 GLU A C 1
ATOM 4023 O O . GLU A 1 569 ? -21.237 -2.656 -1.824 1.00 28.82 559 GLU A O 1
ATOM 4029 N N . GLY A 1 570 ? -19.877 -4.134 -2.848 1.00 28.12 560 GLY A N 1
ATOM 4030 C CA . GLY A 1 570 ? -20.799 -4.412 -3.943 1.00 24.70 560 GLY A CA 1
ATOM 4031 C C . GLY A 1 570 ? -20.491 -3.584 -5.179 1.00 29.40 560 GLY A C 1
ATOM 4032 O O . GLY A 1 570 ? -20.792 -2.391 -5.230 1.00 28.70 560 GLY A O 1
ATOM 4033 N N . MET A 1 571 ? -19.893 -4.216 -6.184 1.00 29.49 561 MET A N 1
ATOM 4034 C CA . MET A 1 571 ? -19.419 -3.494 -7.359 1.00 23.50 561 MET A CA 1
ATOM 4035 C C . MET A 1 571 ? -20.502 -3.416 -8.423 1.00 27.32 561 MET A C 1
ATOM 4036 O O . MET A 1 571 ? -21.157 -4.412 -8.726 1.00 25.63 561 MET A O 1
ATOM 4041 N N . PRO A 1 572 ? -20.707 -2.222 -8.991 1.00 32.21 562 PRO A N 1
ATOM 4042 C CA . PRO A 1 572 ? -21.792 -2.081 -9.973 1.00 27.86 562 PRO A CA 1
ATOM 4043 C C . PRO A 1 572 ? -21.441 -2.637 -11.354 1.00 27.34 562 PRO A C 1
ATOM 4044 O O . PRO A 1 572 ? -20.393 -2.334 -11.918 1.00 21.56 562 PRO A O 1
ATOM 4048 N N . PHE A 1 573 ? -22.336 -3.472 -11.879 1.00 24.55 563 PHE A N 1
ATOM 4049 C CA . PHE A 1 573 ? -22.218 -3.992 -13.238 1.00 22.07 563 PHE A CA 1
ATOM 4050 C C . PHE A 1 573 ? -23.493 -3.693 -14.009 1.00 23.71 563 PHE A C 1
ATOM 4051 O O . PHE A 1 573 ? -24.513 -3.355 -13.424 1.00 24.04 563 PHE A O 1
ATOM 4059 N N . VAL A 1 574 ? -23.443 -3.816 -15.325 1.00 25.54 564 VAL A N 1
ATOM 4060 C CA . VAL A 1 574 ? -24.652 -3.680 -16.123 1.00 23.46 564 VAL A CA 1
ATOM 4061 C C . VAL A 1 574 ? -24.925 -4.989 -16.854 1.00 24.91 564 VAL A C 1
ATOM 4062 O O . VAL A 1 574 ? -24.001 -5.607 -17.395 1.00 25.10 564 VAL A O 1
ATOM 4066 N N . ALA A 1 575 ? -26.177 -5.429 -16.835 1.00 25.61 565 ALA A N 1
ATOM 4067 C CA . ALA A 1 575 ? -26.590 -6.592 -17.607 1.00 21.57 565 ALA A CA 1
ATOM 4068 C C . ALA A 1 575 ? -27.281 -6.128 -18.872 1.00 24.45 565 ALA A C 1
ATOM 4069 O O . ALA A 1 575 ? -28.025 -5.159 -18.856 1.00 27.71 565 ALA A O 1
ATOM 4071 N N . PHE A 1 576 ? -27.012 -6.829 -19.966 1.00 21.90 566 PHE A N 1
ATOM 4072 C CA . PHE A 1 576 ? -27.524 -6.487 -21.278 1.00 22.72 566 PHE A CA 1
ATOM 4073 C C . PHE A 1 576 ? -28.130 -7.741 -21.889 1.00 24.23 566 PHE A C 1
ATOM 4074 O O . PHE A 1 576 ? -27.537 -8.821 -21.818 1.00 24.48 566 PHE A O 1
ATOM 4082 N N . CYS A 1 577 ? -29.314 -7.600 -22.474 1.00 23.32 567 CYS A N 1
ATOM 4083 C CA . CYS A 1 577 ? -29.964 -8.722 -23.116 1.00 23.54 567 CYS A CA 1
ATOM 4084 C C . CYS A 1 577 ? -30.547 -8.263 -24.443 1.00 24.93 567 CYS A C 1
ATOM 4085 O O . CYS A 1 577 ? -31.290 -7.278 -24.516 1.00 24.96 567 CYS A O 1
ATOM 4088 N N . ILE A 1 578 ? -30.178 -8.962 -25.504 1.00 26.43 568 ILE A N 1
ATOM 4089 C CA . ILE A 1 578 ? -30.738 -8.678 -26.814 1.00 24.75 568 ILE A CA 1
ATOM 4090 C C . ILE A 1 578 ? -31.481 -9.923 -27.314 1.00 27.43 568 ILE A C 1
ATOM 4091 O O . ILE A 1 578 ? -31.061 -11.059 -27.059 1.00 25.54 568 ILE A O 1
ATOM 4096 N N . ALA A 1 579 ? -32.612 -9.715 -27.982 1.00 26.82 569 ALA A N 1
ATOM 4097 C CA . ALA A 1 579 ? -33.321 -10.830 -28.602 1.00 24.40 569 ALA A CA 1
ATOM 4098 C C . ALA A 1 579 ? -33.092 -10.817 -30.109 1.00 27.18 569 ALA A C 1
ATOM 4099 O O . ALA A 1 579 ? -33.403 -9.839 -30.795 1.00 23.84 569 ALA A O 1
ATOM 4101 N N . THR A 1 580 ? -32.532 -11.896 -30.635 1.00 25.41 570 THR A N 1
ATOM 4102 C CA . THR A 1 580 ? -32.320 -11.954 -32.070 1.00 28.56 570 THR A CA 1
ATOM 4103 C C . THR A 1 580 ? -33.185 -13.018 -32.726 1.00 27.31 570 THR A C 1
ATOM 4104 O O . THR A 1 580 ? -33.534 -14.031 -32.112 1.00 25.14 570 THR A O 1
ATOM 4108 N N . ASP A 1 581 ? -33.554 -12.751 -33.971 1.00 29.60 571 ASP A N 1
ATOM 4109 C CA . ASP A 1 581 ? -34.048 -13.785 -34.873 1.00 33.57 571 ASP A CA 1
ATOM 4110 C C . ASP A 1 581 ? -32.888 -14.346 -35.672 1.00 33.23 571 ASP A C 1
ATOM 4111 O O . ASP A 1 581 ? -32.308 -13.641 -36.484 1.00 36.25 571 ASP A O 1
ATOM 4116 N N . ASP A 1 582 ? -32.566 -15.614 -35.448 1.00 37.97 572 ASP A N 1
ATOM 4117 C CA . ASP A 1 582 ? -31.410 -16.240 -36.088 1.00 43.61 572 ASP A CA 1
ATOM 4118 C C . ASP A 1 582 ? -31.761 -17.135 -37.284 1.00 48.28 572 ASP A C 1
ATOM 4119 O O . ASP A 1 582 ? -30.883 -17.806 -37.825 1.00 51.95 572 ASP A O 1
ATOM 4124 N N . GLY A 1 583 ? -33.025 -17.132 -37.709 1.00 46.90 573 GLY A N 1
ATOM 4125 C CA . GLY A 1 583 ? -33.470 -17.982 -38.806 1.00 44.16 573 GLY A CA 1
ATOM 4126 C C . GLY A 1 583 ? -33.466 -19.453 -38.425 1.00 45.37 573 GLY A C 1
ATOM 4127 O O . GLY A 1 583 ? -33.427 -19.787 -37.237 1.00 53.29 573 GLY A O 1
ATOM 4128 N N . ILE A 1 584 ? -33.501 -20.342 -39.417 1.00 52.22 574 ILE A N 1
ATOM 4129 C CA . ILE A 1 584 ? -33.399 -21.772 -39.127 1.00 53.72 574 ILE A CA 1
ATOM 4130 C C . ILE A 1 584 ? -31.943 -22.174 -39.051 1.00 52.88 574 ILE A C 1
ATOM 4131 O O . ILE A 1 584 ? -31.192 -21.948 -39.998 1.00 53.76 574 ILE A O 1
ATOM 4136 N N . PRO A 1 585 ? -31.540 -22.768 -37.914 1.00 60.35 575 PRO A N 1
ATOM 4137 C CA . PRO A 1 585 ? -30.134 -23.139 -37.712 1.00 66.76 575 PRO A CA 1
ATOM 4138 C C . PRO A 1 585 ? -29.666 -24.241 -38.662 1.00 69.77 575 PRO A C 1
ATOM 4139 O O . PRO A 1 585 ? -30.354 -25.250 -38.847 1.00 68.73 575 PRO A O 1
ATOM 4143 N N . ASP A 1 586 ? -28.505 -24.033 -39.273 1.00 66.30 576 ASP A N 1
ATOM 4144 C CA . ASP A 1 586 ? -27.826 -25.108 -39.973 1.00 72.48 576 ASP A CA 1
ATOM 4145 C C . ASP A 1 586 ? -27.341 -26.116 -38.927 1.00 74.42 576 ASP A C 1
ATOM 4146 O O . ASP A 1 586 ? -27.207 -25.765 -37.755 1.00 70.06 576 ASP A O 1
ATOM 4151 N N . PRO A 1 587 ? -27.118 -27.381 -39.332 1.00 75.14 577 PRO A N 1
ATOM 4152 C CA . PRO A 1 587 ? -26.638 -28.370 -38.355 1.00 69.57 577 PRO A CA 1
ATOM 4153 C C . PRO A 1 587 ? -25.327 -27.938 -37.701 1.00 65.32 577 PRO A C 1
ATOM 4154 O O . PRO A 1 587 ? -24.420 -27.481 -38.393 1.00 63.26 577 PRO A O 1
ATOM 4158 N N . ALA A 1 588 ? -25.246 -28.059 -36.380 1.00 66.13 578 ALA A N 1
ATOM 4159 C CA . ALA A 1 588 ? -24.029 -27.702 -35.660 1.00 63.96 578 ALA A CA 1
ATOM 4160 C C . ALA A 1 588 ? -22.875 -28.590 -36.112 1.00 62.50 578 ALA A C 1
ATOM 4161 O O . ALA A 1 588 ? -23.087 -29.765 -36.425 1.00 59.42 578 ALA A O 1
ATOM 4163 N N . PRO A 1 589 ? -21.651 -28.027 -36.158 1.00 61.66 579 PRO A N 1
ATOM 4164 C CA . PRO A 1 589 ? -20.474 -28.820 -36.519 1.00 52.43 579 PRO A CA 1
ATOM 4165 C C . PRO A 1 589 ? -20.330 -30.047 -35.628 1.00 53.62 579 PRO A C 1
ATOM 4166 O O . PRO A 1 589 ? -20.833 -30.072 -34.498 1.00 56.79 579 PRO A O 1
ATOM 4170 N N . ALA A 1 590 ? -19.669 -31.073 -36.148 1.00 54.91 580 ALA A N 1
ATOM 4171 C CA . ALA A 1 590 ? -19.469 -32.290 -35.385 1.00 50.94 580 ALA A CA 1
ATOM 4172 C C . ALA A 1 590 ? -18.604 -31.983 -34.177 1.00 54.08 580 ALA A C 1
ATOM 4173 O O . ALA A 1 590 ? -17.825 -31.024 -34.194 1.00 50.59 580 ALA A O 1
ATOM 4175 N N . PRO A 1 591 ? -18.756 -32.779 -33.115 1.00 50.41 581 PRO A N 1
ATOM 4176 C CA . PRO A 1 591 ? -17.782 -32.774 -32.022 1.00 54.90 581 PRO A CA 1
ATOM 4177 C C . PRO A 1 591 ? -16.328 -32.802 -32.535 1.00 52.14 581 PRO A C 1
ATOM 4178 O O . PRO A 1 591 ? -16.052 -33.469 -33.536 1.00 51.49 581 PRO A O 1
ATOM 4182 N N . PRO A 1 592 ? -15.415 -32.074 -31.858 1.00 48.33 582 PRO A N 1
ATOM 4183 C CA . PRO A 1 592 ? -15.699 -31.300 -30.640 1.00 49.68 582 PRO A CA 1
ATOM 4184 C C . PRO A 1 592 ? -15.930 -29.797 -30.881 1.00 51.51 582 PRO A C 1
ATOM 4185 O O . PRO A 1 592 ? -15.690 -28.995 -29.971 1.00 48.50 582 PRO A O 1
ATOM 4189 N N . PHE A 1 593 ? -16.391 -29.429 -32.072 1.00 52.40 583 PHE A N 1
ATOM 4190 C CA . PHE A 1 593 ? -16.555 -28.021 -32.443 1.00 47.16 583 PHE A CA 1
ATOM 4191 C C . PHE A 1 593 ? -17.991 -27.481 -32.285 1.00 48.65 583 PHE A C 1
ATOM 4192 O O . PHE A 1 593 ? -18.283 -26.349 -32.675 1.00 51.49 583 PHE A O 1
ATOM 4200 N N . HIS A 1 594 ? -18.875 -28.284 -31.710 1.00 45.95 584 HIS A N 1
ATOM 4201 C CA . HIS A 1 594 ? -20.298 -27.958 -31.632 1.00 46.59 584 HIS A CA 1
ATOM 4202 C C . HIS A 1 594 ? -20.685 -26.807 -30.683 1.00 47.19 584 HIS A C 1
ATOM 4203 O O . HIS A 1 594 ? -21.853 -26.401 -30.646 1.00 46.50 584 HIS A O 1
ATOM 4210 N N . HIS A 1 595 ? -19.726 -26.286 -29.919 1.00 45.04 585 HIS A N 1
ATOM 4211 C CA . HIS A 1 595 ? -20.014 -25.232 -28.943 1.00 40.16 585 HIS A CA 1
ATOM 4212 C C . HIS A 1 595 ? -19.860 -23.819 -29.481 1.00 40.41 585 HIS A C 1
ATOM 4213 O O . HIS A 1 595 ? -20.228 -22.851 -28.824 1.00 45.67 585 HIS A O 1
ATOM 4220 N N . TYR A 1 596 ? -19.300 -23.690 -30.669 1.00 46.70 586 TYR A N 1
ATOM 4221 C CA . TYR A 1 596 ? -18.929 -22.372 -31.148 1.00 53.53 586 TYR A CA 1
ATOM 4222 C C . TYR A 1 596 ? -19.706 -22.042 -32.431 1.00 62.33 586 TYR A C 1
ATOM 4223 O O . TYR A 1 596 ? -19.252 -21.264 -33.275 1.00 64.89 586 TYR A O 1
ATOM 4232 N N . HIS A 1 597 ? -20.900 -22.623 -32.542 1.00 55.73 587 HIS A N 1
ATOM 4233 C CA . HIS A 1 597 ? -21.755 -22.463 -33.716 1.00 57.96 587 HIS A CA 1
ATOM 4234 C C . HIS A 1 597 ? -22.844 -21.393 -33.558 1.00 57.62 587 HIS A C 1
ATOM 4235 O O . HIS A 1 597 ? -23.865 -21.621 -32.915 1.00 56.01 587 HIS A O 1
ATOM 4242 N N . ASP A 1 598 ? -22.634 -20.237 -34.177 1.00 56.31 588 ASP A N 1
ATOM 4243 C CA . ASP A 1 598 ? -23.582 -19.139 -34.071 1.00 50.36 588 ASP A CA 1
ATOM 4244 C C . ASP A 1 598 ? -23.746 -18.413 -35.395 1.00 43.57 588 ASP A C 1
ATOM 4245 O O . ASP A 1 598 ? -22.796 -17.830 -35.910 1.00 42.43 588 ASP A O 1
ATOM 4250 N N . PRO A 1 599 ? -24.975 -18.418 -35.926 1.00 45.26 589 PRO A N 1
ATOM 4251 C CA . PRO A 1 599 ? -25.368 -17.700 -37.146 1.00 46.08 589 PRO A CA 1
ATOM 4252 C C . PRO A 1 599 ? -24.901 -16.233 -37.183 1.00 45.94 589 PRO A C 1
ATOM 4253 O O . PRO A 1 599 ? -24.806 -15.654 -38.270 1.00 45.37 589 PRO A O 1
ATOM 4257 N N . ARG A 1 600 ? -24.627 -15.644 -36.017 1.00 46.19 590 ARG A N 1
ATOM 4258 C CA . ARG A 1 600 ? -24.342 -14.208 -35.913 1.00 41.86 590 ARG A CA 1
ATOM 4259 C C . ARG A 1 600 ? -22.870 -13.865 -35.696 1.00 40.68 590 ARG A C 1
ATOM 4260 O O . ARG A 1 600 ? -22.478 -12.697 -35.795 1.00 44.84 590 ARG A O 1
ATOM 4268 N N . GLY A 1 601 ? -22.054 -14.867 -35.400 1.00 32.88 591 GLY A N 1
ATOM 4269 C CA . GLY A 1 601 ? -20.659 -14.615 -35.094 1.00 34.44 591 GLY A CA 1
ATOM 4270 C C . GLY A 1 601 ? -20.499 -14.592 -33.588 1.00 38.92 591 GLY A C 1
ATOM 4271 O O . GLY A 1 601 ? -21.353 -14.038 -32.886 1.00 37.30 591 GLY A O 1
ATOM 4272 N N . MET A 1 602 ? -19.432 -15.204 -33.085 1.00 31.97 592 MET A N 1
ATOM 4273 C CA . MET A 1 602 ? -19.262 -15.326 -31.643 1.00 34.86 592 MET A CA 1
ATOM 4274 C C . MET A 1 602 ? -19.178 -13.953 -30.964 1.00 27.96 592 MET A C 1
ATOM 4275 O O . MET A 1 602 ? -18.519 -13.037 -31.441 1.00 28.24 592 MET A O 1
ATOM 4280 N N . GLY A 1 603 ? -19.899 -13.798 -29.867 1.00 29.84 593 GLY A N 1
ATOM 4281 C CA . GLY A 1 603 ? -19.887 -12.545 -29.135 1.00 26.00 593 GLY A CA 1
ATOM 4282 C C . GLY A 1 603 ? -20.803 -11.470 -29.665 1.00 26.92 593 GLY A C 1
ATOM 4283 O O . GLY A 1 603 ? -20.762 -10.338 -29.183 1.00 28.81 593 GLY A O 1
ATOM 4284 N N . TYR A 1 604 ? -21.635 -11.820 -30.644 1.00 26.31 594 TYR A N 1
ATOM 4285 C CA . TYR A 1 604 ? -22.649 -10.902 -31.168 1.00 25.52 594 TYR A CA 1
ATOM 4286 C C . TYR A 1 604 ? -23.550 -10.409 -30.047 1.00 25.39 594 TYR A C 1
ATOM 4287 O O . TYR A 1 604 ? -24.012 -11.208 -29.232 1.00 23.06 594 TYR A O 1
ATOM 4296 N N . PRO A 1 605 ? -23.862 -9.109 -30.029 1.00 22.86 595 PRO A N 1
ATOM 4297 C CA . PRO A 1 605 ? -23.579 -8.069 -31.025 1.00 24.44 595 PRO A CA 1
ATOM 4298 C C . PRO A 1 605 ? -22.368 -7.192 -30.711 1.00 23.09 595 PRO A C 1
ATOM 4299 O O . PRO A 1 605 ? -22.188 -6.137 -31.324 1.00 20.84 595 PRO A O 1
ATOM 4303 N N . PHE A 1 606 ? -21.547 -7.614 -29.761 1.00 22.03 596 PHE A N 1
ATOM 4304 C CA . PHE A 1 606 ? -20.412 -6.793 -29.363 1.00 26.18 596 PHE A CA 1
ATOM 4305 C C . PHE A 1 606 ? -19.135 -7.105 -30.133 1.00 28.31 596 PHE A C 1
ATOM 4306 O O . PHE A 1 606 ? -18.083 -6.599 -29.788 1.00 28.67 596 PHE A O 1
ATOM 4314 N N . ASN A 1 607 ? -19.240 -7.919 -31.182 1.00 31.53 597 ASN A N 1
ATOM 4315 C CA . ASN A 1 607 ? -18.072 -8.388 -31.920 1.00 26.15 597 ASN A CA 1
ATOM 4316 C C . ASN A 1 607 ? -17.714 -7.476 -33.093 1.00 29.04 597 ASN A C 1
ATOM 4317 O O . ASN A 1 607 ? -16.631 -7.592 -33.665 1.00 32.19 597 ASN A O 1
ATOM 4322 N N . ARG A 1 608 ? -18.614 -6.559 -33.433 1.00 25.42 598 ARG A N 1
ATOM 4323 C CA . ARG A 1 608 ? -18.320 -5.495 -34.405 1.00 27.77 598 ARG A CA 1
ATOM 4324 C C . ARG A 1 608 ? -18.824 -4.178 -33.856 1.00 23.63 598 ARG A C 1
ATOM 4325 O O . ARG A 1 608 ? -19.638 -4.176 -32.944 1.00 22.04 598 ARG A O 1
ATOM 4333 N N . ALA A 1 609 ? -18.367 -3.059 -34.406 1.00 24.56 599 ALA A N 1
ATOM 4334 C CA . ALA A 1 609 ? -18.886 -1.778 -33.947 1.00 22.93 599 ALA A CA 1
ATOM 4335 C C . ALA A 1 609 ? -20.350 -1.675 -34.366 1.00 25.41 599 ALA A C 1
ATOM 4336 O O . ALA A 1 609 ? -20.783 -2.385 -35.276 1.00 29.41 599 ALA A O 1
ATOM 4338 N N . TRP A 1 610 ? -21.112 -0.804 -33.708 1.00 26.01 600 TRP A N 1
ATOM 4339 C CA . TRP A 1 610 ? -22.516 -0.619 -34.069 1.00 25.57 600 TRP A CA 1
ATOM 4340 C C . TRP A 1 610 ? -22.662 0.596 -34.945 1.00 28.51 600 TRP A C 1
ATOM 4341 O O . TRP A 1 610 ? -22.106 1.663 -34.677 1.00 27.67 600 TRP A O 1
ATOM 4352 N N . THR A 1 611 ? -23.436 0.425 -36.001 1.00 33.55 601 THR A N 1
ATOM 4353 C CA . THR A 1 611 ? -23.547 1.445 -37.016 1.00 31.83 601 THR A CA 1
ATOM 4354 C C . THR A 1 611 ? -24.314 2.648 -36.435 1.00 31.46 601 THR A C 1
ATOM 4355 O O . THR A 1 611 ? -24.075 3.799 -36.817 1.00 32.42 601 THR A O 1
ATOM 4359 N N . GLN A 1 612 ? -25.192 2.378 -35.470 1.00 28.23 602 GLN A N 1
ATOM 4360 C CA . GLN A 1 612 ? -25.923 3.432 -34.768 1.00 29.22 602 GLN A CA 1
ATOM 4361 C C . GLN A 1 612 ? -24.982 4.404 -34.038 1.00 32.35 602 GLN A C 1
ATOM 4362 O O . GLN A 1 612 ? -25.334 5.560 -33.799 1.00 33.97 602 GLN A O 1
ATOM 4368 N N . LEU A 1 613 ? -23.789 3.924 -33.688 1.00 29.47 603 LEU A N 1
ATOM 4369 C CA . LEU A 1 613 ? -22.786 4.756 -33.028 1.00 30.02 603 LEU A CA 1
ATOM 4370 C C . LEU A 1 613 ? -21.734 5.306 -34.003 1.00 29.80 603 LEU A C 1
ATOM 4371 O O . LEU A 1 613 ? -21.388 6.486 -33.929 1.00 30.88 603 LEU A O 1
ATOM 4376 N N . THR A 1 614 ? -21.234 4.475 -34.922 1.00 27.45 604 THR A N 1
ATOM 4377 C CA . THR A 1 614 ? -20.233 4.954 -35.876 1.00 29.87 604 THR A CA 1
ATOM 4378 C C . THR A 1 614 ? -20.795 6.036 -36.796 1.00 34.67 604 THR A C 1
ATOM 4379 O O . THR A 1 614 ? -20.040 6.883 -37.287 1.00 32.23 604 THR A O 1
ATOM 4383 N N . GLU A 1 615 ? -22.111 6.030 -37.011 1.00 32.26 605 GLU A N 1
ATOM 4384 C CA . GLU A 1 615 ? -22.734 7.024 -37.885 1.00 39.26 605 GLU A CA 1
ATOM 4385 C C . GLU A 1 615 ? -23.439 8.138 -37.100 1.00 35.51 605 GLU A C 1
ATOM 4386 O O . GLU A 1 615 ? -23.999 9.059 -37.688 1.00 36.40 605 GLU A O 1
ATOM 4392 N N . ASP A 1 616 ? -23.403 8.062 -35.774 1.00 37.36 606 ASP A N 1
ATOM 4393 C CA . ASP A 1 616 ? -23.954 9.133 -34.945 1.00 36.99 606 ASP A CA 1
ATOM 4394 C C . ASP A 1 616 ? -23.329 10.464 -35.339 1.00 38.23 606 ASP A C 1
ATOM 4395 O O . ASP A 1 616 ? -22.108 10.569 -35.496 1.00 36.91 606 ASP A O 1
ATOM 4400 N N . SER A 1 617 ? -24.180 11.466 -35.536 1.00 39.94 607 SER A N 1
ATOM 4401 C CA . SER A 1 617 ? -23.733 12.804 -35.916 1.00 39.64 607 SER A CA 1
ATOM 4402 C C . SER A 1 617 ? -23.928 13.770 -34.746 1.00 39.11 607 SER A C 1
ATOM 4403 O O . SER A 1 617 ? -23.347 14.849 -34.724 1.00 44.71 607 SER A O 1
ATOM 4406 N N . THR A 1 618 ? -24.741 13.366 -33.769 1.00 40.72 608 THR A N 1
ATOM 4407 C CA . THR A 1 618 ? -25.015 14.199 -32.605 1.00 40.62 608 THR A CA 1
ATOM 4408 C C . THR A 1 618 ? -23.880 14.188 -31.583 1.00 41.06 608 THR A C 1
ATOM 4409 O O . THR A 1 618 ? -23.677 15.174 -30.870 1.00 39.04 608 THR A O 1
ATOM 4413 N N . GLY A 1 619 ? -23.162 13.068 -31.494 1.00 37.82 609 GLY A N 1
ATOM 4414 C CA . GLY A 1 619 ? -22.162 12.894 -30.455 1.00 30.40 609 GLY A CA 1
ATOM 4415 C C . GLY A 1 619 ? -22.722 12.448 -29.110 1.00 32.89 609 GLY A C 1
ATOM 4416 O O . GLY A 1 619 ? -21.960 12.233 -28.161 1.00 31.60 609 GLY A O 1
ATOM 4417 N N . LYS A 1 620 ? -24.047 12.308 -29.015 1.00 36.08 610 LYS A N 1
ATOM 4418 C CA . LYS A 1 620 ? -24.683 11.917 -27.754 1.00 34.37 610 LYS A CA 1
ATOM 4419 C C . LYS A 1 620 ? -24.733 10.407 -27.580 1.00 30.72 610 LYS A C 1
ATOM 4420 O O . LYS A 1 620 ? -24.732 9.912 -26.447 1.00 30.78 610 LYS A O 1
ATOM 4426 N N . ALA A 1 621 ? -24.775 9.680 -28.695 1.00 28.47 611 ALA A N 1
ATOM 4427 C CA . ALA A 1 621 ? -24.996 8.234 -28.652 1.00 28.90 611 ALA A CA 1
ATOM 4428 C C . ALA A 1 621 ? -23.800 7.475 -28.083 1.00 25.24 611 ALA A C 1
ATOM 4429 O O . ALA A 1 621 ? -22.635 7.761 -28.398 1.00 29.13 611 ALA A O 1
ATOM 4431 N N . SER A 1 622 ? -24.110 6.517 -27.220 1.00 25.21 612 SER A N 1
ATOM 4432 C CA . SER A 1 622 ? -23.131 5.566 -26.721 1.00 27.56 612 SER A CA 1
ATOM 4433 C C . SER A 1 622 ? -23.831 4.219 -26.573 1.00 26.34 612 SER A C 1
ATOM 4434 O O . SER A 1 622 ? -25.027 4.107 -26.844 1.00 25.22 612 SER A O 1
ATOM 4437 N N . ILE A 1 623 ? -23.085 3.196 -26.170 1.00 24.31 613 ILE A N 1
ATOM 4438 C CA . ILE A 1 623 ? -23.681 1.906 -25.877 1.00 21.86 613 ILE A CA 1
ATOM 4439 C C . ILE A 1 623 ? -24.708 2.099 -24.764 1.00 29.64 613 ILE A C 1
AT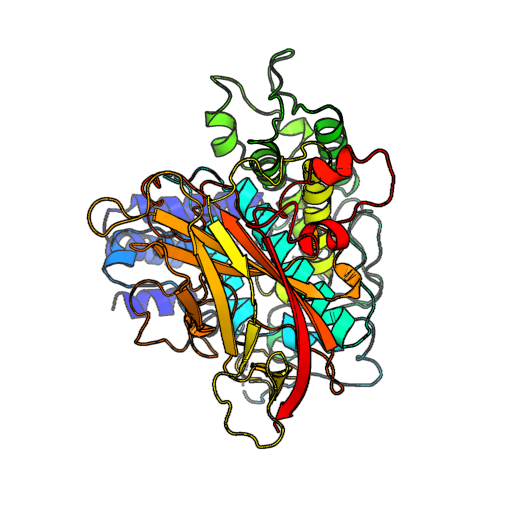OM 4440 O O . ILE A 1 623 ? -25.805 1.522 -24.796 1.00 26.97 613 ILE A O 1
ATOM 4445 N N . ARG A 1 624 ? -24.365 2.955 -23.803 1.00 31.31 614 ARG A N 1
ATOM 4446 C CA . ARG A 1 624 ? -25.235 3.193 -22.665 1.00 29.27 614 ARG A CA 1
ATOM 4447 C C . ARG A 1 624 ? -26.578 3.795 -23.066 1.00 27.68 614 ARG A C 1
ATOM 4448 O O . ARG A 1 624 ? -27.608 3.385 -22.532 1.00 27.30 614 ARG A O 1
ATOM 4456 N N . THR A 1 625 ? -26.579 4.752 -23.996 1.00 28.14 615 THR A N 1
ATOM 4457 C CA . THR A 1 625 ? -27.836 5.394 -24.391 1.00 26.26 615 THR A CA 1
ATOM 4458 C C . THR A 1 625 ? -28.730 4.403 -25.139 1.00 29.70 615 THR A C 1
ATOM 4459 O O . THR A 1 625 ? -29.936 4.328 -24.883 1.00 30.04 615 THR A O 1
ATOM 4463 N N . ILE A 1 626 ? -28.130 3.624 -26.032 1.00 24.49 616 ILE A N 1
ATOM 4464 C CA . ILE A 1 626 ? -28.878 2.687 -26.861 1.00 26.64 616 ILE A CA 1
ATOM 4465 C C . ILE A 1 626 ? -29.515 1.599 -26.021 1.00 25.50 616 ILE A C 1
ATOM 4466 O O . ILE A 1 626 ? -30.681 1.265 -26.203 1.00 27.69 616 ILE A O 1
ATOM 4471 N N . ILE A 1 627 ? -28.764 1.065 -25.070 1.00 23.28 617 ILE A N 1
ATOM 4472 C CA . ILE A 1 627 ? -29.276 -0.058 -24.323 1.00 25.95 617 ILE A CA 1
ATOM 4473 C C . ILE A 1 627 ? -30.185 0.427 -23.191 1.00 30.64 617 ILE A C 1
ATOM 4474 O O . ILE A 1 627 ? -30.742 -0.377 -22.444 1.00 31.31 617 ILE A O 1
ATOM 4479 N N . SER A 1 628 ? -30.337 1.744 -23.081 1.00 30.47 618 SER A N 1
ATOM 4480 C CA . SER A 1 628 ? -31.308 2.328 -22.156 1.00 32.40 618 SER A CA 1
ATOM 4481 C C . SER A 1 628 ? -32.529 2.864 -22.902 1.00 32.27 618 SER A C 1
ATOM 4482 O O . SER A 1 628 ? -33.404 3.501 -22.317 1.00 34.57 618 SER A O 1
ATOM 4485 N N . ASN A 1 629 ? -32.574 2.636 -24.205 1.00 30.24 619 ASN A N 1
ATOM 4486 C CA . ASN A 1 629 ? -33.654 3.190 -25.006 1.00 32.48 619 ASN A CA 1
ATOM 4487 C C . ASN A 1 629 ? -34.689 2.127 -25.349 1.00 30.19 619 ASN A C 1
ATOM 4488 O O . ASN A 1 629 ? -34.663 1.538 -26.440 1.00 33.70 619 ASN A O 1
ATOM 4493 N N . ALA A 1 630 ? -35.597 1.897 -24.404 1.00 35.14 620 ALA A N 1
ATOM 4494 C CA . ALA A 1 630 ? -36.636 0.884 -24.551 1.00 33.16 620 ALA A CA 1
ATOM 4495 C C . ALA A 1 630 ? -37.581 1.220 -25.701 1.00 31.11 620 ALA A C 1
ATOM 4496 O O . ALA A 1 630 ? -38.140 0.334 -26.345 1.00 37.44 620 ALA A O 1
ATOM 4498 N N . GLU A 1 631 ? -37.734 2.507 -25.974 1.00 33.58 621 GLU A N 1
ATOM 4499 C CA . GLU A 1 631 ? -38.658 2.949 -27.007 1.00 34.99 621 GLU A CA 1
ATOM 4500 C C . GLU A 1 631 ? -38.138 2.554 -28.370 1.00 32.63 621 GLU A C 1
ATOM 4501 O O . GLU A 1 631 ? -38.815 1.836 -29.102 1.00 35.44 621 GLU A O 1
ATOM 4507 N N . LEU A 1 632 ? -36.922 2.985 -28.700 1.00 30.88 622 LEU A N 1
ATOM 4508 C CA . LEU A 1 632 ? -36.375 2.752 -30.037 1.00 26.63 622 LEU A CA 1
ATOM 4509 C C . LEU A 1 632 ? -35.799 1.346 -30.242 1.00 25.65 622 LEU A C 1
ATOM 4510 O O . LEU A 1 632 ? -35.700 0.880 -31.377 1.00 36.65 622 LEU A O 1
ATOM 4515 N N . TYR A 1 633 ? -35.407 0.665 -29.166 1.00 30.67 623 TYR A N 1
ATOM 4516 C CA . TYR A 1 633 ? -34.846 -0.691 -29.303 1.00 31.95 623 TYR A CA 1
ATOM 4517 C C . TYR A 1 633 ? -35.507 -1.642 -28.323 1.00 27.42 623 TYR A C 1
ATOM 4518 O O . TYR A 1 633 ? -34.907 -2.012 -27.323 1.00 32.76 623 TYR A O 1
ATOM 4527 N N . PRO A 1 634 ? -36.748 -2.053 -28.615 1.00 33.30 624 PRO A N 1
ATOM 4528 C CA . PRO A 1 634 ? -37.552 -2.788 -27.629 1.00 26.88 624 PRO A CA 1
ATOM 4529 C C . PRO A 1 634 ? -37.072 -4.223 -27.458 1.00 25.14 624 PRO A C 1
ATOM 4530 O O . PRO A 1 634 ? -37.417 -4.877 -26.473 1.00 28.53 624 PRO A O 1
ATOM 4534 N N . PHE A 1 635 ? -36.288 -4.693 -28.423 1.00 28.84 625 PHE A N 1
ATOM 4535 C CA . PHE A 1 635 ? -35.692 -6.034 -28.419 1.00 27.79 625 PHE A CA 1
ATOM 4536 C C . PHE A 1 635 ? -34.341 -6.078 -27.644 1.00 22.89 625 PHE A C 1
ATOM 4537 O O . PHE A 1 635 ? -33.632 -7.095 -27.650 1.00 21.64 625 PHE A O 1
ATOM 4545 N N . ILE A 1 636 ? -33.993 -4.960 -27.010 1.00 25.86 626 ILE A N 1
ATOM 4546 C CA . ILE A 1 636 ? -32.837 -4.862 -26.115 1.00 23.69 626 ILE A CA 1
ATOM 4547 C C . ILE A 1 636 ? -33.332 -4.351 -24.774 1.00 28.00 626 ILE A C 1
ATOM 4548 O O . ILE A 1 636 ? -34.228 -3.497 -24.715 1.00 25.74 626 ILE A O 1
ATOM 4553 N N . THR A 1 637 ? -32.776 -4.886 -23.695 1.00 25.07 627 THR A N 1
ATOM 4554 C CA . THR A 1 637 ? -33.038 -4.332 -22.378 1.00 23.24 627 THR A CA 1
ATOM 4555 C C . THR A 1 637 ? -31.777 -4.446 -21.523 1.00 25.00 627 THR A C 1
ATOM 4556 O O . THR A 1 637 ? -30.867 -5.218 -21.835 1.00 24.94 627 THR A O 1
ATOM 4560 N N . SER A 1 638 ? -31.712 -3.662 -20.457 1.00 28.58 628 SER A N 1
ATOM 4561 C CA . SER A 1 638 ? -30.528 -3.660 -19.611 1.00 24.63 628 SER A CA 1
ATOM 4562 C C . SER A 1 638 ? -30.902 -3.253 -18.212 1.00 28.75 628 SER A C 1
ATOM 4563 O O . SER A 1 638 ? -31.934 -2.611 -17.992 1.00 31.50 628 SER A O 1
ATOM 4566 N N . THR A 1 639 ? -30.062 -3.642 -17.261 1.00 25.08 629 THR A N 1
ATOM 4567 C CA . THR A 1 639 ? -30.362 -3.431 -15.863 1.00 26.51 629 THR A CA 1
ATOM 4568 C C . THR A 1 639 ? -29.064 -3.435 -15.070 1.00 29.98 629 THR A C 1
ATOM 4569 O O . THR A 1 639 ? -28.102 -4.104 -15.446 1.00 26.71 629 THR A O 1
ATOM 4573 N N . THR A 1 640 ? -29.019 -2.675 -13.985 1.00 30.02 630 THR A N 1
ATOM 4574 C CA . THR A 1 640 ? -27.815 -2.650 -13.163 1.00 26.72 630 THR A CA 1
ATOM 4575 C C . THR A 1 640 ? -27.937 -3.706 -12.060 1.00 26.01 630 THR A C 1
ATOM 4576 O O . THR A 1 640 ? -29.028 -4.042 -11.639 1.00 29.66 630 THR A O 1
ATOM 4580 N N . PHE A 1 641 ? -26.812 -4.267 -11.637 1.00 24.51 631 PHE A N 1
ATOM 4581 C CA . PHE A 1 641 ? -26.769 -5.159 -10.486 1.00 23.76 631 PHE A CA 1
ATOM 4582 C C . PHE A 1 641 ? -25.410 -4.991 -9.831 1.00 23.04 631 PHE A C 1
ATOM 4583 O O . PHE A 1 641 ? -24.523 -4.356 -10.383 1.00 24.33 631 PHE A O 1
ATOM 4591 N N . LYS A 1 642 ? -25.244 -5.570 -8.656 1.00 22.05 632 LYS A N 1
ATOM 4592 C CA . LYS A 1 642 ? -23.993 -5.430 -7.957 1.00 23.34 632 LYS A CA 1
ATOM 4593 C C . LYS A 1 642 ? -23.451 -6.797 -7.580 1.00 22.40 632 LYS A C 1
ATOM 4594 O O . LYS A 1 642 ? -24.200 -7.705 -7.199 1.00 22.74 632 LYS A O 1
ATOM 4600 N N . ILE A 1 643 ? -22.141 -6.942 -7.704 1.00 23.82 633 ILE A N 1
ATOM 4601 C CA . ILE A 1 643 ? -21.454 -8.127 -7.212 1.00 25.68 633 ILE A CA 1
ATOM 4602 C C . ILE A 1 643 ? -20.667 -7.791 -5.948 1.00 25.87 633 ILE A C 1
ATOM 4603 O O . ILE A 1 643 ? -19.874 -6.846 -5.935 1.00 26.11 633 ILE A O 1
ATOM 4608 N N . TYR A 1 644 ? -20.904 -8.588 -4.907 1.00 24.95 634 TYR A N 1
ATOM 4609 C CA . TYR A 1 644 ? -20.287 -8.440 -3.591 1.00 25.50 634 TYR A CA 1
ATOM 4610 C C . TYR A 1 644 ? -19.239 -9.518 -3.356 1.00 24.60 634 TYR A C 1
ATOM 4611 O O . TYR A 1 644 ? -19.500 -10.714 -3.508 1.00 24.90 634 TYR A O 1
ATOM 4620 N N . ARG A 1 645 ? -18.052 -9.080 -2.960 1.00 23.97 635 ARG A N 1
ATOM 4621 C CA . ARG A 1 645 ? -16.944 -9.968 -2.667 1.00 26.29 635 ARG A CA 1
ATOM 4622 C C . ARG A 1 645 ? -16.964 -10.390 -1.205 1.00 27.99 635 ARG A C 1
ATOM 4623 O O . ARG A 1 645 ? -17.286 -9.591 -0.319 1.00 27.37 635 ARG A O 1
ATOM 4631 N N . THR A 1 646 ? -16.575 -11.642 -0.976 1.00 29.12 636 THR A N 1
ATOM 4632 C CA . THR A 1 646 ? -16.656 -12.325 0.314 1.00 22.73 636 THR A CA 1
ATOM 4633 C C . THR A 1 646 ? -15.431 -13.234 0.477 1.00 24.27 636 THR A C 1
ATOM 4634 O O . THR A 1 646 ? -14.842 -13.661 -0.517 1.00 24.25 636 THR A O 1
ATOM 4638 N N . THR A 1 647 ? -15.028 -13.507 1.712 1.00 26.93 637 THR A N 1
ATOM 4639 C CA . THR A 1 647 ? -13.989 -14.491 1.986 1.00 25.49 637 THR A CA 1
ATOM 4640 C C . THR A 1 647 ? -14.571 -15.702 2.739 1.00 27.64 637 THR A C 1
ATOM 4641 O O . THR A 1 647 ? -15.202 -15.519 3.773 1.00 25.93 637 THR A O 1
ATOM 4645 N N . LYS A 1 648 ? -14.362 -16.927 2.251 1.00 26.06 638 LYS A N 1
ATOM 4646 C CA . LYS A 1 648 ? -14.785 -18.101 3.018 1.00 24.50 638 LYS A CA 1
ATOM 4647 C C . LYS A 1 648 ? -13.595 -18.957 3.406 1.00 27.99 638 LYS A C 1
ATOM 4648 O O . LYS A 1 648 ? -13.076 -19.721 2.586 1.00 29.90 638 LYS A O 1
ATOM 4654 N N . PHE A 1 649 ? -13.178 -18.829 4.668 1.00 25.10 639 PHE A N 1
ATOM 4655 C CA . PHE A 1 649 ? -12.017 -19.520 5.204 1.00 25.11 639 PHE A CA 1
ATOM 4656 C C . PHE A 1 649 ? -12.192 -21.046 5.279 1.00 27.19 639 PHE A C 1
ATOM 4657 O O . PHE A 1 649 ? -13.248 -21.556 5.689 1.00 39.75 639 PHE A O 1
#

Sequence (577 aa):
RVSSDVRGIFALPVQKDHKPYNGLSPEHLETMKAVSLMLDAAGPKLEDGISKAKELLEERINPELMRDALGIYLTHSKDAQQRKIFPPPLKNHPFFSTKANVAGEICTADTLHGHALLSYWRDDYDLNDSHYYWHMVYRGADFDRHGEVFLYVHSQMVARYETESLCWSLPLVRPWNQYDDFLENGYAPISSLIEHYGGYPPFSTWYSIRNPDMPDTLNVTIPRARLEEWRDNIYAAIRKGQFETTSKDKPLVLTRDNCLNFVGGILDAQYPSLNKLLGGCSLDEERYGNLHNYGLGKFAEMAYRNGLTISNFGAPRDPCFWRWYKHLQYYGRLAATRYPQDITAHRAEVVLSNLVVRLQDRSSPHYLDGHITTFLGPPAVNFMESKAKLGHEPYEWNVQVKSCRRSPPSKENPQTLTLRLFIAAEDLMNDYHSWIEMDRATVQLTDESAITKVRLDTDSSVARKMGNYGEPDPRYASAVFRHGWPQNLMLPVGKVEGMPFVAFCIATDDGIPDPAPAPPFHHYHDPRGMGYPFNRAWTQLTEDSTGKASIRTIISNAELYPFITSTTFKIYRTTKF

Solvent-accessible surface area: 25423 Å² total; per-residue (Å²): 233,26,48,58,47,4,127,38,7,3,57,63,77,55,95,212,86,16,162,31,1,1,0,19,4,19,60,31,15,132,73,0,90,45,10,8,121,75,0,84,87,41,24,124,97,0,78,47,0,4,71,55,0,90,89,16,16,159,121,98,36,4,2,8,16,0,10,23,0,0,0,14,13,1,5,53,12,164,9,0,54,123,71,164,23,114,2,6,73,6,68,63,8,29,28,14,68,73,196,126,147,114,46,41,61,122,89,52,84,121,61,72,113,36,32,20,80,0,6,6,3,12,9,1,3,3,2,5,4,6,21,38,25,9,33,13,2,17,48,6,128,171,26,94,86,12,1,14,4,3,7,30,16,4,19,23,18,3,4,8,4,12,0,2,0,32,3,67,88,32,89,87,11,103,33,0,41,128,1,86,24,106,10,63,81,19,31,76,5,11,28,23,0,86,88,53,57,43,12,14,71,81,126,13,47,5,71,49,105,50,3,106,78,4,42,105,85,0,14,63,52,18,43,61,66,73,0,43,80,13,37,68,36,0,56,60,6,2,168,140,5,46,0,34,7,100,42,184,103,143,37,24,87,7,63,135,97,23,0,15,4,6,0,0,0,0,0,18,25,30,8,104,43,6,33,179,112,25,83,86,29,49,4,28,90,129,99,4,6,25,0,8,27,35,0,23,8,6,4,10,2,5,29,26,129,150,70,126,29,29,16,34,23,14,11,2,2,14,36,2,16,3,22,0,4,31,0,0,3,72,0,10,65,49,0,0,78,69,31,40,16,50,1,40,58,66,94,2,63,3,64,8,37,100,6,31,7,55,29,58,93,96,95,57,124,161,50,105,74,8,55,0,30,0,41,17,13,94,38,22,49,82,36,13,2,3,55,10,12,1,6,18,56,63,6,9,4,12,0,59,0,104,20,70,52,217,67,77,6,34,184,157,85,48,12,74,2,13,0,7,4,2,3,0,0,65,132,28,5,74,39,30,22,10,3,0,8,5,1,54,6,88,5,112,3,43,82,116,63,46,61,82,56,70,40,69,4,58,49,1,34,24,0,4,18,37,37,64,54,23,109,107,45,114,212,47,89,111,44,41,12,26,9,4,20,1,30,14,3,0,3,4,0,0,53,101,125,5,11,52,0,11,0,0,0,0,0,0,72,24,50,165,93,109,122,56,19,65,75,8,18,65,35,26,55,20,60,52,8,10,6,5,0,8,14,11,1,0,26,43,33,68,134,44,113,92,70,168,38,27,2,114,62,10,7,81,51,62,147,105,16,33,0,5,19,33,40,79,6,81,0,60,41,50,82,96,220

InterPro domains:
  IPR000896 Hemocyanin/hexamerin middle domain [PF00372] (149-382)
  IPR005203 Hemocyanin, C-terminal [PF03723] (434-593)
  IPR008922 Di-copper centre-containing domain superfamily [G3DSA:1.10.1280.10] (146-387)
  IPR008922 Di-copper centre-containing domain superfamily [SSF48056] (143-384)
  IPR013788 Hemocyanin/hexamerin [PR00187] (154-167)
  IPR013788 Hemocyanin/hexamerin [PR00187] (168-185)
  IPR013788 Hemocyanin/hexamerin [PR00187] (190-201)
  IPR013788 Hemocyanin/hexamerin [PR00187] (371-386)
  IPR013788 Hemocyanin/hexamerin [PTHR11511] (44-635)
  IPR014756 Immunoglobulin E-set [SSF81296] (411-595)
  IPR037020 Hemocyanin, C-terminal domain superfamily [G3DSA:2.60.40.1520] (428-632)

Secondary structure (DSSP, 8-state):
-HHHHHHHHHTPPP-TTSPP-BTT-HHHHHHHHHHHHHHHHT-SSHHHHHHHHHHHHHTT--HHHHHHHHHHHHHH-HHHHHTT--PPPGGGSGGGS-----------TTT--TTGGGHHHHT-HHHHHHHHHHHHHHT------HHHHHHHHHHHHHHHHHHHHHHTTPPPP--S-STT--B-S-B---GGGTTT---B-TTB---SS--TTS-TTT-----HHHHHHHHHHHHHHHHHTEE-BSSTT-PEEP-TTTHHHHHHHHHTT-HHHHHTTSSS--B-HHHHTTHHHHHHHHHHHHH------B----GGGSHHHHHHHHHHHHHHHHHHHHS-B-TTTTB-SEEEEEEEEEES---STT--TTEEEEEEE---GGGT--S-EEEE--EEEEEEEEE--SSPP-SSS-EEEEEEEEEEEGGGTT-GGGPEEEEEEEEEE-SSS-EEEEEEGGG-TTB--B-GGG-B-GGGSS---TTSB-GGGSS---BTT-EEEEEEEEEE---SPPPPPPTTSTTS--TT-TTTTTTS-BHHHHT-SSS---HHHHTT-TTT-TTEEEEEEEEE--B--

B-factor: mean 34.05, std 11.75, range [13.67, 89.21]

Foldseek 3Di:
DLQVLLLVLLQDDFDDVEQAAAQLAPVRVVVLQVLLVVLVVQDLASVSSSVSLVVVVVVRHGSLSSLLSVQLNLQPRPNNVVVVNHRDQPCSHNLLDPCPDQAFADDDPLQPDAVSLCLQVLQALLLQRLQVSVCSQLPDPVPQQSQLCQLQVLLQVLLLSQLLCVQVPHDRFAACQDQADFQANWDAATPSNVNPFGTAHGRFHFAQWFQPLEDCSHAPTDGPVQLVQLVVLLLVCLVVQFFDWPDHPQTHGHALVCQRSVSRCLLQPVFVSVVVPSVPIGGDCSRNPNNLSVVSVRNVRSRDDRPHHHHPHSLSSDSVVSSHSVVSNVSLVSNQAVHADAQCPFAFQKFKDDKWKAAPDQPDPVGDIQEWEKAWEPDDSSSSGHDTHIATGKMKIKIKIAGRDPPFAAPVHKRKKKKWKWKAQPVCQQQLSSIHTQAIGIDIGHGRDMDMDMGISCRGLQEQNADRSRHHDPVPPDPRSSSGHHSRSSDNQFEQVWGKMKMKMAIGRLDDADDADDPPRRSQDGSQGPSPPSSHHHPCPSVDPPPPDTSVVVLPCCPVRSRMHMDMHTYHHYYDD

Nearest PDB structures (foldseek):
  5yy3-assembly1_A  TM=1.002E+00  e=0.000E+00  Aspergillus nidulans FGSC A4
  5yy2-assembly1_A  TM=1.000E+00  e=0.000E+00  Aspergillus nidulans FGSC A4
  8ji8-assembly1_D  TM=7.707E-01  e=1.948E-31  Aedes aegypti
  3hhs-assembly1_B  TM=7.507E-01  e=1.032E-29  Manduca sexta
  4l37-assembly1_B  TM=6.764E-01  e=7.294E-23  Bombyx mori